Protein AF-0000000071113566 (afdb_homodimer)

Radius of gyration: 23.07 Å; Cα contacts (8 Å, |Δi|>4): 973; chains: 2; bounding box: 70×62×60 Å

Organism: Streptococcus pneumoniae serotype 4 (strain ATCC BAA-334 / TIGR4) (NCBI:txid170187)

Structure (mmCIF, N/CA/C/O backbone):
data_AF-0000000071113566-model_v1
#
loop_
_entity.id
_entity.type
_entity.pdbx_description
1 polymer 'Manganese import system permease protein ScaB'
#
loop_
_atom_site.group_PDB
_atom_site.id
_atom_site.type_symbol
_atom_site.label_atom_id
_atom_site.label_alt_id
_atom_site.label_comp_id
_atom_site.label_asym_id
_atom_site.label_entity_id
_atom_site.label_seq_id
_atom_site.pdbx_PDB_ins_code
_atom_site.Cartn_x
_atom_site.Cartn_y
_atom_site.Cartn_z
_atom_site.occupancy
_atom_site.B_iso_or_equiv
_atom_site.auth_seq_id
_atom_site.auth_comp_id
_atom_site.auth_asym_id
_atom_site.auth_atom_id
_atom_site.pdbx_PDB_model_num
ATOM 1 N N . MET A 1 1 ? 33.062 -17.25 -1.28 1 73.88 1 MET A N 1
ATOM 2 C CA . MET A 1 1 ? 31.781 -16.688 -1.647 1 73.88 1 MET A CA 1
ATOM 3 C C . MET A 1 1 ? 31.953 -15.5 -2.594 1 73.88 1 MET A C 1
ATOM 5 O O . MET A 1 1 ? 31.391 -15.492 -3.693 1 73.88 1 MET A O 1
ATOM 9 N N . ILE A 1 2 ? 32.906 -14.625 -2.291 1 77.38 2 ILE A N 1
ATOM 10 C CA . ILE A 1 2 ? 33.125 -13.461 -3.135 1 77.38 2 ILE A CA 1
ATOM 11 C C . ILE A 1 2 ? 33.75 -13.883 -4.469 1 77.38 2 ILE A C 1
ATOM 13 O O . ILE A 1 2 ? 33.281 -13.438 -5.531 1 77.38 2 ILE A O 1
ATOM 17 N N . ALA A 1 3 ? 34.75 -14.781 -4.414 1 75 3 ALA A N 1
ATOM 18 C CA . ALA A 1 3 ? 35.406 -15.234 -5.633 1 75 3 ALA A CA 1
ATOM 19 C C . ALA A 1 3 ? 34.406 -15.938 -6.559 1 75 3 ALA A C 1
ATOM 21 O O . ALA A 1 3 ? 34.469 -15.75 -7.777 1 75 3 ALA A O 1
ATOM 22 N N . GLU A 1 4 ? 33.562 -16.688 -5.973 1 78.62 4 GLU A N 1
ATOM 23 C CA . GLU A 1 4 ? 32.562 -17.391 -6.754 1 78.62 4 GLU A CA 1
ATOM 24 C C . GLU A 1 4 ? 31.578 -16.422 -7.41 1 78.62 4 GLU A C 1
ATOM 26 O O . GLU A 1 4 ? 31.141 -16.641 -8.547 1 78.62 4 GLU A O 1
ATOM 31 N N . PHE A 1 5 ? 31.281 -15.453 -6.672 1 81.19 5 PHE A N 1
ATOM 32 C CA . PHE A 1 5 ? 30.375 -14.445 -7.215 1 81.19 5 PHE A CA 1
ATOM 33 C C . PHE A 1 5 ? 31.016 -13.703 -8.375 1 81.19 5 PHE A C 1
ATOM 35 O O . PHE A 1 5 ? 30.391 -13.477 -9.406 1 81.19 5 PHE A O 1
ATOM 42 N N . ILE A 1 6 ? 32.281 -13.312 -8.25 1 80.56 6 ILE A N 1
ATOM 43 C CA . ILE A 1 6 ? 33 -12.594 -9.297 1 80.56 6 ILE A CA 1
ATOM 44 C C . ILE A 1 6 ? 33.156 -13.484 -10.523 1 80.56 6 ILE A C 1
ATOM 46 O O . ILE A 1 6 ? 33.031 -13.031 -11.656 1 80.56 6 ILE A O 1
ATOM 50 N N . ASP A 1 7 ? 33.406 -14.742 -10.242 1 78.5 7 ASP A N 1
ATOM 51 C CA . ASP A 1 7 ? 33.531 -15.711 -11.336 1 78.5 7 ASP A CA 1
ATOM 52 C C . ASP A 1 7 ? 32.188 -15.875 -12.062 1 78.5 7 ASP A C 1
ATOM 54 O O . ASP A 1 7 ? 32.156 -15.953 -13.289 1 78.5 7 ASP A O 1
ATOM 58 N N . GLY A 1 8 ? 31.125 -15.844 -11.266 1 78.12 8 GLY A N 1
ATOM 59 C CA . GLY A 1 8 ? 29.797 -15.93 -11.852 1 78.12 8 GLY A CA 1
ATOM 60 C C . GLY A 1 8 ? 29.438 -14.719 -12.688 1 78.12 8 GLY A C 1
ATOM 61 O O . GLY A 1 8 ? 28.828 -14.852 -13.75 1 78.12 8 GLY A O 1
ATOM 62 N N . LEU A 1 9 ? 29.844 -13.664 -12.195 1 79.12 9 LEU A N 1
ATOM 63 C CA . LEU A 1 9 ? 29.578 -12.414 -12.906 1 79.12 9 LEU A CA 1
ATOM 64 C C . LEU A 1 9 ? 30.281 -12.398 -14.258 1 79.12 9 LEU A C 1
ATOM 66 O O . LEU A 1 9 ? 29.75 -11.859 -15.234 1 79.12 9 LEU A O 1
ATOM 70 N N . GLN A 1 10 ? 31.375 -12.977 -14.312 1 77 10 GLN A N 1
ATOM 71 C CA . GLN A 1 10 ? 32.156 -12.992 -15.547 1 77 10 GLN A CA 1
ATOM 72 C C . GLN A 1 10 ? 31.641 -14.078 -16.5 1 77 10 GLN A C 1
ATOM 74 O O . GLN A 1 10 ? 31.641 -13.898 -17.719 1 77 10 GLN A O 1
ATOM 79 N N . LYS A 1 11 ? 31.078 -15.062 -16 1 75.94 11 LYS A N 1
ATOM 80 C CA . LYS A 1 11 ? 30.734 -16.234 -16.812 1 75.94 11 LYS A CA 1
ATOM 81 C C . LYS A 1 11 ? 29.266 -16.203 -17.234 1 75.94 11 LYS A C 1
ATOM 83 O O . LYS A 1 11 ? 28.938 -16.594 -18.359 1 75.94 11 LYS A O 1
ATOM 88 N N . PHE A 1 12 ? 28.5 -15.633 -16.375 1 80.12 12 PHE A N 1
ATOM 89 C CA . PHE A 1 12 ? 27.078 -15.758 -16.625 1 80.12 12 PHE A CA 1
ATOM 90 C C . PHE A 1 12 ? 26.484 -14.422 -17.047 1 80.12 12 PHE A C 1
ATOM 92 O O . PHE A 1 12 ? 26.469 -13.461 -16.266 1 80.12 12 PHE A O 1
ATOM 99 N N . HIS A 1 13 ? 25.984 -14.414 -18.219 1 83.94 13 HIS A N 1
ATOM 100 C CA . HIS A 1 13 ? 25.375 -13.227 -18.812 1 83.94 13 HIS A CA 1
ATOM 101 C C . HIS A 1 13 ? 24.141 -12.805 -18.016 1 83.94 13 HIS A C 1
ATOM 103 O O . HIS A 1 13 ? 23.891 -11.609 -17.859 1 83.94 13 HIS A O 1
ATOM 109 N N . PHE A 1 14 ? 23.469 -13.719 -17.531 1 81.69 14 PHE A N 1
ATOM 110 C CA . PHE A 1 14 ? 22.25 -13.406 -16.781 1 81.69 14 PHE A CA 1
ATOM 111 C C . PHE A 1 14 ? 22.578 -12.648 -15.508 1 81.69 14 PHE A C 1
ATOM 113 O O . PHE A 1 14 ? 21.844 -11.75 -15.102 1 81.69 14 PHE A O 1
ATOM 120 N N . LEU A 1 15 ? 23.672 -12.984 -14.906 1 84.38 15 LEU A N 1
ATOM 121 C CA . LEU A 1 15 ? 24.078 -12.336 -13.664 1 84.38 15 LEU A CA 1
ATOM 122 C C . LEU A 1 15 ? 24.547 -10.914 -13.914 1 84.38 15 LEU A C 1
ATOM 124 O O . LEU A 1 15 ? 24.297 -10.016 -13.102 1 84.38 15 LEU A O 1
ATOM 128 N N . GLN A 1 16 ? 25.141 -10.703 -14.977 1 88.31 16 GLN A N 1
ATOM 129 C CA . GLN A 1 16 ? 25.562 -9.367 -15.367 1 88.31 16 GLN A CA 1
ATOM 130 C C . GLN A 1 16 ? 24.359 -8.453 -15.625 1 88.31 16 GLN A C 1
ATOM 132 O O . GLN A 1 16 ? 24.312 -7.328 -15.133 1 88.31 16 GLN A O 1
ATOM 137 N N . ASN A 1 17 ? 23.453 -8.961 -16.344 1 88.56 17 ASN A N 1
ATOM 138 C CA . ASN A 1 17 ? 22.25 -8.203 -16.625 1 88.56 17 ASN A CA 1
ATOM 139 C C . ASN A 1 17 ? 21.469 -7.875 -15.352 1 88.56 17 ASN A C 1
ATOM 141 O O . ASN A 1 17 ? 20.969 -6.762 -15.203 1 88.56 17 ASN A O 1
ATOM 145 N N . ALA A 1 18 ? 21.469 -8.844 -14.508 1 87 18 ALA A N 1
ATOM 146 C CA . ALA A 1 18 ? 20.75 -8.656 -13.25 1 87 18 ALA A CA 1
ATOM 147 C C . ALA A 1 18 ? 21.422 -7.566 -12.406 1 87 18 ALA A C 1
ATOM 149 O O . ALA A 1 18 ? 20.734 -6.719 -11.828 1 87 18 ALA A O 1
ATOM 150 N N . LEU A 1 19 ? 22.672 -7.594 -12.414 1 90.44 19 LEU A N 1
ATOM 151 C CA . LEU A 1 19 ? 23.422 -6.641 -11.602 1 90.44 19 LEU A CA 1
ATOM 152 C C . LEU A 1 19 ? 23.266 -5.223 -12.141 1 90.44 19 LEU A C 1
ATOM 154 O O . LEU A 1 19 ? 22.938 -4.301 -11.391 1 90.44 19 LEU A O 1
ATOM 158 N N . ILE A 1 20 ? 23.453 -5.066 -13.359 1 91.56 20 ILE A N 1
ATOM 159 C CA . ILE A 1 20 ? 23.359 -3.75 -13.977 1 91.56 20 ILE A CA 1
ATOM 160 C C . ILE A 1 20 ? 21.953 -3.195 -13.812 1 91.56 20 ILE A C 1
ATOM 162 O O . ILE A 1 20 ? 21.766 -2.037 -13.43 1 91.56 20 ILE A O 1
ATOM 166 N N . THR A 1 21 ? 21 -4.004 -14.039 1 90.94 21 THR A N 1
ATOM 167 C CA . THR A 1 21 ? 19.609 -3.574 -13.914 1 90.94 21 THR A CA 1
ATOM 168 C C . THR A 1 21 ? 19.281 -3.195 -12.477 1 90.94 21 THR A C 1
ATOM 170 O O . THR A 1 21 ? 18.641 -2.172 -12.227 1 90.94 21 THR A O 1
ATOM 173 N N . ALA A 1 22 ? 19.75 -3.996 -11.594 1 92.12 22 ALA A N 1
ATOM 174 C CA . ALA A 1 22 ? 19.484 -3.727 -10.18 1 92.12 22 ALA A CA 1
ATOM 175 C C . ALA A 1 22 ? 20.141 -2.418 -9.742 1 92.12 22 ALA A C 1
ATOM 177 O O . ALA A 1 22 ? 19.547 -1.646 -8.984 1 92.12 22 ALA A O 1
ATOM 178 N N . ILE A 1 23 ? 21.281 -2.193 -10.219 1 94.75 23 ILE A N 1
ATOM 179 C CA . ILE A 1 23 ? 22.016 -0.981 -9.859 1 94.75 23 ILE A CA 1
ATOM 180 C C . ILE A 1 23 ? 21.297 0.239 -10.438 1 94.75 23 ILE A C 1
ATOM 182 O O . ILE A 1 23 ? 21.094 1.235 -9.742 1 94.75 23 ILE A O 1
ATOM 186 N N . VAL A 1 24 ? 20.938 0.143 -11.672 1 94.69 24 VAL A N 1
ATOM 187 C CA . VAL A 1 24 ? 20.266 1.252 -12.336 1 94.69 24 VAL A CA 1
ATOM 188 C C . VAL A 1 24 ? 18.938 1.546 -11.633 1 94.69 24 VAL A C 1
ATOM 190 O O . VAL A 1 24 ? 18.625 2.705 -11.352 1 94.69 24 VAL A O 1
ATOM 193 N N . VAL A 1 25 ? 18.219 0.531 -11.32 1 93.62 25 VAL A N 1
ATOM 194 C CA . VAL A 1 25 ? 16.953 0.685 -10.617 1 93.62 25 VAL A CA 1
ATOM 195 C C . VAL A 1 25 ? 17.188 1.292 -9.234 1 93.62 25 VAL A C 1
ATOM 197 O O . VAL A 1 25 ? 16.453 2.176 -8.805 1 93.62 25 VAL A O 1
ATOM 200 N N . GLY A 1 26 ? 18.219 0.798 -8.602 1 95.44 26 GLY A N 1
ATOM 201 C CA . GLY A 1 26 ? 18.547 1.332 -7.285 1 95.44 26 GLY A CA 1
ATOM 202 C C . GLY A 1 26 ? 18.875 2.812 -7.305 1 95.44 26 GLY A C 1
ATOM 203 O O . GLY A 1 26 ? 18.438 3.562 -6.43 1 95.44 26 GLY A O 1
ATOM 204 N N . ILE A 1 27 ? 19.531 3.225 -8.273 1 96.88 27 ILE A N 1
ATOM 205 C CA . ILE A 1 27 ? 19.938 4.617 -8.406 1 96.88 27 ILE A CA 1
ATOM 206 C C . ILE A 1 27 ? 18.734 5.48 -8.758 1 96.88 27 ILE A C 1
ATOM 208 O O . ILE A 1 27 ? 18.469 6.488 -8.094 1 96.88 27 ILE A O 1
ATOM 212 N N . VAL A 1 28 ? 18 5.062 -9.719 1 96.88 28 VAL A N 1
ATOM 213 C CA . VAL A 1 28 ? 16.891 5.859 -10.242 1 96.88 28 VAL A CA 1
ATOM 214 C C . VAL A 1 28 ? 15.758 5.895 -9.219 1 96.88 28 VAL A C 1
ATOM 216 O O . VAL A 1 28 ? 15.195 6.957 -8.945 1 96.88 28 VAL A O 1
ATOM 219 N N . ALA A 1 29 ? 15.445 4.754 -8.672 1 96.31 29 ALA A N 1
ATOM 220 C CA . ALA A 1 29 ? 14.398 4.691 -7.656 1 96.31 29 ALA A CA 1
ATOM 221 C C . ALA A 1 29 ? 14.797 5.48 -6.41 1 96.31 29 ALA A C 1
ATOM 223 O O . ALA A 1 29 ? 13.961 6.141 -5.793 1 96.31 29 ALA A O 1
ATOM 224 N N . GLY A 1 30 ? 16.078 5.34 -6.094 1 96.31 30 GLY A N 1
ATOM 225 C CA . GLY A 1 30 ? 16.578 6.129 -4.977 1 96.31 30 GLY A CA 1
ATOM 226 C C . GLY A 1 30 ? 16.406 7.625 -5.184 1 96.31 30 GLY A C 1
ATOM 227 O O . GLY A 1 30 ? 16.047 8.352 -4.258 1 96.31 30 GLY A O 1
ATOM 228 N N . ALA A 1 31 ? 16.609 8.07 -6.34 1 97.06 31 ALA A N 1
ATOM 229 C CA . ALA A 1 31 ? 16.5 9.484 -6.66 1 97.06 31 ALA A CA 1
ATOM 230 C C . ALA A 1 31 ? 15.039 9.945 -6.633 1 97.06 31 ALA A C 1
ATOM 232 O O . ALA A 1 31 ? 14.711 10.945 -5.988 1 97.06 31 ALA A O 1
ATOM 233 N N . VAL A 1 32 ? 14.195 9.219 -7.262 1 96.5 32 VAL A N 1
ATOM 234 C CA . VAL A 1 32 ? 12.781 9.562 -7.336 1 96.5 32 VAL A CA 1
ATOM 235 C C . VAL A 1 32 ? 12.148 9.438 -5.949 1 96.5 32 VAL A C 1
ATOM 237 O O . VAL A 1 32 ? 11.273 10.234 -5.586 1 96.5 32 VAL A O 1
ATOM 240 N N . GLY A 1 33 ? 12.672 8.469 -5.207 1 96.56 33 GLY A N 1
ATOM 241 C CA . GLY A 1 33 ? 12.156 8.211 -3.873 1 96.56 33 GLY A CA 1
ATOM 242 C C . GLY A 1 33 ? 12.297 9.391 -2.936 1 96.56 33 GLY A C 1
ATOM 243 O O . GLY A 1 33 ? 11.445 9.609 -2.066 1 96.56 33 GLY A O 1
ATOM 244 N N . CYS A 1 34 ? 13.242 10.211 -3.092 1 96.5 34 CYS A N 1
ATOM 245 C CA . CYS A 1 34 ? 13.461 11.375 -2.246 1 96.5 34 CYS A CA 1
ATOM 246 C C . CYS A 1 34 ? 12.305 12.359 -2.371 1 96.5 34 CYS A C 1
ATOM 248 O O . CYS A 1 34 ? 11.836 12.906 -1.37 1 96.5 34 CYS A O 1
ATOM 250 N N . PHE A 1 35 ? 11.797 12.523 -3.525 1 95.38 35 PHE A N 1
ATOM 251 C CA . PHE A 1 35 ? 10.727 13.477 -3.76 1 95.38 35 PHE A CA 1
ATOM 252 C C . PHE A 1 35 ? 9.406 12.961 -3.195 1 95.38 35 PHE A C 1
ATOM 254 O O . PHE A 1 35 ? 8.625 13.727 -2.625 1 95.38 35 PHE A O 1
ATOM 261 N N . ILE A 1 36 ? 9.227 11.711 -3.297 1 93.06 36 ILE A N 1
ATOM 262 C CA . ILE A 1 36 ? 7.945 11.156 -2.875 1 93.06 36 ILE A CA 1
ATOM 263 C C . ILE A 1 36 ? 7.879 11.109 -1.35 1 93.06 36 ILE A C 1
ATOM 265 O O . ILE A 1 36 ? 6.816 11.312 -0.762 1 93.06 36 ILE A O 1
ATOM 269 N N . ILE A 1 37 ? 9.008 10.883 -0.742 1 93.44 37 ILE A N 1
ATOM 270 C CA . ILE A 1 37 ? 9.062 10.883 0.715 1 93.44 37 ILE A CA 1
ATOM 271 C C . ILE A 1 37 ? 8.82 12.297 1.235 1 93.44 37 ILE A C 1
ATOM 273 O O . ILE A 1 37 ? 8.078 12.492 2.199 1 93.44 37 ILE A O 1
ATOM 277 N N . LEU A 1 38 ? 9.375 13.32 0.618 1 91.62 38 LEU A N 1
ATOM 278 C CA . LEU A 1 38 ? 9.242 14.703 1.05 1 91.62 38 LEU A CA 1
ATOM 279 C C . LEU A 1 38 ? 7.797 15.18 0.901 1 91.62 38 LEU A C 1
ATOM 281 O O . LEU A 1 38 ? 7.32 15.992 1.697 1 91.62 38 LEU A O 1
ATOM 285 N N . ARG A 1 39 ? 7.125 14.602 -0.074 1 90.12 39 ARG A N 1
ATOM 286 C CA . ARG A 1 39 ? 5.754 15.016 -0.339 1 90.12 39 ARG A CA 1
ATOM 287 C C . ARG A 1 39 ? 4.766 14.203 0.487 1 90.12 39 ARG A C 1
ATOM 289 O O . ARG A 1 39 ? 3.555 14.43 0.421 1 90.12 39 ARG A O 1
ATOM 296 N N . GLY A 1 40 ? 5.266 13.266 1.18 1 89 40 GLY A N 1
ATOM 297 C CA . GLY A 1 40 ? 4.398 12.469 2.027 1 89 40 GLY A CA 1
ATOM 298 C C . GLY A 1 40 ? 3.549 11.477 1.248 1 89 40 GLY A C 1
ATOM 299 O O . GLY A 1 40 ? 2.395 11.227 1.604 1 89 40 GLY A O 1
ATOM 300 N N . MET A 1 41 ? 4.023 10.961 0.157 1 90.56 41 MET A N 1
ATOM 301 C CA . MET A 1 41 ? 3.328 10.008 -0.704 1 90.56 41 MET A CA 1
ATOM 302 C C . MET A 1 41 ? 4.184 8.766 -0.943 1 90.56 41 MET A C 1
ATOM 304 O O . MET A 1 41 ? 4.293 8.289 -2.076 1 90.56 41 MET A O 1
ATOM 308 N N . SER A 1 42 ? 4.809 8.305 0.055 1 92.25 42 SER A N 1
ATOM 309 C CA . SER A 1 42 ? 5.781 7.223 -0.063 1 92.25 42 SER A CA 1
ATOM 310 C C . SER A 1 42 ? 5.125 5.953 -0.591 1 92.25 42 SER A C 1
ATOM 312 O O . SER A 1 42 ? 5.785 5.133 -1.237 1 92.25 42 SER A O 1
ATOM 314 N N . LEU A 1 43 ? 3.793 5.855 -0.382 1 91.88 43 LEU A N 1
ATOM 315 C CA . LEU A 1 43 ? 3.131 4.605 -0.738 1 91.88 43 LEU A CA 1
ATOM 316 C C . LEU A 1 43 ? 2.549 4.68 -2.145 1 91.88 43 LEU A C 1
ATOM 318 O O . LEU A 1 43 ? 1.969 3.709 -2.635 1 91.88 43 LEU A O 1
ATOM 322 N N . MET A 1 44 ? 2.82 5.754 -2.826 1 91.69 44 MET A N 1
ATOM 323 C CA . MET A 1 44 ? 2.348 5.949 -4.195 1 91.69 44 MET A CA 1
ATOM 324 C C . MET A 1 44 ? 2.98 4.934 -5.141 1 91.69 44 MET A C 1
ATOM 326 O O . MET A 1 44 ? 2.328 4.449 -6.066 1 91.69 44 MET A O 1
ATOM 330 N N . GLY A 1 45 ? 4.242 4.66 -4.934 1 90.19 45 GLY A N 1
ATOM 331 C CA . GLY A 1 45 ? 4.898 3.654 -5.75 1 90.19 45 GLY A CA 1
ATOM 332 C C . GLY A 1 45 ? 4.211 2.303 -5.699 1 90.19 45 GLY A C 1
ATOM 333 O O . GLY A 1 45 ? 4.043 1.646 -6.73 1 90.19 45 GLY A O 1
ATOM 334 N N . ASP A 1 46 ? 3.85 1.916 -4.535 1 89.81 46 ASP A N 1
ATOM 335 C CA . ASP A 1 46 ? 3.119 0.665 -4.355 1 89.81 46 ASP A CA 1
ATOM 336 C C . ASP A 1 46 ? 1.771 0.707 -5.07 1 89.81 46 ASP A C 1
ATOM 338 O O . ASP A 1 46 ? 1.382 -0.261 -5.727 1 89.81 46 ASP A O 1
ATOM 342 N N . ALA A 1 47 ? 1.113 1.817 -4.926 1 91.62 47 ALA A N 1
ATOM 343 C CA . ALA A 1 47 ? -0.202 1.992 -5.535 1 91.62 47 ALA A CA 1
ATOM 344 C C . ALA A 1 47 ? -0.122 1.875 -7.055 1 91.62 47 ALA A C 1
ATOM 346 O O . ALA A 1 47 ? -0.928 1.177 -7.676 1 91.62 47 ALA A O 1
ATOM 347 N N . ILE A 1 48 ? 0.855 2.443 -7.605 1 90.62 48 ILE A N 1
ATOM 348 C CA . ILE A 1 48 ? 1.004 2.453 -9.055 1 90.62 48 ILE A CA 1
ATOM 349 C C . ILE A 1 48 ? 1.324 1.046 -9.555 1 90.62 48 ILE A C 1
ATOM 351 O O . ILE A 1 48 ? 0.799 0.608 -10.578 1 90.62 48 ILE A O 1
ATOM 355 N N . SER A 1 49 ? 2.111 0.317 -8.867 1 88.38 49 SER A N 1
ATOM 356 C CA . SER A 1 49 ? 2.512 -1.028 -9.266 1 88.38 49 SER A CA 1
ATOM 357 C C . SER A 1 49 ? 1.312 -1.966 -9.336 1 88.38 49 SER A C 1
ATOM 359 O O . SER A 1 49 ? 1.298 -2.91 -10.125 1 88.38 49 SER A O 1
ATOM 361 N N . HIS A 1 50 ? 0.334 -1.683 -8.586 1 88.69 50 HIS A N 1
ATOM 362 C CA . HIS A 1 50 ? -0.877 -2.494 -8.625 1 88.69 50 HIS A CA 1
ATOM 363 C C . HIS A 1 50 ? -1.895 -1.927 -9.609 1 88.69 50 HIS A C 1
ATOM 365 O O . HIS A 1 50 ? -2.658 -2.678 -10.219 1 88.69 50 HIS A O 1
ATOM 371 N N . ALA A 1 51 ? -1.846 -0.685 -9.719 1 92.25 51 ALA A N 1
ATOM 372 C CA . ALA A 1 51 ? -2.807 -0.009 -10.586 1 92.25 51 ALA A CA 1
ATOM 373 C C . ALA A 1 51 ? -2.52 -0.304 -12.055 1 92.25 51 ALA A C 1
ATOM 375 O O . ALA A 1 51 ? -3.369 -0.073 -12.922 1 92.25 51 ALA A O 1
ATOM 376 N N . VAL A 1 52 ? -1.395 -0.825 -12.328 1 90.38 52 VAL A N 1
ATOM 377 C CA . VAL A 1 52 ? -1.004 -1.085 -13.711 1 90.38 52 VAL A CA 1
ATOM 378 C C . VAL A 1 52 ? -1.611 -2.406 -14.18 1 90.38 52 VAL A C 1
ATOM 380 O O . VAL A 1 52 ? -1.668 -2.678 -15.383 1 90.38 52 VAL A O 1
ATOM 383 N N . LEU A 1 53 ? -2.141 -3.232 -13.32 1 88.44 53 LEU A N 1
ATOM 384 C CA . LEU A 1 53 ? -2.578 -4.594 -13.609 1 88.44 53 LEU A CA 1
ATOM 385 C C . LEU A 1 53 ? -3.686 -4.598 -14.656 1 88.44 53 LEU A C 1
ATOM 387 O O . LEU A 1 53 ? -3.639 -5.375 -15.609 1 88.44 53 LEU A O 1
ATOM 391 N N . PRO A 1 54 ? -4.703 -3.797 -14.5 1 92.19 54 PRO A N 1
ATOM 392 C CA . PRO A 1 54 ? -5.73 -3.801 -15.547 1 92.19 54 PRO A CA 1
ATOM 393 C C . PRO A 1 54 ? -5.184 -3.393 -16.906 1 92.19 54 PRO A C 1
ATOM 395 O O . PRO A 1 54 ? -5.656 -3.879 -17.938 1 92.19 54 PRO A O 1
ATOM 398 N N . GLY A 1 55 ? -4.23 -2.52 -16.922 1 92.12 55 GLY A N 1
ATOM 399 C CA . GLY A 1 55 ? -3.59 -2.15 -18.188 1 92.12 55 GLY A CA 1
ATOM 400 C C . GLY A 1 55 ? -2.84 -3.297 -18.828 1 92.12 55 GLY A C 1
ATOM 401 O O . GLY A 1 55 ? -2.928 -3.494 -20.047 1 92.12 55 GLY A O 1
ATOM 402 N N . VAL A 1 56 ? -2.152 -4.047 -18.031 1 87.31 56 VAL A N 1
ATOM 403 C CA . VAL A 1 56 ? -1.414 -5.203 -18.531 1 87.31 56 VAL A CA 1
ATOM 404 C C . VAL A 1 56 ? -2.391 -6.262 -19.031 1 87.31 56 VAL A C 1
ATOM 406 O O . VAL A 1 56 ? -2.189 -6.844 -20.094 1 87.31 56 VAL A O 1
ATOM 409 N N . ALA A 1 57 ? -3.457 -6.453 -18.266 1 88.69 57 ALA A N 1
ATOM 410 C CA . ALA A 1 57 ? -4.473 -7.434 -18.641 1 88.69 57 ALA A CA 1
ATOM 411 C C . ALA A 1 57 ? -5.152 -7.035 -19.953 1 88.69 57 ALA A C 1
ATOM 413 O O . ALA A 1 57 ? -5.336 -7.871 -20.844 1 88.69 57 ALA A O 1
ATOM 414 N N . LEU A 1 58 ? -5.461 -5.812 -20.062 1 91.06 58 LEU A N 1
ATOM 415 C CA . LEU A 1 58 ? -6.121 -5.324 -21.266 1 91.06 58 LEU A CA 1
ATOM 416 C C . LEU A 1 58 ? -5.184 -5.414 -22.469 1 91.06 58 LEU A C 1
ATOM 418 O O . LEU A 1 58 ? -5.621 -5.727 -23.578 1 91.06 58 LEU A O 1
ATOM 422 N N . SER A 1 59 ? -3.982 -5.055 -22.297 1 89.69 59 SER A N 1
ATOM 423 C CA . SER A 1 59 ? -3.004 -5.176 -23.375 1 89.69 59 SER A CA 1
ATOM 424 C C . SER A 1 59 ? -2.871 -6.621 -23.844 1 89.69 59 SER A C 1
ATOM 426 O O . SER A 1 59 ? -2.703 -6.879 -25.047 1 89.69 59 SER A O 1
ATOM 428 N N . PHE A 1 60 ? -2.945 -7.48 -22.891 1 84.44 60 PHE A N 1
ATOM 429 C CA . PHE A 1 60 ? -2.889 -8.898 -23.219 1 84.44 60 PHE A CA 1
ATOM 430 C C . PHE A 1 60 ? -4.09 -9.305 -24.062 1 84.44 60 PHE A C 1
ATOM 432 O O . PHE A 1 60 ? -3.943 -9.992 -25.078 1 84.44 60 PHE A O 1
ATOM 439 N N . ILE A 1 61 ? -5.234 -8.891 -23.719 1 86.81 61 ILE A N 1
ATOM 440 C CA . ILE A 1 61 ? -6.477 -9.234 -24.391 1 86.81 61 ILE A CA 1
ATOM 441 C C . ILE A 1 61 ? -6.484 -8.633 -25.797 1 86.81 61 ILE A C 1
ATOM 443 O O . ILE A 1 61 ? -6.938 -9.273 -26.75 1 86.81 61 ILE A O 1
ATOM 447 N N . LEU A 1 62 ? -5.902 -7.457 -25.891 1 90.19 62 LEU A N 1
ATOM 448 C CA . LEU A 1 62 ? -5.938 -6.75 -27.156 1 90.19 62 LEU A CA 1
ATOM 449 C C . LEU A 1 62 ? -4.715 -7.094 -28.016 1 90.19 62 LEU A C 1
ATOM 451 O O . LEU A 1 62 ? -4.625 -6.688 -29.172 1 90.19 62 LEU A O 1
ATOM 455 N N . GLY A 1 63 ? -3.803 -7.754 -27.453 1 85.88 63 GLY A N 1
ATOM 456 C CA . GLY A 1 63 ? -2.6 -8.141 -28.172 1 85.88 63 GLY A CA 1
ATOM 457 C C . GLY A 1 63 ? -1.601 -7.004 -28.312 1 85.88 63 GLY A C 1
ATOM 458 O O . GLY A 1 63 ? -0.899 -6.91 -29.328 1 85.88 63 GLY A O 1
ATOM 459 N N . LEU A 1 64 ? -1.613 -6.129 -27.406 1 88.5 64 LEU A N 1
ATOM 460 C CA . LEU A 1 64 ? -0.69 -4.996 -27.406 1 88.5 64 LEU A CA 1
ATOM 461 C C . LEU A 1 64 ? 0.476 -5.242 -26.469 1 88.5 64 LEU A C 1
ATOM 463 O O . LEU A 1 64 ? 0.493 -6.242 -25.734 1 88.5 64 LEU A O 1
ATOM 467 N N . ASP A 1 65 ? 1.396 -4.352 -26.609 1 86.69 65 ASP A N 1
ATOM 468 C CA . ASP A 1 65 ? 2.531 -4.422 -25.703 1 86.69 65 ASP A CA 1
ATOM 469 C C . ASP A 1 65 ? 2.1 -4.129 -24.266 1 86.69 65 ASP A C 1
ATOM 471 O O . ASP A 1 65 ? 1.354 -3.178 -24.016 1 86.69 65 ASP A O 1
ATOM 475 N N . PHE A 1 66 ? 2.543 -4.973 -23.328 1 84.31 66 PHE A N 1
ATOM 476 C CA . PHE A 1 66 ? 2.182 -4.855 -21.922 1 84.31 66 PHE A CA 1
ATOM 477 C C . PHE A 1 66 ? 2.637 -3.518 -21.359 1 84.31 66 PHE A C 1
ATOM 479 O O . PHE A 1 66 ? 1.982 -2.953 -20.484 1 84.31 66 PHE A O 1
ATOM 486 N N . PHE A 1 67 ? 3.707 -3.016 -21.906 1 85.12 67 PHE A N 1
ATOM 487 C CA . PHE A 1 67 ? 4.324 -1.788 -21.406 1 85.12 67 PHE A CA 1
ATOM 488 C C . PHE A 1 67 ? 3.404 -0.594 -21.641 1 85.12 67 PHE A C 1
ATOM 490 O O . PHE A 1 67 ? 3.275 0.272 -20.766 1 85.12 67 PHE A O 1
ATOM 497 N N . ILE A 1 68 ? 2.723 -0.608 -22.688 1 89.5 68 ILE A N 1
ATOM 498 C CA . ILE A 1 68 ? 1.851 0.506 -23.047 1 89.5 68 ILE A CA 1
ATOM 499 C C . ILE A 1 68 ? 0.631 0.52 -22.125 1 89.5 68 ILE A C 1
ATOM 501 O O . ILE A 1 68 ? 0.273 1.562 -21.578 1 89.5 68 ILE A O 1
ATOM 505 N N . GLY A 1 69 ? 0.036 -0.619 -22.031 1 91.25 69 GLY A N 1
ATOM 506 C CA . GLY A 1 69 ? -1.11 -0.703 -21.125 1 91.25 69 GLY A CA 1
ATOM 507 C C . GLY A 1 69 ? -0.778 -0.339 -19.703 1 91.25 69 GLY A C 1
ATOM 508 O O . GLY A 1 69 ? -1.552 0.354 -19.031 1 91.25 69 GLY A O 1
ATOM 509 N N . ALA A 1 70 ? 0.411 -0.748 -19.25 1 91.62 70 ALA A N 1
ATOM 510 C CA . ALA A 1 70 ? 0.851 -0.472 -17.875 1 91.62 70 ALA A CA 1
ATOM 511 C C . ALA A 1 70 ? 1.047 1.024 -17.656 1 91.62 70 ALA A C 1
ATOM 513 O O . ALA A 1 70 ? 0.595 1.574 -16.656 1 91.62 70 ALA A O 1
ATOM 514 N N . ILE A 1 71 ? 1.616 1.684 -18.594 1 91.94 71 ILE A N 1
ATOM 515 C CA . ILE A 1 71 ? 1.889 3.111 -18.469 1 91.94 71 ILE A CA 1
ATOM 516 C C . ILE A 1 71 ? 0.576 3.891 -18.484 1 91.94 71 ILE A C 1
ATOM 518 O O . ILE A 1 71 ? 0.372 4.789 -17.656 1 91.94 71 ILE A O 1
ATOM 522 N N . VAL A 1 72 ? -0.301 3.521 -19.312 1 95.31 72 VAL A N 1
ATOM 523 C CA . VAL A 1 72 ? -1.567 4.23 -19.453 1 95.31 72 VAL A CA 1
ATOM 524 C C . VAL A 1 72 ? -2.371 4.121 -18.156 1 95.31 72 VAL A C 1
ATOM 526 O O . VAL A 1 72 ? -2.844 5.129 -17.625 1 95.31 72 VAL A O 1
ATOM 529 N N . PHE A 1 73 ? -2.434 2.984 -17.641 1 95.56 73 PHE A N 1
ATOM 530 C CA . PHE A 1 73 ? -3.25 2.787 -16.453 1 95.56 73 PHE A CA 1
ATOM 531 C C . PHE A 1 73 ? -2.529 3.309 -15.211 1 95.56 73 PHE A C 1
ATOM 533 O O . PHE A 1 73 ? -3.17 3.748 -14.258 1 95.56 73 PHE A O 1
ATOM 540 N N . GLY A 1 74 ? -1.161 3.211 -15.281 1 93.56 74 GLY A N 1
ATOM 541 C CA . GLY A 1 74 ? -0.413 3.855 -14.211 1 93.56 74 GLY A CA 1
ATOM 542 C C . GLY A 1 74 ? -0.631 5.355 -14.156 1 93.56 74 GLY A C 1
ATOM 543 O O . GLY A 1 74 ? -0.856 5.914 -13.078 1 93.56 74 GLY A O 1
ATOM 544 N N . LEU A 1 75 ? -0.629 5.953 -15.242 1 94.25 75 LEU A N 1
ATOM 545 C CA . LEU A 1 75 ? -0.838 7.395 -15.328 1 94.25 75 LEU A CA 1
ATOM 546 C C . LEU A 1 75 ? -2.287 7.75 -15.008 1 94.25 75 LEU A C 1
ATOM 548 O O . LEU A 1 75 ? -2.551 8.75 -14.336 1 94.25 75 LEU A O 1
ATOM 552 N N . LEU A 1 76 ? -3.184 6.949 -15.484 1 96.06 76 LEU A N 1
ATOM 553 C CA . LEU A 1 76 ? -4.594 7.164 -15.172 1 96.06 76 LEU A CA 1
ATOM 554 C C . LEU A 1 76 ? -4.832 7.102 -13.672 1 96.06 76 LEU A C 1
ATOM 556 O O . LEU A 1 76 ? -5.582 7.914 -13.125 1 96.06 76 LEU A O 1
ATOM 560 N N . ALA A 1 77 ? -4.227 6.141 -13.047 1 95.38 77 ALA A N 1
ATOM 561 C CA . ALA A 1 77 ? -4.348 6.027 -11.594 1 95.38 77 ALA A CA 1
ATOM 562 C C . ALA A 1 77 ? -3.816 7.277 -10.898 1 95.38 77 ALA A C 1
ATOM 564 O O . ALA A 1 77 ? -4.445 7.793 -9.969 1 95.38 77 ALA A O 1
ATOM 565 N N . ALA A 1 78 ? -2.699 7.766 -11.367 1 92.25 78 ALA A N 1
ATOM 566 C CA . ALA A 1 78 ? -2.102 8.969 -10.789 1 92.25 78 ALA A CA 1
ATOM 567 C C . ALA A 1 78 ? -3.021 10.172 -10.953 1 92.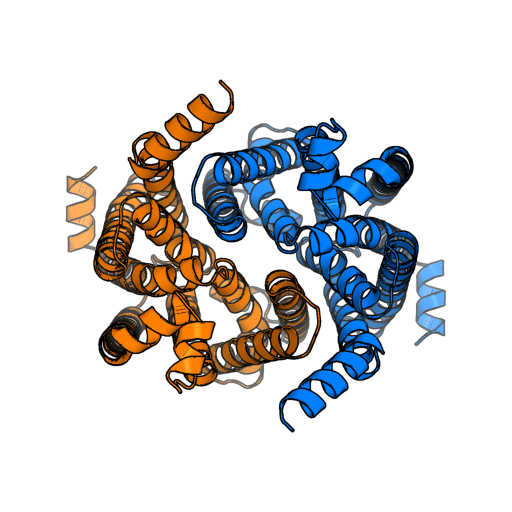25 78 ALA A C 1
ATOM 569 O O . ALA A 1 78 ? -3.18 10.969 -10.023 1 92.25 78 ALA A O 1
ATOM 570 N N . ILE A 1 79 ? -3.643 10.25 -12.07 1 92.75 79 ILE A N 1
ATOM 571 C CA . ILE A 1 79 ? -4.539 11.359 -12.359 1 92.75 79 ILE A CA 1
ATOM 572 C C . ILE A 1 79 ? -5.777 11.273 -11.461 1 92.75 79 ILE A C 1
ATOM 574 O O . ILE A 1 79 ? -6.199 12.273 -10.883 1 92.75 79 ILE A O 1
ATOM 578 N N . ILE A 1 80 ? -6.305 10.141 -11.336 1 94.75 80 ILE A N 1
ATOM 579 C CA . ILE A 1 80 ? -7.5 9.938 -10.523 1 94.75 80 ILE A CA 1
ATOM 580 C C . ILE A 1 80 ? -7.191 10.25 -9.062 1 94.75 80 ILE A C 1
ATOM 582 O O . ILE A 1 80 ? -7.961 10.938 -8.391 1 94.75 80 ILE A O 1
ATOM 586 N N . ILE A 1 81 ? -6.078 9.797 -8.586 1 92.75 81 ILE A N 1
ATOM 587 C CA . ILE A 1 81 ? -5.668 10.031 -7.203 1 92.75 81 ILE A CA 1
ATOM 588 C C . ILE A 1 81 ? -5.539 11.531 -6.949 1 92.75 81 ILE A C 1
ATOM 590 O O . ILE A 1 81 ? -6.055 12.039 -5.953 1 92.75 81 ILE A O 1
ATOM 594 N N . THR A 1 82 ? -4.879 12.195 -7.871 1 86.44 82 THR A N 1
ATOM 595 C CA . THR A 1 82 ? -4.676 13.633 -7.73 1 86.44 82 THR A CA 1
ATOM 596 C C . THR A 1 82 ? -6.004 14.375 -7.809 1 86.44 82 THR A C 1
ATOM 598 O O . THR A 1 82 ? -6.223 15.344 -7.078 1 86.44 82 THR A O 1
ATOM 601 N N . TYR A 1 83 ? -6.812 13.93 -8.688 1 89.62 83 TYR A N 1
ATOM 602 C CA . TYR A 1 83 ? -8.125 14.547 -8.844 1 89.62 83 TYR A CA 1
ATOM 603 C C . TYR A 1 83 ? -8.953 14.391 -7.57 1 89.62 83 TYR A C 1
ATOM 605 O O . TYR A 1 83 ? -9.57 15.352 -7.105 1 89.62 83 TYR A O 1
ATOM 613 N N . ILE A 1 84 ? -8.977 13.297 -6.973 1 90.62 84 ILE A N 1
ATOM 614 C CA . ILE A 1 84 ? -9.727 13.031 -5.75 1 90.62 84 ILE A CA 1
ATOM 615 C C . ILE A 1 84 ? -9.18 13.883 -4.609 1 90.62 84 ILE A C 1
ATOM 617 O O . ILE A 1 84 ? -9.938 14.531 -3.887 1 90.62 84 ILE A O 1
ATOM 621 N N . LYS A 1 85 ? -7.906 13.867 -4.496 1 86.25 85 LYS A N 1
ATOM 622 C CA . LYS A 1 85 ? -7.246 14.625 -3.436 1 86.25 85 LYS A CA 1
ATOM 623 C C . LYS A 1 85 ? -7.535 16.125 -3.564 1 86.25 85 LYS A C 1
ATOM 625 O O . LYS A 1 85 ? -7.77 16.797 -2.564 1 86.25 85 LYS A O 1
ATOM 630 N N . GLY A 1 86 ? -7.527 16.625 -4.785 1 83.81 86 GLY A N 1
ATOM 631 C CA . GLY A 1 86 ? -7.66 18.062 -5.027 1 83.81 86 GLY A CA 1
ATOM 632 C C . GLY A 1 86 ? -9.102 18.531 -4.984 1 83.81 86 GLY A C 1
ATOM 633 O O . GLY A 1 86 ? -9.359 19.734 -4.828 1 83.81 86 GLY A O 1
ATOM 634 N N . ASN A 1 87 ? -10.031 17.609 -5.105 1 87.5 87 ASN A N 1
ATOM 635 C CA . ASN A 1 87 ? -11.422 18.047 -5.238 1 87.5 87 ASN A CA 1
ATOM 636 C C . ASN A 1 87 ? -12.297 17.453 -4.133 1 87.5 87 ASN A C 1
ATOM 638 O O . ASN A 1 87 ? -13.523 17.375 -4.273 1 87.5 87 ASN A O 1
ATOM 642 N N . SER A 1 88 ? -11.703 16.969 -3.141 1 86.38 88 SER A N 1
ATOM 643 C CA . SER A 1 88 ? -12.477 16.406 -2.033 1 86.38 88 SER A CA 1
ATOM 644 C C . SER A 1 88 ? -11.742 16.594 -0.706 1 86.38 88 SER A C 1
ATOM 646 O O . SER A 1 88 ? -10.617 17.078 -0.674 1 86.38 88 SER A O 1
ATOM 648 N N . ILE A 1 89 ? -12.422 16.266 0.348 1 87.75 89 ILE A N 1
ATOM 649 C CA . ILE A 1 89 ? -11.859 16.375 1.689 1 87.75 89 ILE A CA 1
ATOM 650 C C . ILE A 1 89 ? -11.062 15.117 2.02 1 87.75 89 ILE A C 1
ATOM 652 O O . ILE A 1 89 ? -10.477 15.016 3.104 1 87.75 89 ILE A O 1
ATOM 656 N N . ILE A 1 90 ? -11.031 14.25 1.058 1 89.69 90 ILE A N 1
ATOM 657 C CA . ILE A 1 90 ? -10.359 12.969 1.251 1 89.69 90 ILE A CA 1
ATOM 658 C C . ILE A 1 90 ? -8.844 13.18 1.267 1 89.69 90 ILE A C 1
ATOM 660 O O . ILE A 1 90 ? -8.312 13.938 0.457 1 89.69 90 ILE A O 1
ATOM 664 N N . LYS A 1 91 ? -8.211 12.539 2.199 1 89.38 91 LYS A N 1
ATOM 665 C CA . LYS A 1 91 ? -6.762 12.633 2.322 1 89.38 91 LYS A CA 1
ATOM 666 C C . LYS A 1 91 ? -6.066 11.852 1.207 1 89.38 91 LYS A C 1
ATOM 668 O O . LYS A 1 91 ? -6.668 10.984 0.576 1 89.38 91 LYS A O 1
ATOM 673 N N . SER A 1 92 ? -4.805 12.141 0.973 1 89.25 92 SER A N 1
ATOM 674 C CA . SER A 1 92 ? -4.016 11.547 -0.102 1 89.25 92 SER A CA 1
ATOM 675 C C . SER A 1 92 ? -3.92 10.031 0.051 1 89.25 92 SER A C 1
ATOM 677 O O . SER A 1 92 ? -4.094 9.297 -0.92 1 89.25 92 SER A O 1
ATOM 679 N N . ASP A 1 93 ? -3.725 9.586 1.214 1 91.56 93 ASP A N 1
ATOM 680 C CA . ASP A 1 93 ? -3.553 8.156 1.448 1 91.56 93 ASP A CA 1
ATOM 681 C C . ASP A 1 93 ? -4.84 7.395 1.154 1 91.56 93 ASP A C 1
ATOM 683 O O . ASP A 1 93 ? -4.805 6.277 0.629 1 91.56 93 ASP A O 1
ATOM 687 N N . THR A 1 94 ? -5.984 8.008 1.466 1 93.81 94 THR A N 1
ATOM 688 C CA . THR A 1 94 ? -7.277 7.395 1.195 1 93.81 94 THR A CA 1
ATOM 689 C C . THR A 1 94 ? -7.543 7.328 -0.306 1 93.81 94 THR A C 1
ATOM 691 O O . THR A 1 94 ? -8 6.305 -0.818 1 93.81 94 THR A O 1
ATOM 694 N N . ALA A 1 95 ? -7.188 8.422 -0.959 1 94.19 95 ALA A N 1
ATOM 695 C CA . ALA A 1 95 ? -7.344 8.453 -2.41 1 94.19 95 ALA A CA 1
ATOM 696 C C . ALA A 1 95 ? -6.5 7.375 -3.082 1 94.19 95 ALA A C 1
ATOM 698 O O . ALA A 1 95 ? -6.961 6.703 -4.008 1 94.19 95 ALA A O 1
ATOM 699 N N . ILE A 1 96 ? -5.34 7.227 -2.604 1 93.19 96 ILE A N 1
ATOM 700 C CA . ILE A 1 96 ? -4.426 6.211 -3.109 1 93.19 96 ILE A CA 1
ATOM 701 C C . ILE A 1 96 ? -5.02 4.82 -2.881 1 93.19 96 ILE A C 1
ATOM 703 O O . ILE A 1 96 ? -5.094 4.012 -3.809 1 93.19 96 ILE A O 1
ATOM 707 N N . GLY A 1 97 ? -5.566 4.594 -1.729 1 93.38 97 GLY A N 1
ATOM 708 C CA . GLY A 1 97 ? -6.129 3.303 -1.368 1 93.38 97 GLY A CA 1
ATOM 709 C C . GLY A 1 97 ? -7.324 2.916 -2.217 1 93.38 97 GLY A C 1
ATOM 710 O O . GLY A 1 97 ? -7.418 1.78 -2.689 1 93.38 97 GLY A O 1
ATOM 711 N N . ILE A 1 98 ? -8.188 3.822 -2.461 1 95.25 98 ILE A N 1
ATOM 712 C CA . ILE A 1 98 ? -9.398 3.574 -3.234 1 95.25 98 ILE A CA 1
ATOM 713 C C . ILE A 1 98 ? -9.023 3.25 -4.68 1 95.25 98 ILE A C 1
ATOM 715 O O . ILE A 1 98 ? -9.531 2.281 -5.254 1 95.25 98 ILE A O 1
ATOM 719 N N . THR A 1 99 ? -8.172 4.004 -5.23 1 94.31 99 THR A N 1
ATOM 720 C CA . THR A 1 99 ? -7.832 3.887 -6.641 1 94.31 99 THR A CA 1
ATOM 721 C C . THR A 1 99 ? -7.078 2.586 -6.906 1 94.31 99 THR A C 1
ATOM 723 O O . THR A 1 99 ? -7.43 1.835 -7.82 1 94.31 99 THR A O 1
ATOM 726 N N . PHE A 1 100 ? -6.039 2.32 -6.082 1 91.81 100 PHE A N 1
ATOM 727 C CA . PHE A 1 100 ? -5.25 1.138 -6.406 1 91.81 100 PHE A CA 1
ATOM 728 C C . PHE A 1 100 ? -6.051 -0.134 -6.156 1 91.81 100 PHE A C 1
ATOM 730 O O . PHE A 1 100 ? -5.934 -1.105 -6.906 1 91.81 100 PHE A O 1
ATOM 737 N N . SER A 1 101 ? -6.918 -0.159 -5.094 1 93.38 101 SER A N 1
ATOM 738 C CA . SER A 1 101 ? -7.73 -1.348 -4.848 1 93.38 101 SER A CA 1
ATOM 739 C C . SER A 1 101 ? -8.734 -1.57 -5.973 1 93.38 101 SER A C 1
ATOM 741 O O . SER A 1 101 ? -8.977 -2.707 -6.383 1 93.38 101 SER A O 1
ATOM 743 N N . SER A 1 102 ? -9.297 -0.498 -6.48 1 95.81 102 SER A N 1
ATOM 744 C CA . SER A 1 102 ? -10.258 -0.598 -7.578 1 95.81 102 SER A CA 1
ATOM 745 C C . SER A 1 102 ? -9.586 -1.094 -8.852 1 95.81 102 SER A C 1
ATOM 747 O O . SER A 1 102 ? -10.117 -1.964 -9.547 1 95.81 102 SER A O 1
ATOM 749 N N . PHE A 1 103 ? -8.445 -0.553 -9.125 1 95.69 103 PHE A N 1
ATOM 750 C CA . PHE A 1 103 ? -7.73 -0.957 -10.336 1 95.69 103 PHE A CA 1
ATOM 751 C C . PHE A 1 103 ? -7.234 -2.393 -10.211 1 95.69 103 PHE A C 1
ATOM 753 O O . PHE A 1 103 ? -7.281 -3.154 -11.18 1 95.69 103 PHE A O 1
ATOM 760 N N . LEU A 1 104 ? -6.793 -2.717 -9.047 1 92.62 104 LEU A N 1
ATOM 761 C CA . LEU A 1 104 ? -6.359 -4.09 -8.805 1 92.62 104 LEU A CA 1
ATOM 762 C C . LEU A 1 104 ? -7.512 -5.066 -9.016 1 92.62 104 LEU A C 1
ATOM 764 O O . LEU A 1 104 ? -7.348 -6.102 -9.664 1 92.62 104 LEU A O 1
ATOM 768 N N . ALA A 1 105 ? -8.672 -4.715 -8.469 1 93 105 ALA A N 1
ATOM 769 C CA . ALA A 1 105 ? -9.859 -5.547 -8.617 1 93 105 ALA A CA 1
ATOM 770 C C . ALA A 1 105 ? -10.242 -5.695 -10.086 1 93 105 ALA A C 1
ATOM 772 O O . ALA A 1 105 ? -10.555 -6.797 -10.547 1 93 105 ALA A O 1
ATOM 773 N N . LEU A 1 106 ? -10.172 -4.617 -10.781 1 93.81 106 LEU A N 1
ATOM 774 C CA . LEU A 1 106 ? -10.469 -4.645 -12.203 1 93.81 106 LEU A CA 1
ATOM 775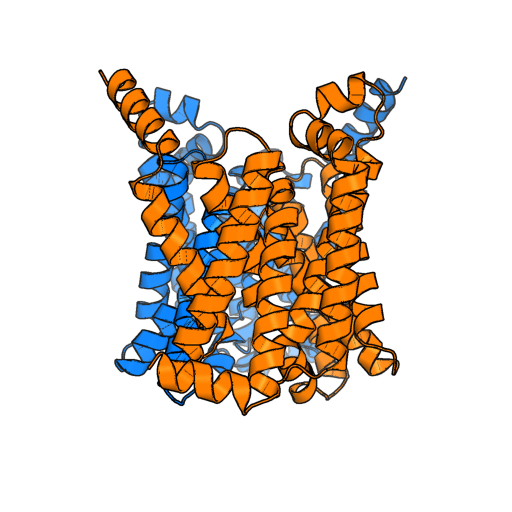 C C . LEU A 1 106 ? -9.461 -5.523 -12.945 1 93.81 106 LEU A C 1
ATOM 777 O O . LEU A 1 106 ? -9.844 -6.289 -13.836 1 93.81 106 LEU A O 1
ATOM 781 N N . GLY A 1 107 ? -8.234 -5.402 -12.633 1 90.56 107 GLY A N 1
ATOM 782 C CA . GLY A 1 107 ? -7.203 -6.238 -13.234 1 90.56 107 GLY A CA 1
ATOM 783 C C . GLY A 1 107 ? -7.445 -7.723 -13.016 1 90.56 107 GLY A C 1
ATOM 784 O O . GLY A 1 107 ? -7.32 -8.516 -13.953 1 90.56 107 GLY A O 1
ATOM 785 N N . ILE A 1 108 ? -7.789 -8.086 -11.852 1 86.62 108 ILE A N 1
ATOM 786 C CA . ILE A 1 108 ? -8.031 -9.484 -11.5 1 86.62 108 ILE A CA 1
ATOM 787 C C . ILE A 1 108 ? -9.219 -10.016 -12.297 1 86.62 108 ILE A C 1
ATOM 789 O O . ILE A 1 108 ? -9.18 -11.141 -12.812 1 86.62 108 ILE A O 1
ATOM 793 N N . ILE A 1 109 ? -10.258 -9.273 -12.445 1 88.88 109 ILE A N 1
ATOM 794 C CA . ILE A 1 109 ? -11.422 -9.68 -13.219 1 88.88 109 ILE A CA 1
ATOM 795 C C . ILE A 1 109 ? -11.031 -9.875 -14.68 1 88.88 109 ILE A C 1
ATOM 797 O O . ILE A 1 109 ? -11.406 -10.867 -15.305 1 88.88 109 ILE A O 1
ATOM 801 N N . LEU A 1 110 ? -10.266 -8.969 -15.188 1 89.62 110 LEU A N 1
ATOM 802 C CA . LEU A 1 110 ? -9.859 -9.039 -16.594 1 89.62 110 LEU A CA 1
ATOM 803 C C . LEU A 1 110 ? -8.961 -10.242 -16.828 1 89.62 110 LEU A C 1
ATOM 805 O O . LEU A 1 110 ? -9.062 -10.898 -17.875 1 89.62 110 LEU A O 1
ATOM 809 N N . ILE A 1 111 ? -8.133 -10.531 -15.914 1 83.94 111 ILE A N 1
ATOM 810 C CA . ILE A 1 111 ? -7.258 -11.695 -16.016 1 83.94 111 ILE A CA 1
ATOM 811 C C . ILE A 1 111 ? -8.086 -12.977 -15.984 1 83.94 111 ILE A C 1
ATOM 813 O O . ILE A 1 111 ? -7.812 -13.922 -16.719 1 83.94 111 ILE A O 1
ATOM 817 N N . GLY A 1 112 ? -9.023 -13.016 -15.102 1 81.31 112 GLY A N 1
ATOM 818 C CA . GLY A 1 112 ? -9.914 -14.172 -15.031 1 81.31 112 GLY A CA 1
ATOM 819 C C . GLY A 1 112 ? -10.672 -14.414 -16.328 1 81.31 112 GLY A C 1
ATOM 820 O O . GLY A 1 112 ? -10.828 -15.562 -16.75 1 81.31 112 GLY A O 1
ATOM 821 N N . VAL A 1 113 ? -11.023 -13.445 -16.891 1 81.94 113 VAL A N 1
ATOM 822 C CA . VAL A 1 113 ? -11.789 -13.547 -18.141 1 81.94 113 VAL A CA 1
ATOM 823 C C . VAL A 1 113 ? -10.859 -13.953 -19.281 1 81.94 113 VAL A C 1
ATOM 825 O O . VAL A 1 113 ? -11.258 -14.695 -20.172 1 81.94 113 VAL A O 1
ATOM 828 N N . ALA A 1 114 ? -9.656 -13.469 -19.234 1 76.94 114 ALA A N 1
ATOM 829 C CA . ALA A 1 114 ? -8.688 -13.758 -20.297 1 76.94 114 ALA A CA 1
ATOM 830 C C . ALA A 1 114 ? -8.203 -15.203 -20.219 1 76.94 114 ALA A C 1
ATOM 832 O O . ALA A 1 114 ? -7.547 -15.695 -21.141 1 76.94 114 ALA A O 1
ATOM 833 N N . LYS A 1 115 ? -8.672 -16.016 -19.297 1 63.5 115 LYS A N 1
ATOM 834 C CA . LYS A 1 115 ? -8.328 -17.422 -19.109 1 63.5 115 LYS A CA 1
ATOM 835 C C . LYS A 1 115 ? -6.816 -17.625 -19.094 1 63.5 115 LYS A C 1
ATOM 837 O O . LYS A 1 115 ? -6.316 -18.656 -19.578 1 63.5 115 LYS A O 1
ATOM 842 N N . SER A 1 116 ? -5.992 -16.625 -18.875 1 59.88 116 SER A N 1
ATOM 843 C CA . SER A 1 116 ? -4.543 -16.766 -18.953 1 59.88 116 SER A CA 1
ATOM 844 C C . SER A 1 116 ? -3.869 -16.375 -17.641 1 59.88 116 SER A C 1
ATOM 846 O O . SER A 1 116 ? -2.799 -15.766 -17.641 1 59.88 116 SER A O 1
ATOM 848 N N . SER A 1 117 ? -4.461 -16.859 -16.5 1 56.12 117 SER A N 1
ATOM 849 C CA . SER A 1 117 ? -4.035 -16.469 -15.148 1 56.12 117 SER A CA 1
ATOM 850 C C . SER A 1 117 ? -2.547 -16.734 -14.945 1 56.12 117 SER A C 1
ATOM 852 O O . SER A 1 117 ? -1.831 -15.875 -14.422 1 56.12 117 SER A O 1
ATOM 854 N N . THR A 1 118 ? -2.047 -17.875 -15.367 1 51.41 118 THR A N 1
ATOM 855 C CA . THR A 1 118 ? -0.701 -18.328 -15.031 1 51.41 118 THR A CA 1
ATOM 856 C C . THR A 1 118 ? 0.348 -17.391 -15.617 1 51.41 118 THR A C 1
ATOM 858 O O . THR A 1 118 ? 1.324 -17.047 -14.945 1 51.41 118 THR A O 1
ATOM 861 N N . ASP A 1 119 ? 0.055 -16.969 -16.844 1 52.34 119 ASP A N 1
ATOM 862 C CA . ASP A 1 119 ? 1.081 -16.203 -17.547 1 52.34 119 ASP A CA 1
ATOM 863 C C . ASP A 1 119 ? 1.196 -14.797 -16.969 1 52.34 119 ASP A C 1
ATOM 865 O O . ASP A 1 119 ? 2.301 -14.266 -16.828 1 52.34 119 ASP A O 1
ATOM 869 N N . LEU A 1 120 ? 0.128 -14.352 -16.438 1 54.56 120 LEU A N 1
ATOM 870 C CA . LEU A 1 120 ? 0.139 -12.945 -16.031 1 54.56 120 LEU A CA 1
ATOM 871 C C . LEU A 1 120 ? 0.753 -12.773 -14.656 1 54.56 120 LEU A C 1
ATOM 873 O O . LEU A 1 120 ? 1.449 -11.789 -14.398 1 54.56 120 LEU A O 1
ATOM 877 N N . PHE A 1 121 ? 0.664 -13.82 -13.805 1 54.22 121 PHE A N 1
ATOM 878 C CA . PHE A 1 121 ? 1.288 -13.758 -12.492 1 54.22 121 PHE A CA 1
ATOM 879 C C . PHE A 1 121 ? 2.805 -13.867 -12.602 1 54.22 121 PHE A C 1
ATOM 881 O O . PHE A 1 121 ? 3.539 -13.242 -11.836 1 54.22 121 PHE A O 1
ATOM 888 N N . HIS A 1 122 ? 3.211 -14.523 -13.641 1 53.09 122 HIS A N 1
ATOM 889 C CA . HIS A 1 122 ? 4.648 -14.602 -13.867 1 53.09 122 HIS A CA 1
ATOM 890 C C . HIS A 1 122 ? 5.227 -13.242 -14.234 1 53.09 122 HIS A C 1
ATOM 892 O O . HIS A 1 122 ? 6.375 -12.938 -13.906 1 53.09 122 HIS A O 1
ATOM 898 N N . ILE A 1 123 ? 4.434 -12.484 -14.906 1 50.09 123 ILE A N 1
ATOM 899 C CA . ILE A 1 123 ? 4.883 -11.164 -15.32 1 50.09 123 ILE A CA 1
ATOM 900 C C . ILE A 1 123 ? 4.984 -10.25 -14.094 1 50.09 123 ILE A C 1
ATOM 902 O O . ILE A 1 123 ? 5.926 -9.461 -13.984 1 50.09 123 ILE A O 1
ATOM 906 N N . LEU A 1 124 ? 4.031 -10.445 -13.211 1 51.53 124 LEU A N 1
ATOM 907 C CA . LEU A 1 124 ? 3.947 -9.555 -12.062 1 51.53 124 LEU A CA 1
ATOM 908 C C . LEU A 1 124 ? 5.023 -9.883 -11.039 1 51.53 124 LEU A C 1
ATOM 910 O O . LEU A 1 124 ? 5.512 -8.992 -10.336 1 51.53 124 LEU A O 1
ATOM 914 N N . PHE A 1 125 ? 5.352 -11.094 -10.914 1 52.41 125 PHE A N 1
ATOM 915 C CA . PHE A 1 125 ? 6.355 -11.414 -9.906 1 52.41 125 PHE A CA 1
ATOM 916 C C . PHE A 1 125 ? 7.754 -11.383 -10.516 1 52.41 125 PHE A C 1
ATOM 918 O O . PHE A 1 125 ? 8.742 -11.219 -9.797 1 52.41 125 PHE A O 1
ATOM 925 N N . GLY A 1 126 ? 8 -10.93 -11.789 1 53.78 126 GLY A N 1
ATOM 926 C CA . GLY A 1 126 ? 9.273 -10.75 -12.461 1 53.78 126 GLY A CA 1
ATOM 927 C C . GLY A 1 126 ? 10.391 -11.578 -11.852 1 53.78 126 GLY A C 1
ATOM 928 O O . GLY A 1 126 ? 10.25 -12.102 -10.742 1 53.78 126 GLY A O 1
ATOM 929 N N . ASN A 1 127 ? 11.352 -12.039 -12.539 1 62.56 127 ASN A N 1
ATOM 930 C CA . ASN A 1 127 ? 12.578 -12.703 -12.102 1 62.56 127 ASN A CA 1
ATOM 931 C C . ASN A 1 127 ? 13.82 -11.93 -12.547 1 62.56 127 ASN A C 1
ATOM 933 O O . ASN A 1 127 ? 14.141 -11.891 -13.734 1 62.56 127 ASN A O 1
ATOM 937 N N . ILE A 1 128 ? 14.414 -11.297 -11.531 1 63.5 128 ILE A N 1
ATOM 938 C CA . ILE A 1 128 ? 15.578 -10.461 -11.805 1 63.5 128 ILE A CA 1
ATOM 939 C C . ILE A 1 128 ? 16.641 -11.289 -12.523 1 63.5 128 ILE A C 1
ATOM 941 O O . ILE A 1 128 ? 17.453 -10.75 -13.281 1 63.5 128 ILE A O 1
ATOM 945 N N . LEU A 1 129 ? 16.641 -12.547 -12.328 1 65.19 129 LEU A N 1
ATOM 946 C CA . LEU A 1 129 ? 17.656 -13.391 -12.945 1 65.19 129 LEU A CA 1
ATOM 947 C C . LEU A 1 129 ? 17.266 -13.758 -14.375 1 65.19 129 LEU A C 1
ATOM 949 O O . LEU A 1 129 ? 18.094 -14.273 -15.133 1 65.19 129 LEU A O 1
ATOM 953 N N . ALA A 1 130 ? 16.109 -13.312 -14.766 1 66.38 130 ALA A N 1
ATOM 954 C CA . ALA A 1 130 ? 15.648 -13.633 -16.109 1 66.38 130 ALA A CA 1
ATOM 955 C C . ALA A 1 130 ? 15.594 -12.383 -16.984 1 66.38 130 ALA A C 1
ATOM 957 O O . ALA A 1 130 ? 14.938 -12.375 -18.031 1 66.38 130 ALA A O 1
ATOM 958 N N . VAL A 1 131 ? 16.328 -11.422 -16.5 1 72.12 131 VAL A N 1
ATOM 959 C CA . VAL A 1 131 ? 16.312 -10.164 -17.234 1 72.12 131 VAL A CA 1
ATOM 960 C C . VAL A 1 131 ? 17.062 -10.336 -18.547 1 72.12 131 VAL A C 1
ATOM 962 O O . VAL A 1 131 ? 18.219 -10.742 -18.562 1 72.12 131 VAL A O 1
ATOM 965 N N . GLN A 1 132 ? 16.422 -10.078 -19.641 1 77.25 132 GLN A N 1
ATOM 966 C CA . GLN A 1 132 ? 17.016 -10.141 -20.969 1 77.25 132 GLN A CA 1
ATOM 967 C C . GLN A 1 132 ? 17.766 -8.852 -21.297 1 77.25 132 GLN A C 1
ATOM 969 O O . GLN A 1 132 ? 17.609 -7.84 -20.609 1 77.25 132 GLN A O 1
ATOM 974 N N . ASP A 1 133 ? 18.531 -8.891 -22.344 1 85.62 133 ASP A N 1
ATOM 975 C CA . ASP A 1 133 ? 19.328 -7.734 -22.766 1 85.62 133 ASP A CA 1
ATOM 976 C C . ASP A 1 133 ? 18.422 -6.555 -23.125 1 85.62 133 ASP A C 1
ATOM 978 O O . ASP A 1 133 ? 18.719 -5.414 -22.766 1 85.62 133 ASP A O 1
ATOM 982 N N . THR A 1 134 ? 17.406 -6.871 -23.719 1 81.5 134 THR A N 1
ATOM 983 C CA . THR A 1 134 ? 16.516 -5.812 -24.156 1 81.5 134 THR A CA 1
ATOM 984 C C . THR A 1 134 ? 15.922 -5.078 -22.953 1 81.5 134 THR A C 1
ATOM 986 O O . THR A 1 134 ? 15.844 -3.848 -22.953 1 81.5 134 THR A O 1
ATOM 989 N N . ASP A 1 135 ? 15.586 -5.812 -21.984 1 82.75 135 ASP A N 1
ATOM 990 C CA . ASP A 1 135 ? 15.023 -5.215 -20.766 1 82.75 135 ASP A CA 1
ATOM 991 C C . ASP A 1 135 ? 16.062 -4.363 -20.047 1 82.75 135 ASP A C 1
ATOM 993 O O . ASP A 1 135 ? 15.742 -3.297 -19.516 1 82.75 135 ASP A O 1
ATOM 997 N N . MET A 1 136 ? 17.25 -4.859 -20.031 1 88.31 136 MET A N 1
ATOM 998 C CA . MET A 1 136 ? 18.328 -4.137 -19.375 1 88.31 136 MET A CA 1
ATOM 999 C C . MET A 1 136 ? 18.578 -2.787 -20.047 1 88.31 136 MET A C 1
ATOM 1001 O O . MET A 1 136 ? 18.688 -1.764 -19.359 1 88.31 136 MET A O 1
ATOM 1005 N N . PHE A 1 137 ? 18.547 -2.783 -21.312 1 90 137 PHE A N 1
ATOM 1006 C CA . PHE A 1 137 ? 18.812 -1.557 -22.062 1 90 137 PHE A CA 1
ATOM 1007 C C . PHE A 1 137 ? 17.656 -0.574 -21.922 1 90 137 PHE A C 1
ATOM 1009 O O . PHE A 1 137 ? 17.875 0.636 -21.828 1 90 137 PHE A O 1
ATOM 1016 N N . ILE A 1 138 ? 16.5 -1.073 -21.875 1 88.31 138 ILE A N 1
ATOM 1017 C CA . ILE A 1 138 ? 15.328 -0.222 -21.672 1 88.31 138 ILE A CA 1
ATOM 1018 C C . ILE A 1 138 ? 15.375 0.423 -20.297 1 88.31 138 ILE A C 1
ATOM 1020 O O . ILE A 1 138 ? 15.141 1.626 -20.156 1 88.31 138 ILE A O 1
ATOM 1024 N N . THR A 1 139 ? 15.703 -0.371 -19.359 1 90.25 139 THR A N 1
ATOM 1025 C CA . THR A 1 139 ? 15.797 0.144 -18 1 90.25 139 THR A CA 1
ATOM 1026 C C . THR A 1 139 ? 16.875 1.216 -17.891 1 90.25 139 THR A C 1
ATOM 1028 O O . THR A 1 139 ? 16.672 2.252 -17.266 1 90.25 139 THR A O 1
ATOM 1031 N N . MET A 1 140 ? 17.984 0.959 -18.562 1 93.75 140 MET A N 1
ATOM 1032 C CA . MET A 1 140 ? 19.078 1.929 -18.547 1 93.75 140 MET A CA 1
ATOM 1033 C C . MET A 1 140 ? 18.672 3.219 -19.25 1 93.75 140 MET A C 1
ATOM 1035 O O . MET A 1 140 ? 18.953 4.312 -18.766 1 93.75 140 MET A O 1
ATOM 1039 N N . GLY A 1 141 ? 18.047 3.062 -20.359 1 94.56 141 GLY A N 1
ATOM 1040 C CA . GLY A 1 141 ? 17.594 4.223 -21.109 1 94.56 141 GLY A CA 1
ATOM 1041 C C . GLY A 1 141 ? 16.562 5.055 -20.391 1 94.56 141 GLY A C 1
ATOM 1042 O O . GLY A 1 141 ? 16.703 6.273 -20.266 1 94.56 141 GLY A O 1
ATOM 1043 N N . VAL A 1 142 ? 15.555 4.398 -19.891 1 93.56 142 VAL A N 1
ATOM 1044 C CA . VAL A 1 142 ? 14.5 5.078 -19.156 1 93.56 142 VAL A CA 1
ATOM 1045 C C . VAL A 1 142 ? 15.07 5.695 -17.875 1 93.56 142 VAL A C 1
ATOM 1047 O O . VAL A 1 142 ? 14.727 6.82 -17.516 1 93.56 142 VAL A O 1
ATOM 1050 N N . GLY A 1 143 ? 15.938 4.945 -17.219 1 95.62 143 GLY A N 1
ATOM 1051 C CA . GLY A 1 143 ? 16.578 5.477 -16.031 1 95.62 143 GLY A CA 1
ATOM 1052 C C . GLY A 1 143 ? 17.375 6.738 -16.281 1 95.62 143 GLY A C 1
ATOM 1053 O O . GLY A 1 143 ? 17.281 7.707 -15.523 1 95.62 143 GLY A O 1
ATOM 1054 N N . ALA A 1 144 ? 18.141 6.668 -17.359 1 96.56 144 ALA A N 1
ATOM 1055 C CA . ALA A 1 144 ? 18.922 7.844 -17.734 1 96.56 144 ALA A CA 1
ATOM 1056 C C . ALA A 1 144 ? 18 9.031 -18.031 1 96.56 144 ALA A C 1
ATOM 1058 O O . ALA A 1 144 ? 18.312 10.164 -17.672 1 96.56 144 ALA A O 1
ATOM 1059 N N . ALA A 1 145 ? 16.953 8.766 -18.672 1 96.62 145 ALA A N 1
ATOM 1060 C CA . ALA A 1 145 ? 15.992 9.812 -19.016 1 96.62 145 ALA A CA 1
ATOM 1061 C C . ALA A 1 145 ? 15.383 10.422 -17.75 1 96.62 145 ALA A C 1
ATOM 1063 O O . ALA A 1 145 ? 15.227 11.641 -17.656 1 96.62 145 ALA A O 1
ATOM 1064 N N . ILE A 1 146 ? 15.078 9.609 -16.828 1 97 146 ILE A N 1
ATOM 1065 C CA . ILE A 1 146 ? 14.477 10.062 -15.578 1 97 146 ILE A CA 1
ATOM 1066 C C . ILE A 1 146 ? 15.469 10.93 -14.812 1 97 146 ILE A C 1
ATOM 1068 O O . ILE A 1 146 ? 15.109 12.008 -14.328 1 97 146 ILE A O 1
ATOM 1072 N N . LEU A 1 147 ? 16.703 10.477 -14.734 1 97.06 147 LEU A N 1
ATOM 1073 C CA . LEU A 1 147 ? 17.734 11.242 -14.031 1 97.06 147 LEU A CA 1
ATOM 1074 C C . LEU A 1 147 ? 17.984 12.578 -14.727 1 97.06 147 LEU A C 1
ATOM 1076 O O . LEU A 1 147 ? 18.188 13.594 -14.062 1 97.06 147 LEU A O 1
ATOM 1080 N N . LEU A 1 148 ? 17.922 12.516 -16 1 97.25 148 LEU A N 1
ATOM 1081 C CA . LEU A 1 148 ? 18.094 13.742 -16.766 1 97.25 148 LEU A CA 1
ATOM 1082 C C . LEU A 1 148 ? 16.953 14.727 -16.484 1 97.25 148 LEU A C 1
ATOM 1084 O O . LEU A 1 148 ? 17.203 15.922 -16.297 1 97.25 148 LEU A O 1
ATOM 1088 N N . LEU A 1 149 ? 15.766 14.25 -16.438 1 96.88 149 LEU A N 1
ATOM 1089 C CA . LEU A 1 149 ? 14.602 15.102 -16.188 1 96.88 149 LEU A CA 1
ATOM 1090 C C . LEU A 1 149 ? 14.648 15.664 -14.773 1 96.88 149 LEU A C 1
ATOM 1092 O O . LEU A 1 149 ? 14.297 16.828 -14.547 1 96.88 149 LEU A O 1
ATOM 1096 N N . ILE A 1 150 ? 15.102 14.844 -13.859 1 95.94 150 ILE A N 1
ATOM 1097 C CA . ILE A 1 150 ? 15.242 15.312 -12.484 1 95.94 150 ILE A CA 1
ATOM 1098 C C . ILE A 1 150 ? 16.297 16.406 -12.414 1 95.94 150 ILE A C 1
ATOM 1100 O O . ILE A 1 150 ? 16.109 17.406 -11.719 1 95.94 150 ILE A O 1
ATOM 1104 N N . TRP A 1 151 ? 17.344 16.156 -13.195 1 95.75 151 TRP A N 1
ATOM 1105 C CA . TRP A 1 151 ? 18.422 17.141 -13.211 1 95.75 151 TRP A CA 1
ATOM 1106 C C . TRP A 1 151 ? 17.953 18.453 -13.82 1 95.75 151 TRP A C 1
ATOM 1108 O O . TRP A 1 151 ? 18.234 19.531 -13.289 1 95.75 151 TRP A O 1
ATOM 1118 N N . ILE A 1 152 ? 17.141 18.422 -14.867 1 96.5 152 ILE A N 1
ATOM 1119 C CA . ILE A 1 152 ? 16.672 19.609 -15.578 1 96.5 152 ILE A CA 1
ATOM 1120 C C . ILE A 1 152 ? 15.672 20.375 -14.719 1 96.5 152 ILE A C 1
ATOM 1122 O O . ILE A 1 152 ? 15.711 21.594 -14.641 1 96.5 152 ILE A O 1
ATOM 1126 N N . PHE A 1 153 ? 14.836 19.672 -14.016 1 95.94 153 PHE A N 1
ATOM 1127 C CA . PHE A 1 153 ? 13.773 20.312 -13.25 1 95.94 153 PHE A CA 1
ATOM 1128 C C . PHE A 1 153 ? 14.062 20.25 -11.758 1 95.94 153 PHE A C 1
ATOM 1130 O O . PHE A 1 153 ? 13.141 20.266 -10.938 1 95.94 153 PHE A O 1
ATOM 1137 N N . PHE A 1 154 ? 15.273 20.156 -11.398 1 95.25 154 PHE A N 1
ATOM 1138 C CA . PHE A 1 154 ? 15.664 19.953 -10.008 1 95.25 154 PHE A CA 1
ATOM 1139 C C . PHE A 1 154 ? 15.172 21.109 -9.133 1 95.25 154 PHE A C 1
ATOM 1141 O O . PHE A 1 154 ? 14.539 20.875 -8.102 1 95.25 154 PHE A O 1
ATOM 1148 N N . LYS A 1 155 ? 15.375 22.328 -9.547 1 93.75 155 LYS A N 1
ATOM 1149 C CA . LYS A 1 155 ? 15.008 23.5 -8.758 1 93.75 155 LYS A CA 1
ATOM 1150 C C . LYS A 1 155 ? 13.492 23.594 -8.586 1 93.75 155 LYS A C 1
ATOM 1152 O O . LYS A 1 155 ? 13 23.875 -7.492 1 93.75 155 LYS A O 1
ATOM 1157 N N . GLN A 1 156 ? 12.844 23.312 -9.648 1 94.5 156 GLN A N 1
ATOM 1158 C CA . GLN A 1 156 ? 11.383 23.391 -9.617 1 94.5 156 GLN A CA 1
ATOM 1159 C C . GLN A 1 156 ? 10.797 22.281 -8.742 1 94.5 156 GLN A C 1
ATOM 1161 O O . GLN A 1 156 ? 9.883 22.531 -7.953 1 94.5 156 GLN A O 1
ATOM 1166 N N . LEU A 1 157 ? 11.398 21.109 -8.844 1 94.25 157 LEU A N 1
ATOM 1167 C CA . LEU A 1 157 ? 10.922 20 -8.031 1 94.25 157 LEU A CA 1
ATOM 1168 C C . LEU A 1 157 ? 11.258 20.219 -6.562 1 94.25 157 LEU A C 1
ATOM 1170 O O . LEU A 1 157 ? 10.469 19.859 -5.684 1 94.25 157 LEU A O 1
ATOM 1174 N N . LEU A 1 158 ? 12.359 20.797 -6.348 1 93.44 158 LEU A N 1
ATOM 1175 C CA . LEU A 1 158 ? 12.789 21.094 -4.984 1 93.44 158 LEU A CA 1
ATOM 1176 C C . LEU A 1 158 ? 11.82 22.062 -4.309 1 93.44 158 LEU A C 1
ATOM 1178 O O . LEU A 1 158 ? 11.305 21.781 -3.227 1 93.44 158 LEU A O 1
ATOM 1182 N N . ILE A 1 159 ? 11.469 23.125 -4.949 1 92.81 159 ILE A N 1
ATOM 1183 C CA . ILE A 1 159 ? 10.641 24.172 -4.371 1 92.81 159 ILE A CA 1
ATOM 1184 C C . ILE A 1 159 ? 9.219 23.656 -4.18 1 92.81 159 ILE A C 1
ATOM 1186 O O . ILE A 1 159 ? 8.609 23.859 -3.123 1 92.81 159 ILE A O 1
ATOM 1190 N N . THR A 1 160 ? 8.734 22.953 -5.113 1 91.75 160 THR A N 1
ATOM 1191 C CA . THR A 1 160 ? 7.359 22.469 -5.059 1 91.75 160 THR A CA 1
ATOM 1192 C C . THR A 1 160 ? 7.211 21.359 -4.023 1 91.75 160 THR A C 1
ATOM 1194 O O . THR A 1 160 ? 6.125 21.156 -3.48 1 91.75 160 THR A O 1
ATOM 1197 N N . SER A 1 161 ? 8.297 20.641 -3.732 1 90.12 161 SER A N 1
ATOM 1198 C CA . SER A 1 161 ? 8.242 19.531 -2.777 1 90.12 161 SER A CA 1
ATOM 1199 C C . SER A 1 161 ? 8.406 20.031 -1.347 1 90.12 161 SER A C 1
ATOM 1201 O O . SER A 1 161 ? 7.859 19.453 -0.411 1 90.12 161 SER A O 1
ATOM 1203 N N . PHE A 1 162 ? 9.055 21.125 -1.159 1 87.31 162 PHE A N 1
ATOM 1204 C CA . PHE A 1 162 ? 9.344 21.625 0.181 1 87.31 162 PHE A CA 1
ATOM 1205 C C . PHE A 1 162 ? 8.25 22.578 0.644 1 87.31 162 PHE A C 1
ATOM 1207 O O . PHE A 1 162 ? 7.859 22.562 1.811 1 87.31 162 PHE A O 1
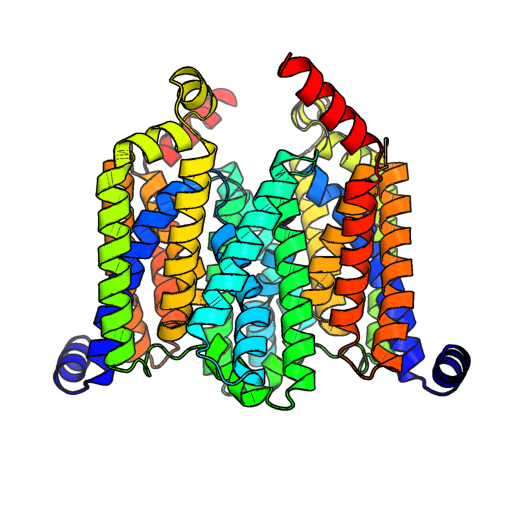ATOM 1214 N N . ASP A 1 163 ? 7.879 23.469 -0.301 1 89.94 163 ASP A N 1
ATOM 1215 C CA . ASP A 1 163 ? 6.887 24.469 0.069 1 89.94 163 ASP A CA 1
ATOM 1216 C C . ASP A 1 163 ? 5.949 24.781 -1.099 1 89.94 163 ASP A C 1
ATOM 1218 O O . ASP A 1 163 ? 6.219 25.672 -1.902 1 89.94 163 ASP A O 1
ATOM 1222 N N . GLU A 1 164 ? 4.887 24.078 -0.962 1 87.44 164 GLU A N 1
ATOM 1223 C CA . GLU A 1 164 ? 3.916 24.219 -2.041 1 87.44 164 GLU A CA 1
ATOM 1224 C C . GLU A 1 164 ? 3.361 25.641 -2.09 1 87.44 164 GLU A C 1
ATOM 1226 O O . GLU A 1 164 ? 3.107 26.188 -3.17 1 87.44 164 GLU A O 1
ATOM 1231 N N . LEU A 1 165 ? 3.176 26.25 -0.94 1 87.88 165 LEU A N 1
ATOM 1232 C CA . LEU A 1 165 ? 2.619 27.594 -0.861 1 87.88 165 LEU A CA 1
ATOM 1233 C C . LEU A 1 165 ? 3.59 28.625 -1.437 1 87.88 165 LEU A C 1
ATOM 1235 O O . LEU A 1 165 ? 3.184 29.516 -2.172 1 87.88 165 LEU A O 1
ATOM 1239 N N . LEU A 1 166 ? 4.777 28.453 -1.05 1 89.94 166 LEU A N 1
ATOM 1240 C CA . LEU A 1 166 ? 5.797 29.344 -1.591 1 89.94 166 LEU A CA 1
ATOM 1241 C C . LEU A 1 166 ? 5.898 29.188 -3.105 1 89.94 166 LEU A C 1
ATOM 1243 O O . LEU A 1 166 ? 6.039 30.188 -3.82 1 89.94 166 LEU A O 1
ATOM 1247 N N . ALA A 1 167 ? 5.812 28 -3.584 1 92.25 167 ALA A N 1
ATOM 1248 C CA . ALA A 1 167 ? 5.883 27.734 -5.02 1 92.25 167 ALA A CA 1
ATOM 1249 C C . ALA A 1 167 ? 4.73 28.422 -5.754 1 92.25 167 ALA A C 1
ATOM 1251 O O . ALA A 1 167 ? 4.93 29.031 -6.801 1 92.25 167 ALA A O 1
ATOM 1252 N N . LYS A 1 168 ? 3.574 28.312 -5.191 1 91.12 168 LYS A N 1
ATOM 1253 C CA . LYS A 1 168 ? 2.404 28.953 -5.773 1 91.12 168 LYS A CA 1
ATOM 1254 C C . LYS A 1 168 ? 2.564 30.484 -5.777 1 91.12 168 LYS A C 1
ATOM 1256 O O . LYS A 1 168 ? 2.211 31.141 -6.754 1 91.12 168 LYS A O 1
ATOM 1261 N N . ALA A 1 169 ? 3.102 30.984 -4.711 1 91.75 169 ALA A N 1
ATOM 1262 C CA . ALA A 1 169 ? 3.32 32.406 -4.586 1 91.75 169 ALA A CA 1
ATOM 1263 C C . ALA A 1 169 ? 4.328 32.906 -5.617 1 91.75 169 ALA A C 1
ATOM 1265 O O . ALA A 1 169 ? 4.238 34.062 -6.09 1 91.75 169 ALA A O 1
ATOM 1266 N N . MET A 1 170 ? 5.207 32.062 -5.969 1 93.94 170 MET A N 1
ATOM 1267 C CA . MET A 1 170 ? 6.23 32.406 -6.953 1 93.94 170 MET A CA 1
ATOM 1268 C C . MET A 1 170 ? 5.695 32.25 -8.375 1 93.94 170 MET A C 1
ATOM 1270 O O . MET A 1 170 ? 6.414 32.469 -9.344 1 93.94 170 MET A O 1
ATOM 1274 N N . GLY A 1 171 ? 4.453 31.781 -8.516 1 91.5 171 GLY A N 1
ATOM 1275 C CA . GLY A 1 171 ? 3.809 31.641 -9.805 1 91.5 171 GLY A CA 1
ATOM 1276 C C . GLY A 1 171 ? 4.129 30.328 -10.492 1 91.5 171 GLY A C 1
ATOM 1277 O O . GLY A 1 171 ? 3.885 30.156 -11.688 1 91.5 171 GLY A O 1
ATOM 1278 N N . MET A 1 172 ? 4.68 29.5 -9.789 1 93.06 172 MET A N 1
ATOM 1279 C CA . MET A 1 172 ? 5.035 28.203 -10.375 1 93.06 172 MET A CA 1
ATOM 1280 C C . MET A 1 172 ? 3.801 27.328 -10.539 1 93.06 172 MET A C 1
ATOM 1282 O O . MET A 1 172 ? 2.918 27.328 -9.68 1 93.06 172 MET A O 1
ATOM 1286 N N . PRO A 1 173 ? 3.734 26.719 -11.688 1 93.06 173 PRO A N 1
ATOM 1287 C CA . PRO A 1 173 ? 2.637 25.75 -11.836 1 93.06 173 PRO A CA 1
ATOM 1288 C C . PRO A 1 173 ? 2.857 24.469 -11.039 1 93.06 173 PRO A C 1
ATOM 1290 O O . PRO A 1 173 ? 3.318 23.469 -11.586 1 93.06 173 PRO A O 1
ATOM 1293 N N . VAL A 1 174 ? 2.469 24.469 -9.875 1 91.31 174 VAL A N 1
ATOM 1294 C CA . VAL A 1 174 ? 2.721 23.391 -8.922 1 91.31 174 VAL A CA 1
ATOM 1295 C C . VAL A 1 174 ? 2.115 22.094 -9.445 1 91.31 174 VAL A C 1
ATOM 1297 O O . VAL A 1 174 ? 2.73 21.031 -9.344 1 91.31 174 VAL A O 1
ATOM 1300 N N . ASN A 1 175 ? 0.987 22.156 -10.094 1 89.12 175 ASN A N 1
ATOM 1301 C CA . ASN A 1 175 ? 0.311 20.969 -10.609 1 89.12 175 ASN A CA 1
ATOM 1302 C C . ASN A 1 175 ? 1.109 20.312 -11.727 1 89.12 175 ASN A C 1
ATOM 1304 O O . ASN A 1 175 ? 1.139 19.078 -11.828 1 89.12 175 ASN A O 1
ATOM 1308 N N . PHE A 1 176 ? 1.676 21.109 -12.484 1 92.44 176 PHE A N 1
ATOM 1309 C CA . PHE A 1 176 ? 2.484 20.578 -13.578 1 92.44 176 PHE A CA 1
ATOM 1310 C C . PHE A 1 176 ? 3.629 19.734 -13.039 1 92.44 176 PHE A C 1
ATOM 1312 O O . PHE A 1 176 ? 3.863 18.625 -13.523 1 92.44 176 PHE A O 1
ATOM 1319 N N . TYR A 1 177 ? 4.281 20.203 -12.039 1 93.5 177 TYR A N 1
ATOM 1320 C CA . TYR A 1 177 ? 5.441 19.516 -11.5 1 93.5 177 TYR A CA 1
ATOM 1321 C C . TYR A 1 177 ? 5.016 18.281 -10.695 1 93.5 177 TYR A C 1
ATOM 1323 O O . TYR A 1 177 ? 5.742 17.297 -10.633 1 93.5 177 TYR A O 1
ATOM 1331 N N . HIS A 1 178 ? 3.857 18.422 -10.164 1 91.19 178 HIS A N 1
ATOM 1332 C CA . HIS A 1 178 ? 3.305 17.25 -9.508 1 91.19 178 HIS A CA 1
ATOM 1333 C C . HIS A 1 178 ? 3.049 16.125 -10.508 1 91.19 178 HIS A C 1
ATOM 1335 O O . HIS A 1 178 ? 3.457 14.984 -10.289 1 91.19 178 HIS A O 1
ATOM 1341 N N . TYR A 1 179 ? 2.459 16.469 -11.594 1 91.12 179 TYR A N 1
ATOM 1342 C CA . TYR A 1 179 ? 2.174 15.477 -12.625 1 91.12 179 TYR A CA 1
ATOM 1343 C C . TYR A 1 179 ? 3.461 14.953 -13.25 1 91.12 179 TYR A C 1
ATOM 1345 O O . TYR A 1 179 ? 3.547 13.781 -13.609 1 91.12 179 TYR A O 1
ATOM 1353 N N . LEU A 1 180 ? 4.363 15.805 -13.359 1 94.38 180 LEU A N 1
ATOM 1354 C CA . LEU A 1 180 ? 5.664 15.375 -13.867 1 94.38 180 LEU A CA 1
ATOM 1355 C C . LEU A 1 180 ? 6.262 14.297 -12.969 1 94.38 180 LEU A C 1
ATOM 1357 O O . LEU A 1 180 ? 6.738 13.266 -13.453 1 94.38 180 LEU A O 1
ATOM 1361 N N . LEU A 1 181 ? 6.184 14.539 -11.719 1 93.94 181 LEU A N 1
ATOM 1362 C CA . LEU A 1 181 ? 6.711 13.578 -10.758 1 93.94 181 LEU A CA 1
ATOM 1363 C C . LEU A 1 181 ? 5.953 12.258 -10.844 1 93.94 181 LEU A C 1
ATOM 1365 O O . LEU A 1 181 ? 6.555 11.188 -10.75 1 93.94 181 LEU A O 1
ATOM 1369 N N . MET A 1 182 ? 4.664 12.336 -11.062 1 92.44 182 MET A N 1
ATOM 1370 C CA . MET A 1 182 ? 3.854 11.125 -11.188 1 92.44 182 MET A CA 1
ATOM 1371 C C . MET A 1 182 ? 4.246 10.336 -12.43 1 92.44 182 MET A C 1
ATOM 1373 O O . MET A 1 182 ? 4.281 9.102 -12.406 1 92.44 182 MET A O 1
ATOM 1377 N N . VAL A 1 183 ? 4.523 11.039 -13.453 1 94 183 VAL A N 1
ATOM 1378 C CA . VAL A 1 183 ? 4.957 10.398 -14.688 1 94 183 VAL A CA 1
ATOM 1379 C C . VAL A 1 183 ? 6.289 9.688 -14.469 1 94 183 VAL A C 1
ATOM 1381 O O . VAL A 1 183 ? 6.469 8.547 -14.891 1 94 183 VAL A O 1
ATOM 1384 N N . LEU A 1 184 ? 7.18 10.367 -13.844 1 95.62 184 LEU A N 1
ATOM 1385 C CA . LEU A 1 184 ? 8.477 9.773 -13.539 1 95.62 184 LEU A CA 1
ATOM 1386 C C . LEU A 1 184 ? 8.32 8.531 -12.672 1 95.62 184 LEU A C 1
ATOM 1388 O O . LEU A 1 184 ? 8.945 7.504 -12.938 1 95.62 184 LEU A O 1
ATOM 1392 N N . LEU A 1 185 ? 7.484 8.641 -11.719 1 94.19 185 LEU A N 1
ATOM 1393 C CA . LEU A 1 185 ? 7.219 7.527 -10.82 1 94.19 185 LEU A CA 1
ATOM 1394 C C . LEU A 1 185 ? 6.625 6.344 -11.57 1 94.19 185 LEU A C 1
ATOM 1396 O O . LEU A 1 185 ? 7.012 5.195 -11.336 1 94.19 185 LEU A O 1
ATOM 1400 N N . THR A 1 186 ? 5.715 6.629 -12.43 1 93.25 186 THR A N 1
ATOM 1401 C CA . THR A 1 186 ? 5.07 5.582 -13.211 1 93.25 186 THR A CA 1
ATOM 1402 C C . THR A 1 186 ? 6.078 4.898 -14.133 1 93.25 186 THR A C 1
ATOM 1404 O O . THR A 1 186 ? 6.117 3.67 -14.219 1 93.25 186 THR A O 1
ATOM 1407 N N . LEU A 1 187 ? 6.887 5.688 -14.742 1 93.25 187 LEU A N 1
ATOM 1408 C CA . LEU A 1 187 ? 7.879 5.156 -15.672 1 93.25 187 LEU A CA 1
ATOM 1409 C C . LEU A 1 187 ? 8.867 4.254 -14.953 1 93.25 187 LEU A C 1
ATOM 1411 O O . LEU A 1 187 ? 9.164 3.148 -15.414 1 93.25 187 LEU A O 1
ATOM 1415 N N . VAL A 1 188 ? 9.289 4.707 -13.867 1 92.5 188 VAL A N 1
ATOM 1416 C CA . VAL A 1 188 ? 10.266 3.914 -13.125 1 92.5 188 VAL A CA 1
ATOM 1417 C C . VAL A 1 188 ? 9.594 2.648 -12.586 1 92.5 188 VAL A C 1
ATOM 1419 O O . VAL A 1 188 ? 10.18 1.562 -12.641 1 92.5 188 VAL A O 1
ATOM 1422 N N . SER A 1 189 ? 8.438 2.729 -12.094 1 91.69 189 SER A N 1
ATOM 1423 C CA . SER A 1 189 ? 7.73 1.593 -11.508 1 91.69 189 SER A CA 1
ATOM 1424 C C . SER A 1 189 ? 7.426 0.529 -12.562 1 91.69 189 SER A C 1
ATOM 1426 O O . SER A 1 189 ? 7.68 -0.658 -12.344 1 91.69 189 SER A O 1
ATOM 1428 N N . VAL A 1 190 ? 6.941 0.957 -13.672 1 88.69 190 VAL A N 1
ATOM 1429 C CA . VAL A 1 190 ? 6.527 0.027 -14.719 1 88.69 190 VAL A CA 1
ATOM 1430 C C . VAL A 1 190 ? 7.754 -0.655 -15.32 1 88.69 190 VAL A C 1
ATOM 1432 O O . VAL A 1 190 ? 7.766 -1.873 -15.508 1 88.69 190 VAL A O 1
ATOM 1435 N N . THR A 1 191 ? 8.797 0.094 -15.609 1 87.19 191 THR A N 1
ATOM 1436 C CA . THR A 1 191 ? 10.008 -0.46 -16.203 1 87.19 191 THR A CA 1
ATOM 1437 C C . THR A 1 191 ? 10.695 -1.419 -15.242 1 87.19 191 THR A C 1
ATOM 1439 O O . THR A 1 191 ? 11.125 -2.504 -15.633 1 87.19 191 THR A O 1
ATOM 1442 N N . ALA A 1 192 ? 10.734 -1.003 -14.031 1 85.56 192 ALA A N 1
ATOM 1443 C CA . ALA A 1 192 ? 11.414 -1.809 -13.016 1 85.56 192 ALA A CA 1
ATOM 1444 C C . ALA A 1 192 ? 10.602 -3.051 -12.664 1 85.56 192 ALA A C 1
ATOM 1446 O O . ALA A 1 192 ? 11.164 -4.121 -12.43 1 85.56 192 ALA A O 1
ATOM 1447 N N . MET A 1 193 ? 9.352 -2.898 -12.641 1 82.12 193 MET A N 1
ATOM 1448 C CA . MET A 1 193 ? 8.492 -4.027 -12.297 1 82.12 193 MET A CA 1
ATOM 1449 C C . MET A 1 193 ? 8.695 -5.18 -13.273 1 82.12 193 MET A C 1
ATOM 1451 O O . MET A 1 193 ? 8.727 -6.344 -12.867 1 82.12 193 MET A O 1
ATOM 1455 N N . GLN A 1 194 ? 8.828 -4.891 -14.484 1 76.12 194 GLN A N 1
ATOM 1456 C CA . GLN A 1 194 ? 9.008 -5.906 -15.516 1 76.12 194 GLN A CA 1
ATOM 1457 C C . GLN A 1 194 ? 10.367 -6.586 -15.391 1 76.12 194 GLN A C 1
ATOM 1459 O O . GLN A 1 194 ? 10.516 -7.766 -15.711 1 76.12 194 GLN A O 1
ATOM 1464 N N . SER A 1 195 ? 11.281 -5.836 -14.875 1 73.25 195 SER A N 1
ATOM 1465 C CA . SER A 1 195 ? 12.641 -6.359 -14.828 1 73.25 195 SER A CA 1
ATOM 1466 C C . SER A 1 195 ? 12.93 -7.027 -13.492 1 73.25 195 SER A C 1
ATOM 1468 O O . SER A 1 195 ? 13.484 -8.125 -13.445 1 73.25 195 SER A O 1
ATOM 1470 N N . VAL A 1 196 ? 12.477 -6.32 -12.422 1 76.75 196 VAL A N 1
ATOM 1471 C CA . VAL A 1 196 ? 12.969 -6.785 -11.133 1 76.75 196 VAL A CA 1
ATOM 1472 C C . VAL A 1 196 ? 11.797 -7.195 -10.242 1 76.75 196 VAL A C 1
ATOM 1474 O O . VAL A 1 196 ? 11.977 -7.922 -9.266 1 76.75 196 VAL A O 1
ATOM 1477 N N . GLY A 1 197 ? 10.648 -6.836 -10.562 1 77.38 197 GLY A N 1
ATOM 1478 C CA . GLY A 1 197 ? 9.484 -7.215 -9.781 1 77.38 197 GLY A CA 1
ATOM 1479 C C . GLY A 1 197 ? 8.922 -6.074 -8.953 1 77.38 197 GLY A C 1
ATOM 1480 O O . GLY A 1 197 ? 9.625 -5.105 -8.664 1 77.38 197 GLY A O 1
ATOM 1481 N N . T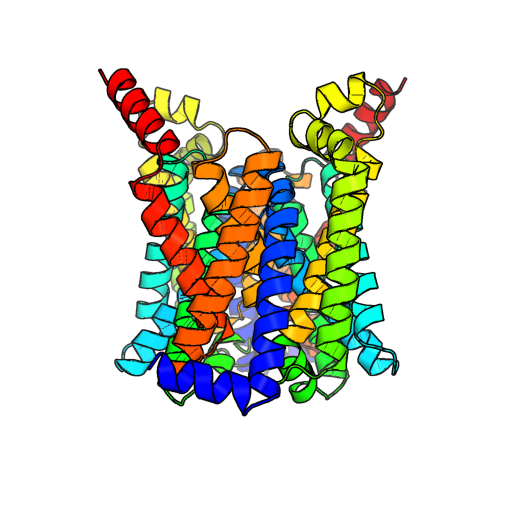HR A 1 198 ? 7.715 -6.219 -8.5 1 78.75 198 THR A N 1
ATOM 1482 C CA . THR A 1 198 ? 6.961 -5.16 -7.836 1 78.75 198 THR A CA 1
ATOM 1483 C C . THR A 1 198 ? 7.5 -4.914 -6.43 1 78.75 198 THR A C 1
ATOM 1485 O O . THR A 1 198 ? 7.613 -3.766 -5.992 1 78.75 198 THR A O 1
ATOM 1488 N N . ILE A 1 199 ? 7.863 -5.922 -5.754 1 79.31 199 ILE A N 1
ATOM 1489 C CA . ILE A 1 199 ? 8.297 -5.805 -4.367 1 79.31 199 ILE A CA 1
ATOM 1490 C C . ILE A 1 199 ? 9.602 -5.008 -4.301 1 79.31 199 ILE A C 1
ATOM 1492 O O . ILE A 1 199 ? 9.766 -4.145 -3.436 1 79.31 199 ILE A O 1
ATOM 1496 N N . LEU A 1 200 ? 10.445 -5.293 -5.215 1 85.19 200 LEU A N 1
ATOM 1497 C CA . LEU A 1 200 ? 11.758 -4.648 -5.219 1 85.19 200 LEU A CA 1
ATOM 1498 C C . LEU A 1 200 ? 11.625 -3.154 -5.496 1 85.19 200 LEU A C 1
ATOM 1500 O O . LEU A 1 200 ? 12.242 -2.336 -4.812 1 85.19 200 LEU A O 1
ATOM 1504 N N . ILE A 1 201 ? 10.82 -2.838 -6.398 1 88.44 201 ILE A N 1
ATOM 1505 C CA . ILE A 1 201 ? 10.75 -1.434 -6.789 1 88.44 201 ILE A CA 1
ATOM 1506 C C . ILE A 1 201 ? 10.133 -0.615 -5.652 1 88.44 201 ILE A C 1
ATOM 1508 O O . ILE A 1 201 ? 10.586 0.499 -5.371 1 88.44 201 ILE A O 1
ATOM 1512 N N . VAL A 1 202 ? 9.141 -1.148 -5.027 1 90 202 VAL A N 1
ATOM 1513 C CA . VAL A 1 202 ? 8.5 -0.43 -3.928 1 90 202 VAL A CA 1
ATOM 1514 C C . VAL A 1 202 ? 9.508 -0.2 -2.805 1 90 202 VAL A C 1
ATOM 1516 O O . VAL A 1 202 ? 9.609 0.904 -2.266 1 90 202 VAL A O 1
ATOM 1519 N N . ALA A 1 203 ? 10.273 -1.184 -2.531 1 94.56 203 ALA A N 1
ATOM 1520 C CA . ALA A 1 203 ? 11.273 -1.085 -1.473 1 94.56 203 ALA A CA 1
ATOM 1521 C C . ALA A 1 203 ? 12.367 -0.092 -1.847 1 94.56 203 ALA A C 1
ATOM 1523 O O . ALA A 1 203 ? 12.805 0.704 -1.012 1 94.56 203 ALA A O 1
ATOM 1524 N N . MET A 1 204 ? 12.742 -0.136 -3.078 1 95.12 204 MET A N 1
ATOM 1525 C CA . MET A 1 204 ? 13.859 0.694 -3.512 1 95.12 204 MET A CA 1
ATOM 1526 C C . MET A 1 204 ? 13.438 2.154 -3.633 1 95.12 204 MET A C 1
ATOM 1528 O O . MET A 1 204 ? 14.273 3.057 -3.529 1 95.12 204 MET A O 1
ATOM 1532 N N . LEU A 1 205 ? 12.188 2.404 -3.811 1 96 205 LEU A N 1
ATOM 1533 C CA . LEU A 1 205 ? 11.672 3.768 -3.875 1 96 205 LEU A CA 1
ATOM 1534 C C . LEU A 1 205 ? 11.633 4.398 -2.486 1 96 205 LEU A C 1
ATOM 1536 O O . LEU A 1 205 ? 11.719 5.621 -2.352 1 96 205 LEU A O 1
ATOM 1540 N N . ILE A 1 206 ? 11.602 3.572 -1.446 1 96.81 206 ILE A N 1
ATOM 1541 C CA . ILE A 1 206 ? 11.281 4.117 -0.131 1 96.81 206 ILE A CA 1
ATOM 1542 C C . ILE A 1 206 ? 12.5 3.982 0.79 1 96.81 206 ILE A C 1
ATOM 1544 O O . ILE A 1 206 ? 12.977 4.977 1.339 1 96.81 206 ILE A O 1
ATOM 1548 N N . THR A 1 207 ? 13.078 2.85 0.86 1 97.19 207 THR A N 1
ATOM 1549 C CA . THR A 1 207 ? 14 2.514 1.938 1 97.19 207 THR A CA 1
ATOM 1550 C C . THR A 1 207 ? 15.312 3.283 1.787 1 97.19 207 THR A C 1
ATOM 1552 O O . THR A 1 207 ? 15.781 3.912 2.738 1 97.19 207 THR A O 1
ATOM 1555 N N . PRO A 1 208 ? 15.906 3.254 0.598 1 97.69 208 PRO A N 1
ATOM 1556 C CA . PRO A 1 208 ? 17.141 4.031 0.48 1 97.69 208 PRO A CA 1
ATOM 1557 C C . PRO A 1 208 ? 16.922 5.523 0.708 1 97.69 208 PRO A C 1
ATOM 1559 O O . PRO A 1 208 ? 17.75 6.184 1.336 1 97.69 208 PRO A O 1
ATOM 1562 N N . ALA A 1 209 ? 15.852 6.008 0.169 1 97.5 209 ALA A N 1
ATOM 1563 C CA . ALA A 1 209 ? 15.531 7.422 0.346 1 97.5 209 ALA A CA 1
ATOM 1564 C C . ALA A 1 209 ? 15.289 7.75 1.815 1 97.5 209 ALA A C 1
ATOM 1566 O O . ALA A 1 209 ? 15.727 8.797 2.307 1 97.5 209 ALA A O 1
ATOM 1567 N N . ALA A 1 210 ? 14.617 6.91 2.518 1 96.56 210 ALA A N 1
ATOM 1568 C CA . ALA A 1 210 ? 14.375 7.098 3.945 1 96.56 210 ALA A CA 1
ATOM 1569 C C . ALA A 1 210 ? 15.68 7.082 4.734 1 96.56 210 ALA A C 1
ATOM 1571 O O . ALA A 1 210 ? 15.852 7.863 5.672 1 96.56 210 ALA A O 1
ATOM 1572 N N . THR A 1 211 ? 16.531 6.199 4.355 1 96.88 211 THR A N 1
ATOM 1573 C CA . THR A 1 211 ? 17.828 6.121 5.004 1 96.88 211 THR A CA 1
ATOM 1574 C C . THR A 1 211 ? 18.625 7.402 4.777 1 96.88 211 THR A C 1
ATOM 1576 O O . THR A 1 211 ? 19.203 7.957 5.719 1 96.88 211 THR A O 1
ATOM 1579 N N . ALA A 1 212 ? 18.609 7.836 3.553 1 96.75 212 ALA A N 1
ATOM 1580 C CA . ALA A 1 212 ? 19.328 9.062 3.213 1 96.75 212 ALA A CA 1
ATOM 1581 C C . ALA A 1 212 ? 18.734 10.258 3.961 1 96.75 212 ALA A C 1
ATOM 1583 O O . ALA A 1 212 ? 19.469 11.172 4.344 1 96.75 212 ALA A O 1
ATOM 1584 N N . TYR A 1 213 ? 17.453 10.203 4.156 1 94.56 213 TYR A N 1
ATOM 1585 C CA . TYR A 1 213 ? 16.75 11.289 4.832 1 94.56 213 TYR A CA 1
ATOM 1586 C C . TYR A 1 213 ? 17.266 11.469 6.254 1 94.56 213 TYR A C 1
ATOM 1588 O O . TYR A 1 213 ? 17.25 12.586 6.789 1 94.56 213 TYR A O 1
ATOM 1596 N N . LEU A 1 214 ? 17.75 10.438 6.871 1 93.75 214 LEU A N 1
ATOM 1597 C CA . LEU A 1 214 ? 18.219 10.469 8.25 1 93.75 214 LEU A CA 1
ATOM 1598 C C . LEU A 1 214 ? 19.562 11.18 8.344 1 93.75 214 LEU A C 1
ATOM 1600 O O . LEU A 1 214 ? 19.969 11.609 9.43 1 93.75 214 LEU A O 1
ATOM 1604 N N . TYR A 1 215 ? 20.234 11.32 7.176 1 93.25 215 TYR A N 1
ATOM 1605 C CA . TYR A 1 215 ? 21.594 11.883 7.184 1 93.25 215 TYR A CA 1
ATOM 1606 C C . TYR A 1 215 ? 21.625 13.219 6.453 1 93.25 215 TYR A C 1
ATOM 1608 O O . TYR A 1 215 ? 22.469 14.07 6.754 1 93.25 215 TYR A O 1
ATOM 1616 N N . ALA A 1 216 ? 20.797 13.414 5.52 1 91.62 216 ALA A N 1
ATOM 1617 C CA . ALA A 1 216 ? 20.953 14.5 4.555 1 91.62 216 ALA A CA 1
ATOM 1618 C C . ALA A 1 216 ? 20.391 15.805 5.113 1 91.62 216 ALA A C 1
ATOM 1620 O O . ALA A 1 216 ? 19.391 15.812 5.836 1 91.62 216 ALA A O 1
ATOM 1621 N N . ASN A 1 217 ? 21.062 16.891 4.715 1 90.75 217 ASN A N 1
ATOM 1622 C CA . ASN A 1 217 ? 20.625 18.219 5.105 1 90.75 217 ASN A CA 1
ATOM 1623 C C . ASN A 1 217 ? 20.172 19.047 3.9 1 90.75 217 ASN A C 1
ATOM 1625 O O . ASN A 1 217 ? 19.781 20.203 4.043 1 90.75 217 ASN A O 1
ATOM 1629 N N . SER A 1 218 ? 20.359 18.453 2.785 1 93.62 218 SER A N 1
ATOM 1630 C CA . SER A 1 218 ? 19.875 19.047 1.54 1 93.62 218 SER A CA 1
ATOM 1631 C C . SER A 1 218 ? 19.328 17.984 0.595 1 93.62 218 SER A C 1
ATOM 1633 O O . SER A 1 218 ? 19.625 16.797 0.747 1 93.62 218 SER A O 1
ATOM 1635 N N . LEU A 1 219 ? 18.547 18.406 -0.308 1 95.06 219 LEU A N 1
ATOM 1636 C CA . LEU A 1 219 ? 17.953 17.469 -1.24 1 95.06 219 LEU A CA 1
ATOM 1637 C C . LEU A 1 219 ? 19 16.859 -2.152 1 95.06 219 LEU A C 1
ATOM 1639 O O . LEU A 1 219 ? 18.938 15.672 -2.492 1 95.06 219 LEU A O 1
ATOM 1643 N N . LYS A 1 220 ? 19.953 17.672 -2.57 1 95.56 220 LYS A N 1
ATOM 1644 C CA . LYS A 1 220 ? 21.031 17.172 -3.416 1 95.56 220 LYS A CA 1
ATOM 1645 C C . LYS A 1 220 ? 21.797 16.047 -2.727 1 95.56 220 LYS A C 1
ATOM 1647 O O . LYS A 1 220 ? 22.031 14.992 -3.324 1 95.56 220 LYS A O 1
ATOM 1652 N N . SER A 1 221 ? 22.125 16.297 -1.512 1 96.12 221 SER A N 1
ATOM 1653 C CA . SER A 1 221 ? 22.844 15.289 -0.737 1 96.12 221 SER A CA 1
ATOM 1654 C C . SER A 1 221 ? 21.969 14.055 -0.49 1 96.12 221 SER A C 1
ATOM 1656 O O . SER A 1 221 ? 22.469 12.93 -0.487 1 96.12 221 SER A O 1
ATOM 1658 N N . MET A 1 222 ? 20.719 14.336 -0.326 1 96.06 222 MET A N 1
ATOM 1659 C CA . MET A 1 222 ? 19.797 13.227 -0.094 1 96.06 222 MET A CA 1
ATOM 1660 C C . MET A 1 222 ? 19.719 12.32 -1.316 1 96.06 222 MET A C 1
ATOM 1662 O O . MET A 1 222 ? 19.766 11.094 -1.191 1 96.06 222 MET A O 1
ATOM 1666 N N . ILE A 1 223 ? 19.625 12.953 -2.457 1 97.5 223 ILE A N 1
ATOM 1667 C CA . ILE A 1 223 ? 19.5 12.188 -3.697 1 97.5 223 ILE A CA 1
ATOM 1668 C C . ILE A 1 223 ? 20.781 11.367 -3.918 1 97.5 223 ILE A C 1
ATOM 1670 O O . ILE A 1 223 ? 20.703 10.188 -4.254 1 97.5 223 ILE A O 1
ATOM 1674 N N . PHE A 1 224 ? 21.891 11.945 -3.678 1 97.19 224 PHE A N 1
ATOM 1675 C CA . PHE A 1 224 ? 23.172 11.266 -3.859 1 97.19 224 PHE A CA 1
ATOM 1676 C C . PHE A 1 224 ? 23.297 10.094 -2.895 1 97.19 224 PHE A C 1
ATOM 1678 O O . PHE A 1 224 ? 23.656 8.984 -3.297 1 97.19 224 PHE A O 1
ATOM 1685 N N . LEU A 1 225 ? 23 10.328 -1.7 1 97.5 225 LEU A N 1
ATOM 1686 C CA . LEU A 1 225 ? 23.094 9.289 -0.684 1 97.5 225 LEU A CA 1
ATOM 1687 C C . LEU A 1 225 ? 22.094 8.164 -0.971 1 97.5 225 LEU A C 1
ATOM 1689 O O . LEU A 1 225 ? 22.438 6.984 -0.855 1 97.5 225 LEU A O 1
ATOM 1693 N N . SER A 1 226 ? 20.891 8.578 -1.269 1 98.25 226 SER A N 1
ATOM 1694 C CA . SER A 1 226 ? 19.859 7.594 -1.557 1 98.25 226 SER A CA 1
ATOM 1695 C C . SER A 1 226 ? 20.25 6.703 -2.732 1 98.25 226 SER A C 1
ATOM 1697 O O . SER A 1 226 ? 20.109 5.48 -2.666 1 98.25 226 SER A O 1
ATOM 1699 N N . SER A 1 227 ? 20.719 7.34 -3.795 1 98.06 227 SER A N 1
ATOM 1700 C CA . SER A 1 227 ? 21.141 6.586 -4.969 1 98.06 227 SER A CA 1
ATOM 1701 C C . SER A 1 227 ? 22.297 5.648 -4.641 1 98.06 227 SER A C 1
ATOM 1703 O O . SER A 1 227 ? 22.359 4.52 -5.125 1 98.06 227 SER A O 1
ATOM 1705 N N . THR A 1 228 ? 23.188 6.086 -3.838 1 97.94 228 THR A N 1
ATOM 1706 C CA . THR A 1 228 ? 24.328 5.27 -3.434 1 97.94 228 THR A CA 1
ATOM 1707 C C . THR A 1 228 ? 23.859 4.09 -2.582 1 97.94 228 THR A C 1
ATOM 1709 O O . THR A 1 228 ? 24.312 2.961 -2.783 1 97.94 228 THR A O 1
ATOM 1712 N N . PHE A 1 229 ? 22.969 4.336 -1.633 1 97.75 229 PHE A N 1
ATOM 1713 C CA . PHE A 1 229 ? 22.422 3.268 -0.802 1 97.75 229 PHE A CA 1
ATOM 1714 C C . PHE A 1 229 ? 21.672 2.252 -1.651 1 97.75 229 PHE A C 1
ATOM 1716 O O . PHE A 1 229 ? 21.766 1.045 -1.416 1 97.75 229 PHE A O 1
ATOM 1723 N N . GLY A 1 230 ? 20.922 2.799 -2.623 1 97.44 230 GLY A N 1
ATOM 1724 C CA . GLY A 1 230 ? 20.203 1.908 -3.523 1 97.44 230 GLY A CA 1
ATOM 1725 C C . GLY A 1 230 ? 21.125 1.037 -4.359 1 97.44 230 GLY A C 1
ATOM 1726 O O . GLY A 1 230 ? 20.906 -0.168 -4.484 1 97.44 230 GLY A O 1
ATOM 1727 N N . ALA A 1 231 ? 22.172 1.649 -4.859 1 97.31 231 ALA A N 1
ATOM 1728 C CA . ALA A 1 231 ? 23.141 0.924 -5.68 1 97.31 231 ALA A CA 1
ATOM 1729 C C . ALA A 1 231 ? 23.891 -0.107 -4.852 1 97.31 231 ALA A C 1
ATOM 1731 O O . ALA A 1 231 ? 24.078 -1.249 -5.281 1 97.31 231 ALA A O 1
ATOM 1732 N N . THR A 1 232 ? 24.312 0.261 -3.721 1 97.62 232 THR A N 1
ATOM 1733 C CA . THR A 1 232 ? 25.062 -0.639 -2.857 1 97.62 232 THR A CA 1
ATOM 1734 C C . THR A 1 232 ? 24.188 -1.798 -2.387 1 97.62 232 THR A C 1
ATOM 1736 O O . THR A 1 232 ? 24.656 -2.936 -2.293 1 97.62 232 THR A O 1
ATOM 1739 N N . ALA A 1 233 ? 22.969 -1.459 -2.043 1 97.25 233 ALA A N 1
ATOM 1740 C CA . ALA A 1 233 ? 22.031 -2.512 -1.636 1 97.25 233 ALA A CA 1
ATOM 1741 C C . ALA A 1 233 ? 21.812 -3.512 -2.768 1 97.25 233 ALA A C 1
ATOM 1743 O O . ALA A 1 233 ? 21.641 -4.711 -2.523 1 97.25 233 ALA A O 1
ATOM 1744 N N . SER A 1 234 ? 21.766 -2.971 -3.984 1 95.69 234 SER A N 1
ATOM 1745 C CA . SER A 1 234 ? 21.578 -3.834 -5.148 1 95.69 234 SER A CA 1
ATOM 1746 C C . SER A 1 234 ? 22.766 -4.785 -5.324 1 95.69 234 SER A C 1
ATOM 1748 O O . SER A 1 234 ? 22.578 -5.98 -5.562 1 95.69 234 SER A O 1
ATOM 1750 N N . VAL A 1 235 ? 23.953 -4.312 -5.168 1 94.81 235 VAL A N 1
ATOM 1751 C CA . VAL A 1 235 ? 25.156 -5.117 -5.34 1 94.81 235 VAL A CA 1
ATOM 1752 C C . VAL A 1 235 ? 25.266 -6.141 -4.215 1 94.81 235 VAL A C 1
ATOM 1754 O O . VAL A 1 235 ? 25.406 -7.34 -4.465 1 94.81 235 VAL A O 1
ATOM 1757 N N . LEU A 1 236 ? 25.141 -5.688 -3.006 1 95.75 236 LEU A N 1
ATOM 1758 C CA . LEU A 1 236 ? 25.266 -6.566 -1.848 1 95.75 236 LEU A CA 1
ATOM 1759 C C . LEU A 1 236 ? 24.125 -7.566 -1.79 1 95.75 236 LEU A C 1
ATOM 1761 O O . LEU A 1 236 ? 24.328 -8.727 -1.44 1 95.75 236 LEU A O 1
ATOM 1765 N N . GLY A 1 237 ? 22.953 -7.043 -2.064 1 94.12 237 GLY A N 1
ATOM 1766 C CA . GLY A 1 237 ? 21.797 -7.922 -2.055 1 94.12 237 GLY A CA 1
ATOM 1767 C C . GLY A 1 237 ? 21.891 -9.031 -3.088 1 94.12 237 GLY A C 1
ATOM 1768 O O . GLY A 1 237 ? 21.531 -10.18 -2.803 1 94.12 237 GLY A O 1
ATOM 1769 N N . LEU A 1 238 ? 22.297 -8.648 -4.254 1 91.38 238 LEU A N 1
ATOM 1770 C CA . LEU A 1 238 ? 22.438 -9.656 -5.297 1 91.38 238 LEU A CA 1
ATOM 1771 C C . LEU A 1 238 ? 23.516 -10.672 -4.918 1 91.38 238 LEU A C 1
ATOM 1773 O O . LEU A 1 238 ? 23.359 -11.867 -5.18 1 91.38 238 LEU A O 1
ATOM 1777 N N . PHE A 1 239 ? 24.562 -10.188 -4.363 1 91.75 239 PHE A N 1
ATOM 1778 C CA . PHE A 1 239 ? 25.625 -11.07 -3.898 1 91.75 239 PHE A CA 1
ATOM 1779 C C . PHE A 1 239 ? 25.094 -12.062 -2.871 1 91.75 239 PHE A C 1
ATOM 1781 O O . PHE A 1 239 ? 25.375 -13.266 -2.963 1 91.75 239 PHE A O 1
ATOM 1788 N N . ILE A 1 240 ? 24.344 -11.602 -1.954 1 92.25 240 ILE A N 1
ATOM 1789 C CA . ILE A 1 240 ? 23.781 -12.445 -0.909 1 92.25 240 ILE A CA 1
ATOM 1790 C C . ILE A 1 240 ? 22.781 -13.43 -1.521 1 92.25 240 ILE A C 1
ATOM 1792 O O . ILE A 1 240 ? 22.797 -14.617 -1.203 1 92.25 240 ILE A O 1
ATOM 1796 N N . GLY A 1 241 ? 21.953 -12.891 -2.359 1 89.44 241 GLY A N 1
ATOM 1797 C CA . GLY A 1 241 ? 20.969 -13.742 -3.01 1 89.44 241 GLY A CA 1
ATOM 1798 C C . GLY A 1 241 ? 21.594 -14.867 -3.814 1 89.44 241 GLY A C 1
ATOM 1799 O O . GLY A 1 241 ? 21.141 -16.016 -3.744 1 89.44 241 GLY A O 1
ATOM 1800 N N . TYR A 1 242 ? 22.609 -14.539 -4.5 1 85.38 242 TYR A N 1
ATOM 1801 C CA . TYR A 1 242 ? 23.297 -15.516 -5.34 1 85.38 242 TYR A CA 1
ATOM 1802 C C . TYR A 1 242 ? 24.078 -16.516 -4.492 1 85.38 242 TYR A C 1
ATOM 1804 O O . TYR A 1 242 ? 24.094 -17.719 -4.793 1 85.38 242 TYR A O 1
ATOM 1812 N N . SER A 1 243 ? 24.703 -16.094 -3.502 1 88.38 243 SER A N 1
ATOM 1813 C CA . SER A 1 243 ? 25.547 -16.953 -2.674 1 88.38 243 SER A CA 1
ATOM 1814 C C . SER A 1 243 ? 24.719 -17.906 -1.837 1 88.38 243 SER A C 1
ATOM 1816 O O . SER A 1 243 ? 25.109 -19.062 -1.626 1 88.38 243 SER A O 1
ATOM 1818 N N . PHE A 1 244 ? 23.531 -17.469 -1.397 1 88.62 244 PHE A N 1
ATOM 1819 C CA . PHE A 1 244 ? 22.719 -18.297 -0.515 1 88.62 244 PHE A CA 1
ATOM 1820 C C . PHE A 1 244 ? 21.562 -18.922 -1.279 1 88.62 244 PHE A C 1
ATOM 1822 O O . PHE A 1 244 ? 20.719 -19.594 -0.69 1 88.62 244 PHE A O 1
ATOM 1829 N N . ASN A 1 245 ? 21.531 -18.688 -2.516 1 85.44 245 ASN A N 1
ATOM 1830 C CA . ASN A 1 245 ? 20.516 -19.266 -3.385 1 85.44 245 ASN A CA 1
ATOM 1831 C C . ASN A 1 245 ? 19.109 -18.891 -2.912 1 85.44 245 ASN A C 1
ATOM 1833 O O . ASN A 1 245 ? 18.25 -19.766 -2.75 1 85.44 245 ASN A O 1
ATOM 1837 N N . VAL A 1 246 ? 18.953 -17.688 -2.557 1 86.5 246 VAL A N 1
ATOM 1838 C CA . VAL A 1 246 ? 17.641 -17.156 -2.189 1 86.5 246 VAL A CA 1
ATOM 1839 C C . VAL A 1 246 ? 17.203 -16.109 -3.211 1 86.5 246 VAL A C 1
ATOM 1841 O O . VAL A 1 246 ? 18 -15.688 -4.062 1 86.5 246 VAL A O 1
ATOM 1844 N N . ALA A 1 247 ? 15.93 -15.773 -3.145 1 84.94 247 ALA A N 1
ATOM 1845 C CA . ALA A 1 247 ? 15.391 -14.805 -4.094 1 84.94 247 ALA A CA 1
ATOM 1846 C C . ALA A 1 247 ? 16.203 -13.516 -4.078 1 84.94 247 ALA A C 1
ATOM 1848 O O . ALA A 1 247 ? 16.312 -12.852 -3.041 1 84.94 247 ALA A O 1
ATOM 1849 N N . ALA A 1 248 ? 16.766 -13.156 -5.188 1 87 248 ALA A N 1
ATOM 1850 C CA . ALA A 1 248 ? 17.688 -12.016 -5.316 1 87 248 ALA A CA 1
ATOM 1851 C C . ALA A 1 248 ? 16.969 -10.711 -4.977 1 87 248 ALA A C 1
ATOM 1853 O O . ALA A 1 248 ? 17.516 -9.875 -4.254 1 87 248 ALA A O 1
ATOM 1854 N N . GLY A 1 249 ? 15.773 -10.539 -5.477 1 88.62 249 GLY A N 1
ATOM 1855 C CA . GLY A 1 249 ? 15.023 -9.328 -5.207 1 88.62 249 GLY A CA 1
ATOM 1856 C C . GLY A 1 249 ? 14.758 -9.102 -3.729 1 88.62 249 GLY A C 1
ATOM 1857 O O . GLY A 1 249 ? 14.938 -7.996 -3.221 1 88.62 249 GLY A O 1
ATOM 1858 N N . SER A 1 250 ? 14.336 -10.117 -3.074 1 92.06 250 SER A N 1
ATOM 1859 C CA . SER A 1 250 ? 14.039 -10.031 -1.647 1 92.06 250 SER A CA 1
ATOM 1860 C C . SER A 1 250 ? 15.305 -9.766 -0.838 1 92.06 250 SER A C 1
ATOM 1862 O O . SER A 1 250 ? 15.266 -9.062 0.172 1 92.06 250 SER A O 1
ATOM 1864 N N . SER A 1 251 ? 16.391 -10.32 -1.283 1 93.81 251 SER A N 1
ATOM 1865 C CA . SER A 1 251 ? 17.656 -10.086 -0.604 1 93.81 251 SER A CA 1
ATOM 1866 C C . SER A 1 251 ? 18.078 -8.625 -0.705 1 93.81 251 SER A C 1
ATOM 1868 O O . SER A 1 251 ? 18.609 -8.055 0.254 1 93.81 251 SER A O 1
ATOM 1870 N N . ILE A 1 252 ? 17.859 -8.055 -1.818 1 94.62 252 ILE A N 1
ATOM 1871 C CA . ILE A 1 252 ? 18.188 -6.648 -2.01 1 94.62 252 ILE A CA 1
ATOM 1872 C C . ILE A 1 252 ? 17.344 -5.789 -1.063 1 94.62 252 ILE A C 1
ATOM 1874 O O . ILE A 1 252 ? 17.859 -4.883 -0.413 1 94.62 252 ILE A O 1
ATOM 1878 N N . VAL A 1 253 ? 16.109 -6.133 -0.954 1 95.88 253 VAL A N 1
ATOM 1879 C CA . VAL A 1 253 ? 15.188 -5.395 -0.102 1 95.88 253 VAL A CA 1
ATOM 1880 C C . VAL A 1 253 ? 15.633 -5.496 1.355 1 95.88 253 VAL A C 1
ATOM 1882 O O . VAL A 1 253 ? 15.672 -4.488 2.07 1 95.88 253 VAL A O 1
ATOM 1885 N N . LEU A 1 254 ? 16 -6.66 1.742 1 96.94 254 LEU A N 1
ATOM 1886 C CA . LEU A 1 254 ? 16.406 -6.863 3.129 1 96.94 254 LEU A CA 1
ATOM 1887 C C . LEU A 1 254 ? 17.734 -6.176 3.412 1 96.94 254 LEU A C 1
ATOM 1889 O O . LEU A 1 254 ? 17.969 -5.691 4.523 1 96.94 254 LEU A O 1
ATOM 1893 N N . THR A 1 255 ? 18.578 -6.195 2.447 1 97.25 255 THR A N 1
ATOM 1894 C CA . THR A 1 255 ? 19.828 -5.457 2.592 1 97.25 255 THR A CA 1
ATOM 1895 C C . THR A 1 255 ? 19.562 -3.967 2.771 1 97.25 255 THR A C 1
ATOM 1897 O O . THR A 1 255 ? 20.125 -3.33 3.658 1 97.25 255 THR A O 1
ATOM 1900 N N . ALA A 1 256 ? 18.703 -3.428 1.923 1 97.25 256 ALA A N 1
ATOM 1901 C CA . ALA A 1 256 ? 18.328 -2.023 2.057 1 97.25 256 ALA A CA 1
ATOM 1902 C C . ALA A 1 256 ? 17.703 -1.75 3.42 1 97.25 256 ALA A C 1
ATOM 1904 O O . ALA A 1 256 ? 17.984 -0.727 4.047 1 97.25 256 ALA A O 1
ATOM 1905 N N . ALA A 1 257 ? 16.891 -2.645 3.84 1 96.88 257 ALA A N 1
ATOM 1906 C CA . ALA A 1 257 ? 16.25 -2.514 5.148 1 96.88 257 ALA A CA 1
ATOM 1907 C C . ALA A 1 257 ? 17.297 -2.535 6.27 1 96.88 257 ALA A C 1
ATOM 1909 O O . ALA A 1 257 ? 17.141 -1.825 7.266 1 96.88 257 ALA A O 1
ATOM 1910 N N . SER A 1 258 ? 18.25 -3.359 6.109 1 97.38 258 SER A N 1
ATOM 1911 C CA . SER A 1 258 ? 19.312 -3.416 7.102 1 97.38 258 SER A CA 1
ATOM 1912 C C . SER A 1 258 ? 20.062 -2.094 7.18 1 97.38 258 SER A C 1
ATOM 1914 O O . SER A 1 258 ? 20.438 -1.648 8.266 1 97.38 258 SER A O 1
ATOM 1916 N N . PHE A 1 259 ? 20.297 -1.514 6.012 1 97.31 259 PHE A N 1
ATOM 1917 C CA . PHE A 1 259 ? 20.922 -0.192 6 1 97.31 259 PHE A CA 1
ATOM 1918 C C . PHE A 1 259 ? 20.094 0.801 6.801 1 97.31 259 PHE A C 1
ATOM 1920 O O . PHE A 1 259 ? 20.625 1.582 7.586 1 97.31 259 PHE A O 1
ATOM 1927 N N . PHE A 1 260 ? 18.828 0.748 6.645 1 96.94 260 PHE A N 1
ATOM 1928 C CA . PHE A 1 260 ? 17.938 1.657 7.359 1 96.94 260 PHE A CA 1
ATOM 1929 C C . PHE A 1 260 ? 17.969 1.387 8.859 1 96.94 260 PHE A C 1
ATOM 1931 O O . PHE A 1 260 ? 18.047 2.32 9.664 1 96.94 260 PHE A O 1
ATOM 1938 N N . LEU A 1 261 ? 17.859 0.138 9.156 1 94.75 261 LEU A N 1
ATOM 1939 C CA . LEU A 1 261 ? 17.844 -0.245 10.562 1 94.75 261 LEU A CA 1
ATOM 1940 C C . LEU A 1 261 ? 19.109 0.224 11.273 1 94.75 261 LEU A C 1
ATOM 1942 O O . LEU A 1 261 ? 19.031 0.777 12.375 1 94.75 261 LEU A O 1
ATOM 1946 N N . ILE A 1 262 ? 20.203 0.038 10.68 1 95.19 262 ILE A N 1
ATOM 1947 C CA . ILE A 1 262 ? 21.469 0.467 11.25 1 95.19 262 ILE A CA 1
ATOM 1948 C C . ILE A 1 262 ? 21.516 1.99 11.336 1 95.19 262 ILE A C 1
ATOM 1950 O O . ILE A 1 262 ? 21.875 2.549 12.367 1 95.19 262 ILE A O 1
ATOM 1954 N N . SER A 1 263 ? 21.109 2.609 10.312 1 94 263 SER A N 1
ATOM 1955 C CA . SER A 1 263 ? 21.141 4.066 10.25 1 94 263 SER A CA 1
ATOM 1956 C C . SER A 1 263 ? 20.156 4.68 11.242 1 94 263 SER A C 1
ATOM 1958 O O . SER A 1 263 ? 20.406 5.773 11.766 1 94 263 SER A O 1
ATOM 1960 N N . PHE A 1 264 ? 19.078 3.996 11.461 1 91.75 264 PHE A N 1
ATOM 1961 C CA . PHE A 1 264 ? 18.047 4.477 12.375 1 91.75 264 PHE A CA 1
ATOM 1962 C C . PHE A 1 264 ? 18.625 4.648 13.781 1 91.75 264 PHE A C 1
ATOM 1964 O O . PHE A 1 264 ? 18.25 5.582 14.492 1 91.75 264 PHE A O 1
ATOM 1971 N N . PHE A 1 265 ? 19.531 3.852 14.156 1 89.81 265 PHE A N 1
ATOM 1972 C CA . PHE A 1 265 ? 20.062 3.904 15.516 1 89.81 265 PHE A CA 1
ATOM 1973 C C . PHE A 1 265 ? 21.312 4.793 15.57 1 89.81 265 PHE A C 1
ATOM 1975 O O . PHE A 1 265 ? 21.641 5.324 16.625 1 89.81 265 PHE A O 1
ATOM 1982 N N . ILE A 1 266 ? 21.938 5.082 14.453 1 88.88 266 ILE A N 1
ATOM 1983 C CA . ILE A 1 266 ? 23.203 5.789 14.484 1 88.88 266 ILE A CA 1
ATOM 1984 C C . ILE A 1 266 ? 23.031 7.199 13.93 1 88.88 266 ILE A C 1
ATOM 1986 O O . ILE A 1 266 ? 23.828 8.094 14.219 1 88.88 266 ILE A O 1
ATOM 1990 N N . ALA A 1 267 ? 22.031 7.449 13.273 1 85.19 267 ALA A N 1
ATOM 1991 C CA . ALA A 1 267 ? 21.891 8.695 12.523 1 85.19 267 ALA A CA 1
ATOM 1992 C C . ALA A 1 267 ? 21.797 9.891 13.461 1 85.19 267 ALA A C 1
ATOM 1994 O O . ALA A 1 267 ? 21.172 9.812 14.523 1 85.19 267 ALA A O 1
ATOM 1995 N N . PRO A 1 268 ? 22.391 10.953 13.164 1 73.5 268 PRO A N 1
ATOM 1996 C CA . PRO A 1 268 ? 22.484 12.156 13.992 1 73.5 268 PRO A CA 1
ATOM 1997 C C . PRO A 1 268 ? 21.125 12.797 14.258 1 73.5 268 PRO A C 1
ATOM 1999 O O . PRO A 1 268 ? 20.875 13.281 15.367 1 73.5 268 PRO A O 1
ATOM 2002 N N . LYS A 1 269 ? 20.391 12.875 13.195 1 73 269 LYS A N 1
ATOM 2003 C CA . LYS A 1 269 ? 19.094 13.547 13.352 1 73 269 LYS A CA 1
ATOM 2004 C C . LYS A 1 269 ? 18.234 12.844 14.398 1 73 269 LYS A C 1
ATOM 2006 O O . LYS A 1 269 ? 17.406 13.477 15.055 1 73 269 LYS A O 1
ATOM 2011 N N . GLN A 1 270 ? 18.422 11.625 14.469 1 67.69 270 GLN A N 1
ATOM 2012 C CA . GLN A 1 270 ? 17.703 10.836 15.469 1 67.69 270 GLN A CA 1
ATOM 2013 C C . GLN A 1 270 ? 18.188 11.156 16.875 1 67.69 270 GLN A C 1
ATOM 2015 O O . GLN A 1 270 ? 17.406 11.188 17.828 1 67.69 270 GLN A O 1
ATOM 2020 N N . ARG A 1 271 ? 19.375 11.344 16.953 1 62.84 271 ARG A N 1
ATOM 2021 C CA . ARG A 1 271 ? 20 11.641 18.234 1 62.84 271 ARG A CA 1
ATOM 2022 C C . ARG A 1 271 ? 19.547 12.992 18.766 1 62.84 271 ARG A C 1
ATOM 2024 O O . ARG A 1 271 ? 19.297 13.141 19.969 1 62.84 271 ARG A O 1
ATOM 2031 N N . TYR A 1 272 ? 19.406 13.844 17.812 1 62.84 272 TYR A N 1
ATOM 2032 C CA . TYR A 1 272 ? 18.969 15.164 18.25 1 62.84 272 TYR A CA 1
ATOM 2033 C C . TYR A 1 272 ? 17.547 15.125 18.766 1 62.84 272 TYR A C 1
ATOM 2035 O O . TYR A 1 272 ? 17.219 15.781 19.75 1 62.84 272 TYR A O 1
ATOM 2043 N N . LEU A 1 273 ? 16.781 14.367 18.078 1 62.38 273 LEU A N 1
ATOM 2044 C CA . LEU A 1 273 ? 15.383 14.258 18.5 1 62.38 273 LEU A CA 1
ATOM 2045 C C . LEU A 1 273 ? 15.281 13.586 19.859 1 62.38 273 LEU A C 1
ATOM 2047 O O . LEU A 1 273 ? 14.477 14 20.703 1 62.38 273 LEU A O 1
ATOM 2051 N N . LYS A 1 274 ? 16.078 12.594 20.094 1 60.81 274 LYS A N 1
ATOM 2052 C CA . LYS A 1 274 ? 16.109 11.914 21.391 1 60.81 274 LYS A CA 1
ATOM 2053 C C . LYS A 1 274 ? 16.531 12.859 22.5 1 60.81 274 LYS A C 1
ATOM 2055 O O . LYS A 1 274 ? 15.984 12.82 23.609 1 60.81 274 LYS A O 1
ATOM 2060 N N . LEU A 1 275 ? 17.406 13.672 22.125 1 56.28 275 LEU A N 1
ATOM 2061 C CA . LEU A 1 275 ? 17.891 14.625 23.109 1 56.28 275 LEU A CA 1
ATOM 2062 C C . LEU A 1 275 ? 16.844 15.703 23.391 1 56.28 275 LEU A C 1
ATOM 2064 O O . LEU A 1 275 ? 16.656 16.125 24.531 1 56.28 275 LEU A O 1
ATOM 2068 N N . LYS A 1 276 ? 16.188 16.016 22.312 1 58.56 276 LYS A N 1
ATOM 2069 C CA . LYS A 1 276 ? 15.164 17.047 22.484 1 58.56 276 LYS A CA 1
ATOM 2070 C C . LYS A 1 276 ? 13.969 16.531 23.266 1 58.56 276 LYS A C 1
ATOM 2072 O O . LYS A 1 276 ? 13.414 17.234 24.109 1 58.56 276 LYS A O 1
ATOM 2077 N N . ASN A 1 277 ? 13.586 15.336 22.969 1 56.56 277 ASN A N 1
ATOM 2078 C CA . ASN A 1 277 ? 12.469 14.766 23.719 1 56.56 277 ASN A CA 1
ATOM 2079 C C . ASN A 1 277 ? 12.836 14.523 25.172 1 56.56 277 ASN A C 1
ATOM 2081 O O . ASN A 1 277 ? 11.984 14.633 26.062 1 56.56 277 ASN A O 1
ATOM 2085 N N . LYS A 1 278 ? 14.07 14.234 25.453 1 53.81 278 LYS A N 1
ATOM 2086 C CA . LYS A 1 278 ? 14.547 14.047 26.812 1 53.81 278 LYS A CA 1
ATOM 2087 C C . LYS A 1 278 ? 14.508 15.367 27.594 1 53.81 278 LYS A C 1
ATOM 2089 O O . LYS A 1 278 ? 14.188 15.383 28.781 1 53.81 278 LYS A O 1
ATOM 2094 N N . HIS A 1 279 ? 14.773 16.344 26.875 1 50.53 279 HIS A N 1
ATOM 2095 C CA . HIS A 1 279 ? 14.797 17.641 27.562 1 50.53 279 HIS A CA 1
ATOM 2096 C C . HIS A 1 279 ? 13.383 18.141 27.844 1 50.53 279 HIS A C 1
ATOM 2098 O O . HIS A 1 279 ? 13.172 18.891 28.797 1 50.53 279 HIS A O 1
ATOM 2104 N N . LEU A 1 280 ? 12.43 17.766 26.922 1 50.88 280 LEU A N 1
ATOM 2105 C CA . LEU A 1 280 ? 11.055 18.203 27.156 1 50.88 280 LEU A CA 1
ATOM 2106 C C . LEU A 1 280 ? 10.414 17.422 28.281 1 50.88 280 LEU A C 1
ATOM 2108 O O . LEU A 1 280 ? 9.367 17.797 28.812 1 50.88 280 LEU A O 1
ATOM 2112 N N . LEU A 1 281 ? 10.836 16.281 28.438 1 47.16 281 LEU A N 1
ATOM 2113 C CA . LEU A 1 281 ? 10.312 15.5 29.562 1 47.16 281 LEU A CA 1
ATOM 2114 C C . LEU A 1 281 ? 10.961 15.93 30.875 1 47.16 281 LEU A C 1
ATOM 2116 O O . LEU A 1 281 ? 10.531 15.516 31.953 1 47.16 281 LEU A O 1
ATOM 2120 N N . LYS A 1 282 ? 11.953 16.844 30.844 1 43.16 282 LYS A N 1
ATOM 2121 C CA . LYS A 1 282 ? 12.414 17.406 32.125 1 43.16 282 LYS A CA 1
ATOM 2122 C C . LYS A 1 282 ? 11.75 18.75 32.406 1 43.16 282 LYS A C 1
ATOM 2124 O O . LYS A 1 282 ? 11.602 19.578 31.516 1 43.16 282 LYS A O 1
ATOM 2129 N N . MET B 1 1 ? -31.875 -13.359 -13.148 1 74.12 1 MET B N 1
ATOM 2130 C CA . MET B 1 1 ? -30.609 -13.211 -12.453 1 74.12 1 MET B CA 1
ATOM 2131 C C . MET B 1 1 ? -30.812 -13.188 -10.945 1 74.12 1 MET B C 1
ATOM 2133 O O . MET B 1 1 ? -30.219 -14 -10.219 1 74.12 1 MET B O 1
ATOM 2137 N N . ILE B 1 2 ? -31.812 -12.445 -10.5 1 77.5 2 ILE B N 1
ATOM 2138 C CA . ILE B 1 2 ? -32.062 -12.352 -9.062 1 77.5 2 ILE B CA 1
ATOM 2139 C C . ILE B 1 2 ? -32.625 -13.672 -8.547 1 77.5 2 ILE B C 1
ATOM 2141 O O . ILE B 1 2 ? -32.156 -14.18 -7.516 1 77.5 2 ILE B O 1
ATOM 2145 N N . ALA B 1 3 ? -33.562 -14.219 -9.289 1 75.31 3 ALA B N 1
ATOM 2146 C CA . ALA B 1 3 ? -34.188 -15.477 -8.867 1 75.31 3 ALA B CA 1
ATOM 2147 C C . ALA B 1 3 ? -33.156 -16.594 -8.797 1 75.31 3 ALA B C 1
ATOM 2149 O O . ALA B 1 3 ? -33.156 -17.406 -7.871 1 75.31 3 ALA B O 1
ATOM 2150 N N . GLU B 1 4 ? -32.281 -16.578 -9.727 1 78.94 4 GLU B N 1
ATOM 2151 C CA . GLU B 1 4 ? -31.234 -17.594 -9.75 1 78.94 4 GLU B CA 1
ATOM 2152 C C . GLU B 1 4 ? -30.281 -17.422 -8.57 1 78.94 4 GLU B C 1
ATOM 2154 O O . GLU B 1 4 ? -29.828 -18.422 -8 1 78.94 4 GLU B O 1
ATOM 2159 N N . PHE B 1 5 ? -30.047 -16.234 -8.281 1 81.12 5 PHE B N 1
ATOM 2160 C CA . PHE B 1 5 ? -29.188 -15.961 -7.148 1 81.12 5 PHE B CA 1
ATOM 2161 C C . PHE B 1 5 ? -29.828 -16.406 -5.848 1 81.12 5 PHE B C 1
ATOM 2163 O O . PHE B 1 5 ? -29.188 -17.031 -5 1 81.12 5 PHE B O 1
ATOM 2170 N N . ILE B 1 6 ? -31.125 -16.109 -5.652 1 80.5 6 ILE B N 1
ATOM 2171 C CA . ILE B 1 6 ? -31.844 -16.484 -4.441 1 80.5 6 ILE B CA 1
ATOM 2172 C C . ILE B 1 6 ? -31.938 -18.016 -4.344 1 80.5 6 ILE B C 1
ATOM 2174 O O . ILE B 1 6 ? -31.797 -18.578 -3.262 1 80.5 6 ILE B O 1
ATOM 2178 N N . ASP B 1 7 ? -32.156 -18.609 -5.484 1 78.31 7 ASP B N 1
ATOM 2179 C CA . ASP B 1 7 ? -32.188 -20.078 -5.531 1 78.31 7 ASP B CA 1
ATOM 2180 C C . ASP B 1 7 ? -30.844 -20.672 -5.164 1 78.31 7 ASP B C 1
ATOM 2182 O O . ASP B 1 7 ? -30.781 -21.672 -4.441 1 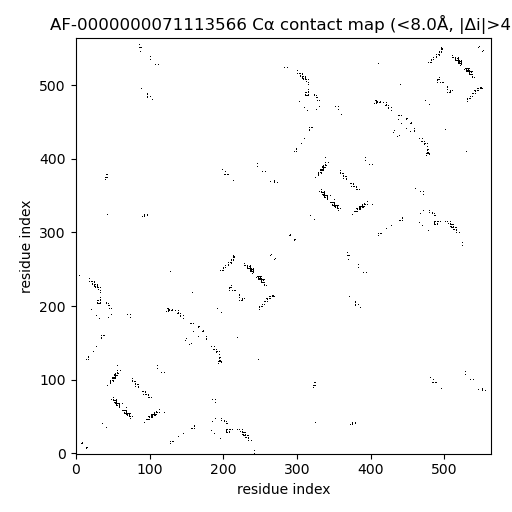78.31 7 ASP B O 1
ATOM 2186 N N . GLY B 1 8 ? -29.797 -20.016 -5.629 1 77.81 8 GLY B N 1
ATOM 2187 C CA . GLY B 1 8 ? -28.453 -20.453 -5.297 1 77.81 8 GLY B CA 1
ATOM 2188 C C . GLY B 1 8 ? -28.125 -20.297 -3.824 1 77.81 8 GLY B C 1
ATOM 2189 O O . GLY B 1 8 ? -27.484 -21.172 -3.232 1 77.81 8 GLY B O 1
ATOM 2190 N N . LEU B 1 9 ? -28.578 -19.266 -3.334 1 79.06 9 LEU B N 1
ATOM 2191 C CA . LEU B 1 9 ? -28.359 -19 -1.918 1 79.06 9 LEU B CA 1
ATOM 2192 C C . LEU B 1 9 ? -29.031 -20.047 -1.049 1 79.06 9 LEU B C 1
ATOM 2194 O O . LEU B 1 9 ? -28.5 -20.438 -0.006 1 79.06 9 LEU B O 1
ATOM 2198 N N . GLN B 1 10 ? -30.094 -20.516 -1.478 1 76.5 10 GLN B N 1
ATOM 2199 C CA . GLN B 1 10 ? -30.828 -21.5 -0.708 1 76.5 10 GLN B CA 1
ATOM 2200 C C . GLN B 1 10 ? -30.266 -22.906 -0.923 1 76.5 10 GLN B C 1
ATOM 2202 O O . GLN B 1 10 ? -30.25 -23.719 0.001 1 76.5 10 GLN B O 1
ATOM 2207 N N . LYS B 1 11 ? -29.688 -23.141 -1.978 1 75.88 11 LYS B N 1
ATOM 2208 C CA . LYS B 1 11 ? -29.281 -24.484 -2.348 1 75.88 11 LYS B CA 1
ATOM 2209 C C . LYS B 1 11 ? -27.812 -24.734 -2.02 1 75.88 11 LYS B C 1
ATOM 2211 O O . LYS B 1 11 ? -27.438 -25.828 -1.598 1 75.88 11 LYS B O 1
ATOM 2216 N N . PHE B 1 12 ? -27.078 -23.688 -2.129 1 79.94 12 PHE B N 1
ATOM 2217 C CA . PHE B 1 12 ? -25.641 -23.891 -2.039 1 79.94 12 PHE B CA 1
ATOM 2218 C C . PHE B 1 12 ? -25.094 -23.328 -0.731 1 79.94 12 PHE B C 1
ATOM 2220 O O . PHE B 1 12 ? -25.141 -22.125 -0.499 1 79.94 12 PHE B O 1
ATOM 2227 N N . HIS B 1 13 ? -24.578 -24.203 0.041 1 83.81 13 HIS B N 1
ATOM 2228 C CA . HIS B 1 13 ? -24 -23.875 1.337 1 83.81 13 HIS B CA 1
ATOM 2229 C C . HIS B 1 13 ? -22.812 -22.938 1.183 1 83.81 13 HIS B C 1
ATOM 2231 O O . HIS B 1 13 ? -22.609 -22.031 1.996 1 83.81 13 HIS B O 1
ATOM 2237 N N . PHE B 1 14 ? -22.094 -23.125 0.175 1 81.5 14 PHE B N 1
ATOM 2238 C CA . PHE B 1 14 ? -20.906 -22.297 -0.039 1 81.5 14 PHE B CA 1
ATOM 2239 C C . PHE B 1 14 ? -21.297 -20.844 -0.284 1 81.5 14 PHE B C 1
ATOM 2241 O O . PHE B 1 14 ? -20.609 -19.938 0.161 1 81.5 14 PHE B O 1
ATOM 2248 N N . LEU B 1 15 ? -22.391 -20.656 -0.945 1 84.31 15 LEU B N 1
ATOM 2249 C CA . LEU B 1 15 ? -22.844 -19.297 -1.256 1 84.31 15 LEU B CA 1
ATOM 2250 C C . LEU B 1 15 ? -23.375 -18.594 -0.006 1 84.31 15 LEU B C 1
ATOM 2252 O O . LEU B 1 15 ? -23.172 -17.391 0.16 1 84.31 15 LEU B O 1
ATOM 2256 N N . GLN B 1 16 ? -23.953 -19.312 0.819 1 88.25 16 GLN B N 1
ATOM 2257 C CA . GLN B 1 16 ? -24.422 -18.766 2.092 1 88.25 16 GLN B CA 1
ATOM 2258 C C . GLN B 1 16 ? -23.25 -18.328 2.971 1 88.25 16 GLN B C 1
ATOM 2260 O O . GLN B 1 16 ? -23.25 -17.234 3.52 1 88.25 16 GLN B O 1
ATOM 2265 N N . ASN B 1 17 ? -22.312 -19.172 3.062 1 88.44 17 ASN B N 1
ATOM 2266 C CA . ASN B 1 17 ? -21.125 -18.859 3.85 1 88.44 17 ASN B CA 1
ATOM 2267 C C . ASN B 1 17 ? -20.391 -17.625 3.297 1 88.44 17 ASN B C 1
ATOM 2269 O O . ASN B 1 17 ? -19.938 -16.781 4.059 1 88.44 17 ASN B O 1
ATOM 2273 N N . ALA B 1 18 ? -20.359 -17.609 2.014 1 86.81 18 ALA B N 1
ATOM 2274 C CA . ALA B 1 18 ? -19.688 -16.5 1.358 1 86.81 18 ALA B CA 1
ATOM 2275 C C . ALA B 1 18 ? -20.406 -15.18 1.637 1 86.81 18 ALA B C 1
ATOM 2277 O O . ALA B 1 18 ? -19.781 -14.164 1.926 1 86.81 18 ALA B O 1
ATOM 2278 N N . LEU B 1 19 ? -21.656 -15.25 1.605 1 90.38 19 LEU B N 1
ATOM 2279 C CA . LEU B 1 19 ? -22.469 -14.055 1.8 1 90.38 19 LEU B CA 1
ATOM 2280 C C . LEU B 1 19 ? -22.359 -13.547 3.234 1 90.38 19 LEU B C 1
ATOM 2282 O O . LEU B 1 19 ? -22.094 -12.367 3.463 1 90.38 19 LEU B O 1
ATOM 2286 N N . ILE B 1 20 ? -22.516 -14.383 4.129 1 91.44 20 ILE B N 1
ATOM 2287 C CA . ILE B 1 20 ? -22.469 -14.008 5.539 1 91.44 20 ILE B CA 1
ATOM 2288 C C . ILE B 1 20 ? -21.094 -13.469 5.883 1 91.44 20 ILE B C 1
ATOM 2290 O O . ILE B 1 20 ? -20.969 -12.422 6.527 1 91.44 20 ILE B O 1
ATOM 2294 N N . THR B 1 21 ? -20.094 -14.117 5.434 1 90.88 21 THR B N 1
ATOM 2295 C CA . THR B 1 21 ? -18.734 -13.695 5.711 1 90.88 21 THR B CA 1
ATOM 2296 C C . THR B 1 21 ? -18.453 -12.336 5.082 1 90.88 21 THR B C 1
ATOM 2298 O O . THR B 1 21 ? -17.859 -11.461 5.719 1 90.88 21 THR B O 1
ATOM 2301 N N . ALA B 1 22 ? -18.906 -12.195 3.889 1 92.06 22 ALA B N 1
ATOM 2302 C CA . ALA B 1 22 ? -18.672 -10.93 3.195 1 92.06 22 ALA B CA 1
ATOM 2303 C C . ALA B 1 22 ? -19.391 -9.781 3.9 1 92.06 22 ALA B C 1
ATOM 2305 O O . ALA B 1 22 ? -18.844 -8.68 4.02 1 92.06 22 ALA B O 1
ATOM 2306 N N . ILE B 1 23 ? -20.531 -10.039 4.355 1 94.69 23 ILE B N 1
ATOM 2307 C CA . ILE B 1 23 ? -21.328 -9.023 5.039 1 94.69 23 ILE B CA 1
ATOM 2308 C C . ILE B 1 23 ? -20.656 -8.656 6.363 1 94.69 23 ILE B C 1
ATOM 2310 O O . ILE B 1 23 ? -20.5 -7.473 6.68 1 94.69 23 ILE B O 1
ATOM 2314 N N . VAL B 1 24 ? -20.266 -9.648 7.086 1 94.62 24 VAL B N 1
ATOM 2315 C CA . VAL B 1 24 ? -19.609 -9.414 8.375 1 94.62 24 VAL B CA 1
ATOM 2316 C C . VAL B 1 24 ? -18.312 -8.633 8.172 1 94.62 24 VAL B C 1
ATOM 2318 O O . VAL B 1 24 ? -18.062 -7.66 8.891 1 94.62 24 VAL B O 1
ATOM 2321 N N . VAL B 1 25 ? -17.578 -9.016 7.211 1 93.56 25 VAL B N 1
ATOM 2322 C CA . VAL B 1 25 ? -16.328 -8.328 6.906 1 93.56 25 VAL B CA 1
ATOM 2323 C C . VAL B 1 25 ? -16.609 -6.891 6.48 1 93.56 25 VAL B C 1
ATOM 2325 O O . VAL B 1 25 ? -15.906 -5.965 6.895 1 93.56 25 VAL B O 1
ATOM 2328 N N . GLY B 1 26 ? -17.625 -6.754 5.664 1 95.38 26 GLY B N 1
ATOM 2329 C CA . GLY B 1 26 ? -18 -5.418 5.223 1 95.38 26 GLY B CA 1
ATOM 2330 C C . GLY B 1 26 ? -18.391 -4.496 6.363 1 95.38 26 GLY B C 1
ATOM 2331 O O . GLY B 1 26 ? -18 -3.328 6.383 1 95.38 26 GLY B O 1
ATOM 2332 N N . ILE B 1 27 ? -19.031 -5.012 7.289 1 96.88 27 ILE B N 1
ATOM 2333 C CA . ILE B 1 27 ? -19.5 -4.234 8.43 1 96.88 27 ILE B CA 1
ATOM 2334 C C . ILE B 1 27 ? -18.328 -3.898 9.344 1 96.88 27 ILE B C 1
ATOM 2336 O O . ILE B 1 27 ? -18.125 -2.736 9.695 1 96.88 27 ILE B O 1
ATOM 2340 N N . VAL B 1 28 ? -17.578 -4.875 9.656 1 96.81 28 VAL B N 1
ATOM 2341 C CA . VAL B 1 28 ? -16.484 -4.719 10.625 1 96.81 28 VAL B CA 1
ATOM 2342 C C . VAL B 1 28 ? -15.375 -3.865 10.016 1 96.81 28 VAL B C 1
ATOM 2344 O O . VAL B 1 28 ? -14.867 -2.949 10.664 1 96.81 28 VAL B O 1
ATOM 2347 N N . ALA B 1 29 ? -15.023 -4.172 8.797 1 96.25 29 ALA B N 1
ATOM 2348 C CA . ALA B 1 29 ? -13.992 -3.391 8.117 1 96.25 29 ALA B CA 1
ATOM 2349 C C . ALA B 1 29 ? -14.445 -1.947 7.914 1 96.25 29 ALA B C 1
ATOM 2351 O O . ALA B 1 29 ? -13.648 -1.018 8.039 1 96.25 29 ALA B O 1
ATOM 2352 N N . GLY B 1 30 ? -15.727 -1.845 7.574 1 96.31 30 GLY B N 1
ATOM 2353 C CA . GLY B 1 30 ? -16.266 -0.501 7.453 1 96.31 30 GLY B CA 1
ATOM 2354 C C . GLY B 1 30 ? -16.172 0.302 8.734 1 96.31 30 GLY B C 1
ATOM 2355 O O . GLY B 1 30 ? -15.852 1.493 8.703 1 96.31 30 GLY B O 1
ATOM 2356 N N . ALA B 1 31 ? -16.359 -0.306 9.812 1 97.06 31 ALA B N 1
ATOM 2357 C CA . ALA B 1 31 ? -16.297 0.363 11.109 1 97.06 31 ALA B CA 1
ATOM 2358 C C . ALA B 1 31 ? -14.867 0.738 11.477 1 97.06 31 ALA B C 1
ATOM 2360 O O . ALA B 1 31 ? -14.594 1.885 11.836 1 97.06 31 ALA B O 1
ATOM 2361 N N . VAL B 1 32 ? -13.992 -0.173 11.344 1 96.5 32 VAL B N 1
ATOM 2362 C CA . VAL B 1 32 ? -12.594 0.051 11.68 1 96.5 32 VAL B CA 1
ATOM 2363 C C . VAL B 1 32 ? -11.977 1.06 10.711 1 96.5 32 VAL B C 1
ATOM 2365 O O . VAL B 1 32 ? -11.148 1.884 11.102 1 96.5 32 VAL B O 1
ATOM 2368 N N . GLY B 1 33 ? -12.477 0.994 9.469 1 96.5 33 GLY B N 1
ATOM 2369 C CA . GLY B 1 33 ? -11.977 1.869 8.43 1 96.5 33 GLY B CA 1
ATOM 2370 C C . GLY B 1 33 ? -12.18 3.342 8.734 1 96.5 33 GLY B C 1
ATOM 2371 O O . GLY B 1 33 ? -11.359 4.18 8.352 1 96.5 33 GLY B O 1
ATOM 2372 N N . CYS B 1 34 ? -13.156 3.695 9.445 1 96.44 34 CYS B N 1
ATOM 2373 C CA . CYS B 1 34 ? -13.438 5.086 9.789 1 96.44 34 CYS B CA 1
ATOM 2374 C C . CYS B 1 34 ? -12.32 5.668 10.648 1 96.44 34 CYS B C 1
ATOM 2376 O O . CYS B 1 34 ? -11.891 6.801 10.43 1 96.44 34 CYS B O 1
ATOM 2378 N N . PHE B 1 35 ? -11.797 4.906 11.516 1 95.31 35 PHE B N 1
ATOM 2379 C CA . PHE B 1 35 ? -10.766 5.387 12.422 1 95.31 35 PHE B CA 1
ATOM 2380 C C . PHE B 1 35 ? -9.438 5.543 11.688 1 95.31 35 PHE B C 1
ATOM 2382 O O . PHE B 1 35 ? -8.703 6.504 11.922 1 95.31 35 PHE B O 1
ATOM 2389 N N . ILE B 1 36 ? -9.195 4.664 10.805 1 93 36 ILE B N 1
ATOM 2390 C CA . ILE B 1 36 ? -7.898 4.688 10.133 1 93 36 ILE B CA 1
ATOM 2391 C C . ILE B 1 36 ? -7.859 5.828 9.125 1 93 36 ILE B C 1
ATOM 2393 O O . ILE B 1 36 ? -6.816 6.457 8.93 1 93 36 ILE B O 1
ATOM 2397 N N . ILE B 1 37 ? -8.984 6.102 8.531 1 93.38 37 ILE B N 1
ATOM 2398 C CA . ILE B 1 37 ? -9.07 7.219 7.598 1 93.38 37 ILE B CA 1
ATOM 2399 C C . ILE B 1 37 ? -8.898 8.539 8.352 1 93.38 37 ILE B C 1
ATOM 2401 O O . ILE B 1 37 ? -8.18 9.43 7.895 1 93.38 37 ILE B O 1
ATOM 2405 N N . LEU B 1 38 ? -9.477 8.695 9.508 1 91.44 38 LEU B N 1
ATOM 2406 C CA . LEU B 1 38 ? -9.406 9.922 10.297 1 91.44 38 LEU B CA 1
ATOM 2407 C C . LEU B 1 38 ? -7.984 10.172 10.789 1 91.44 38 LEU B C 1
ATOM 2409 O O . LEU B 1 38 ? -7.559 11.32 10.914 1 91.44 38 LEU B O 1
ATOM 2413 N N . ARG B 1 39 ? -7.27 9.07 10.977 1 90 39 ARG B N 1
ATOM 2414 C CA . ARG B 1 39 ? -5.91 9.188 11.492 1 90 39 ARG B CA 1
ATOM 2415 C C . ARG B 1 39 ? -4.902 9.336 10.359 1 90 39 ARG B C 1
ATOM 2417 O O . ARG B 1 39 ? -3.703 9.469 10.602 1 90 39 ARG B O 1
ATOM 2424 N N . GLY B 1 40 ? -5.387 9.258 9.188 1 88.94 40 GLY B N 1
ATOM 2425 C CA . GLY B 1 40 ? -4.5 9.43 8.047 1 88.94 40 GLY B CA 1
ATOM 2426 C C . GLY B 1 40 ? -3.6 8.234 7.809 1 88.94 40 GLY B C 1
ATOM 2427 O O . GLY B 1 40 ? -2.441 8.391 7.41 1 88.94 40 GLY B O 1
ATOM 2428 N N . MET B 1 41 ? -4.027 7.043 8.102 1 90.44 41 MET B N 1
ATOM 2429 C CA . MET B 1 41 ? -3.277 5.801 7.941 1 90.44 41 MET B CA 1
ATOM 2430 C C . MET B 1 41 ? -4.074 4.785 7.129 1 90.44 41 MET B C 1
ATOM 2432 O O . MET B 1 41 ? -4.141 3.609 7.492 1 90.44 41 MET B O 1
ATOM 2436 N N . SER B 1 42 ? -4.703 5.227 6.125 1 92.31 42 SER B N 1
ATOM 2437 C CA . SER B 1 42 ? -5.625 4.402 5.352 1 92.31 42 SER B CA 1
ATOM 2438 C C . SER B 1 42 ? -4.906 3.211 4.727 1 92.31 42 SER B C 1
ATOM 2440 O O . SER B 1 42 ? -5.512 2.16 4.504 1 92.31 42 SER B O 1
ATOM 2442 N N . LEU B 1 43 ? -3.578 3.363 4.547 1 91.88 43 LEU B N 1
ATOM 2443 C CA . LEU B 1 43 ? -2.852 2.318 3.832 1 91.88 43 LEU B CA 1
ATOM 2444 C C . LEU B 1 43 ? -2.252 1.31 4.805 1 91.88 43 LEU B C 1
ATOM 2446 O O . LEU B 1 43 ? -1.619 0.337 4.387 1 91.88 43 LEU B O 1
ATOM 2450 N N . MET B 1 44 ? -2.547 1.471 6.062 1 91.75 44 MET B N 1
ATOM 2451 C CA . MET B 1 44 ? -2.059 0.567 7.098 1 91.75 44 MET B CA 1
ATOM 2452 C C . MET B 1 44 ? -2.631 -0.834 6.914 1 91.75 44 MET B C 1
ATOM 2454 O O . MET B 1 44 ? -1.941 -1.827 7.148 1 91.75 44 MET B O 1
ATOM 2458 N N . GLY B 1 45 ? -3.889 -0.903 6.551 1 90.19 45 GLY B N 1
ATOM 2459 C CA . GLY B 1 45 ? -4.488 -2.203 6.289 1 90.19 45 GLY B CA 1
ATOM 2460 C C . GLY B 1 45 ? -3.748 -3 5.23 1 90.19 45 GLY B C 1
ATOM 2461 O O . GLY B 1 45 ? -3.533 -4.203 5.391 1 90.19 45 GLY B O 1
ATOM 2462 N N . ASP B 1 46 ? -3.395 -2.338 4.195 1 89.88 46 ASP B N 1
ATOM 2463 C CA . ASP B 1 46 ? -2.619 -2.971 3.133 1 89.88 46 ASP B CA 1
ATOM 2464 C C . ASP B 1 46 ? -1.26 -3.438 3.648 1 89.88 46 ASP B C 1
ATOM 2466 O O . ASP B 1 46 ? -0.818 -4.547 3.336 1 89.88 46 ASP B O 1
ATOM 2470 N N . ALA B 1 47 ? -0.65 -2.582 4.422 1 91.69 47 ALA B N 1
ATOM 2471 C CA . ALA B 1 47 ? 0.667 -2.885 4.973 1 91.69 47 ALA B CA 1
ATOM 2472 C C . ALA B 1 47 ? 0.621 -4.129 5.855 1 91.69 47 ALA B C 1
ATOM 2474 O O . ALA B 1 47 ? 1.47 -5.016 5.738 1 91.69 47 ALA B O 1
ATOM 2475 N N . ILE B 1 48 ? -0.365 -4.23 6.617 1 90.75 48 ILE B N 1
ATOM 2476 C CA . ILE B 1 48 ? -0.488 -5.344 7.551 1 90.75 48 ILE B CA 1
ATOM 2477 C C . ILE B 1 48 ? -0.736 -6.641 6.781 1 90.75 48 ILE B C 1
ATOM 2479 O O . ILE B 1 48 ? -0.173 -7.688 7.113 1 90.75 48 ILE B O 1
ATOM 2483 N N . SER B 1 49 ? -1.509 -6.617 5.773 1 88.44 49 SER B N 1
ATOM 2484 C CA . SER B 1 49 ? -1.84 -7.801 4.988 1 88.44 49 SER B CA 1
ATOM 2485 C C . SER B 1 49 ? -0.596 -8.398 4.336 1 88.44 49 SER B C 1
ATOM 2487 O O . SER B 1 49 ? -0.526 -9.609 4.117 1 88.44 49 SER B O 1
ATOM 2489 N N . HIS B 1 50 ? 0.359 -7.609 4.102 1 88.75 50 HIS B N 1
ATOM 2490 C CA . HIS B 1 50 ? 1.606 -8.102 3.525 1 88.75 50 HIS B CA 1
ATOM 2491 C C . HIS B 1 50 ? 2.615 -8.445 4.617 1 88.75 50 HIS B C 1
ATOM 2493 O O . HIS B 1 50 ? 3.42 -9.367 4.449 1 88.75 50 HIS B O 1
ATOM 2499 N N . ALA B 1 51 ? 2.51 -7.738 5.641 1 92.38 51 ALA B N 1
ATOM 2500 C CA . ALA B 1 51 ? 3.455 -7.93 6.738 1 92.38 51 ALA B CA 1
ATOM 2501 C C . ALA B 1 51 ? 3.209 -9.258 7.449 1 92.38 51 ALA B C 1
ATOM 2503 O O . ALA B 1 51 ? 4.062 -9.727 8.203 1 92.38 51 ALA B O 1
ATOM 2504 N N . VAL B 1 52 ? 2.117 -9.852 7.199 1 90.5 52 VAL B N 1
ATOM 2505 C CA . VAL B 1 52 ? 1.766 -11.086 7.883 1 90.5 52 VAL B CA 1
ATOM 2506 C C . VAL B 1 52 ? 2.439 -12.273 7.188 1 90.5 52 VAL B C 1
ATOM 2508 O O . VAL B 1 52 ? 2.527 -13.359 7.754 1 90.5 52 VAL B O 1
ATOM 2511 N N . LEU B 1 53 ? 2.98 -12.125 6.012 1 88.44 53 LEU B N 1
ATOM 2512 C CA . LEU B 1 53 ? 3.477 -13.203 5.164 1 88.44 53 LEU B CA 1
ATOM 2513 C C . LEU B 1 53 ? 4.602 -13.961 5.855 1 88.44 53 LEU B C 1
ATOM 2515 O O . LEU B 1 53 ? 4.605 -15.195 5.871 1 88.44 53 LEU B O 1
ATOM 2519 N N . PRO B 1 54 ? 5.586 -13.297 6.387 1 92.25 54 PRO B N 1
ATOM 2520 C CA . PRO B 1 54 ? 6.629 -14.055 7.07 1 92.25 54 PRO B CA 1
ATOM 2521 C C . PRO B 1 54 ? 6.094 -14.867 8.25 1 92.25 54 PRO B C 1
ATOM 2523 O O . PRO B 1 54 ? 6.605 -15.945 8.547 1 92.25 54 PRO B O 1
ATOM 2526 N N . GLY B 1 55 ? 5.105 -14.352 8.922 1 92.19 55 GLY B N 1
ATOM 2527 C CA . GLY B 1 55 ? 4.477 -15.102 10 1 92.19 55 GLY B CA 1
ATOM 2528 C C . GLY B 1 55 ? 3.783 -16.359 9.523 1 92.19 55 GLY B C 1
ATOM 2529 O O . GLY B 1 55 ? 3.9 -17.422 10.156 1 92.19 55 GLY B O 1
ATOM 2530 N N . VAL B 1 56 ? 3.111 -16.266 8.422 1 87.38 56 VAL B N 1
ATOM 2531 C CA . VAL B 1 56 ? 2.43 -17.406 7.836 1 87.38 56 VAL B CA 1
ATOM 2532 C C . VAL B 1 56 ? 3.459 -18.438 7.367 1 87.38 56 VAL B C 1
ATOM 2534 O O . VAL B 1 56 ? 3.301 -19.641 7.605 1 87.38 56 VAL B O 1
ATOM 2537 N N . ALA B 1 57 ? 4.52 -17.922 6.746 1 88.69 57 ALA B N 1
ATOM 2538 C CA . ALA B 1 57 ? 5.578 -18.812 6.262 1 88.69 57 ALA B CA 1
ATOM 2539 C C . ALA B 1 57 ? 6.266 -19.531 7.418 1 88.69 57 ALA B C 1
ATOM 2541 O O . ALA B 1 57 ? 6.5 -20.734 7.352 1 88.69 57 ALA B O 1
ATOM 2542 N N . LEU B 1 58 ? 6.523 -18.812 8.43 1 91.06 58 LEU B N 1
ATOM 2543 C CA . LEU B 1 58 ? 7.18 -19.391 9.594 1 91.06 58 LEU B CA 1
ATOM 2544 C C . LEU B 1 58 ? 6.27 -20.422 10.273 1 91.06 58 LEU B C 1
ATOM 2546 O O . LEU B 1 58 ? 6.742 -21.438 10.766 1 91.06 58 LEU B O 1
ATOM 2550 N N . SER B 1 59 ? 5.055 -20.109 10.422 1 89.81 59 SER B N 1
ATOM 2551 C CA . SER B 1 59 ? 4.102 -21.047 11 1 89.81 59 SER B CA 1
ATOM 2552 C C . SER B 1 59 ? 4.035 -22.328 10.188 1 89.81 59 SER B C 1
ATOM 2554 O O . SER B 1 59 ? 3.895 -23.422 10.758 1 89.81 59 SER B O 1
ATOM 2556 N N . PHE B 1 60 ? 4.125 -22.156 8.914 1 84.5 60 PHE B N 1
ATOM 2557 C CA . PHE B 1 60 ? 4.133 -23.328 8.047 1 84.5 60 PHE B CA 1
ATOM 2558 C C . PHE B 1 60 ? 5.367 -24.188 8.297 1 84.5 60 PHE B C 1
ATOM 2560 O O . PHE B 1 60 ? 5.266 -25.406 8.414 1 84.5 60 PHE B O 1
ATOM 2567 N N . ILE B 1 61 ? 6.484 -23.609 8.406 1 86.81 61 ILE B N 1
ATOM 2568 C CA . ILE B 1 61 ? 7.758 -24.297 8.594 1 86.81 61 ILE B CA 1
ATOM 2569 C C . ILE B 1 61 ? 7.766 -24.984 9.953 1 86.81 61 ILE B C 1
ATOM 2571 O O . ILE B 1 61 ? 8.258 -26.109 10.086 1 86.81 61 ILE B O 1
ATOM 2575 N N . LEU B 1 62 ? 7.141 -24.328 10.914 1 90.19 62 LEU B N 1
ATOM 2576 C CA . LEU B 1 62 ? 7.168 -24.844 12.281 1 90.19 62 LEU B CA 1
ATOM 2577 C C . LEU B 1 62 ? 5.977 -25.766 12.531 1 90.19 62 LEU B C 1
ATOM 2579 O O . LEU B 1 62 ? 5.891 -26.391 13.586 1 90.19 62 LEU B O 1
ATOM 2583 N N . GLY B 1 63 ? 5.078 -25.797 11.656 1 85.75 63 GLY B N 1
ATOM 2584 C CA . GLY B 1 63 ? 3.902 -26.641 11.797 1 85.75 63 GLY B CA 1
ATOM 2585 C C . GLY B 1 63 ? 2.863 -26.062 12.742 1 85.75 63 GLY B C 1
ATOM 2586 O O . GLY B 1 63 ? 2.176 -26.797 13.445 1 85.75 63 GLY B O 1
ATOM 2587 N N . LEU B 1 64 ? 2.814 -24.781 12.828 1 88.44 64 LEU B N 1
ATOM 2588 C CA . LEU B 1 64 ? 1.847 -24.109 13.68 1 88.44 64 LEU B CA 1
ATOM 2589 C C . LEU B 1 64 ? 0.674 -23.578 12.859 1 88.44 64 LEU B C 1
ATOM 2591 O O . LEU B 1 64 ? 0.686 -23.656 11.633 1 88.44 64 LEU B O 1
ATOM 2595 N N . ASP B 1 65 ? -0.269 -23.156 13.625 1 86.75 65 ASP B N 1
ATOM 2596 C CA . ASP B 1 65 ? -1.417 -22.547 12.961 1 86.75 65 ASP B CA 1
ATOM 2597 C C . ASP B 1 65 ? -1.025 -21.25 12.273 1 86.75 65 ASP B C 1
ATOM 2599 O O . ASP B 1 65 ? -0.323 -20.422 12.852 1 86.75 65 ASP B O 1
ATOM 2603 N N . PHE B 1 66 ? -1.453 -21.094 11.016 1 84.44 66 PHE B N 1
ATOM 2604 C CA . PHE B 1 66 ? -1.124 -19.922 10.211 1 84.44 66 PHE B CA 1
ATOM 2605 C C . PHE B 1 66 ? -1.646 -18.641 10.859 1 84.44 66 PHE B C 1
ATOM 2607 O O . PHE B 1 66 ? -1.034 -17.578 10.734 1 84.44 66 PHE B O 1
ATOM 2614 N N . PHE B 1 67 ? -2.717 -18.781 11.57 1 85.25 67 PHE B N 1
ATOM 2615 C CA . PHE B 1 67 ? -3.393 -17.656 12.188 1 85.25 67 PHE B CA 1
ATOM 2616 C C . PHE B 1 67 ? -2.52 -17.016 13.266 1 85.25 67 PHE B C 1
ATOM 2618 O O . PHE B 1 67 ? -2.441 -15.797 13.375 1 85.25 67 PHE B O 1
ATOM 2625 N N . ILE B 1 68 ? -1.821 -17.797 13.945 1 89.56 68 ILE B N 1
ATOM 2626 C CA . ILE B 1 68 ? -0.989 -17.328 15.039 1 89.56 68 ILE B CA 1
ATOM 2627 C C . ILE B 1 68 ? 0.214 -16.562 14.484 1 89.56 68 ILE B C 1
ATOM 2629 O O . ILE B 1 68 ? 0.521 -15.461 14.938 1 89.56 68 ILE B O 1
ATOM 2633 N N . GLY B 1 69 ? 0.854 -17.203 13.562 1 91.31 69 GLY B N 1
ATOM 2634 C CA . GLY B 1 69 ? 1.987 -16.531 12.945 1 91.31 69 GLY B CA 1
ATOM 2635 C C . GLY B 1 69 ? 1.618 -15.203 12.297 1 91.31 69 GLY B C 1
ATOM 2636 O O . GLY B 1 69 ? 2.354 -14.227 12.414 1 91.31 69 GLY B O 1
ATOM 2637 N N . ALA B 1 70 ? 0.437 -15.172 11.672 1 91.62 70 ALA B N 1
ATOM 2638 C CA . ALA B 1 70 ? -0.037 -13.969 10.992 1 91.62 70 ALA B CA 1
ATOM 2639 C C . ALA B 1 70 ? -0.298 -12.844 12 1 91.62 70 ALA B C 1
ATOM 2641 O O . ALA B 1 70 ? 0.113 -11.703 11.781 1 91.62 70 ALA B O 1
ATOM 2642 N N . ILE B 1 71 ? -0.878 -13.164 13.086 1 92 71 ILE B N 1
ATOM 2643 C CA . ILE B 1 71 ? -1.212 -12.164 14.094 1 92 71 ILE B CA 1
ATOM 2644 C C . ILE B 1 71 ? 0.069 -11.617 14.727 1 92 71 ILE B C 1
ATOM 2646 O O . ILE B 1 71 ? 0.22 -10.406 14.891 1 92 71 ILE B O 1
ATOM 2650 N N . VAL B 1 72 ? 0.979 -12.453 14.984 1 95.25 72 VAL B N 1
ATOM 2651 C CA . VAL B 1 72 ? 2.219 -12.055 15.648 1 95.25 72 VAL B CA 1
ATOM 2652 C C . VAL B 1 72 ? 3 -11.102 14.742 1 95.25 72 VAL B C 1
ATOM 2654 O O . VAL B 1 72 ? 3.424 -10.031 15.188 1 95.25 72 VAL B O 1
ATOM 2657 N N . PHE B 1 73 ? 3.1 -11.438 13.547 1 95.56 73 PHE B N 1
ATOM 2658 C CA . PHE B 1 73 ? 3.9 -10.609 12.648 1 95.56 73 PHE B CA 1
ATOM 2659 C C . PHE B 1 73 ? 3.137 -9.359 12.242 1 95.56 73 PHE B C 1
ATOM 2661 O O . PHE B 1 73 ? 3.74 -8.312 11.977 1 95.56 73 PHE B O 1
ATOM 2668 N N . GLY B 1 74 ? 1.771 -9.523 12.188 1 93.56 74 GLY B N 1
ATOM 2669 C CA . GLY B 1 74 ? 0.976 -8.32 11.984 1 93.56 74 GLY B CA 1
ATOM 2670 C C . GLY B 1 74 ? 1.13 -7.305 13.102 1 93.56 74 GLY B C 1
ATOM 2671 O O . GLY B 1 74 ? 1.309 -6.113 12.844 1 93.56 74 GLY B O 1
ATOM 2672 N N . LEU B 1 75 ? 1.13 -7.766 14.25 1 94.25 75 LEU B N 1
ATOM 2673 C CA . LEU B 1 75 ? 1.281 -6.895 15.406 1 94.25 75 LEU B CA 1
ATOM 2674 C C . LEU B 1 75 ? 2.707 -6.363 15.508 1 94.25 75 LEU B C 1
ATOM 2676 O O . LEU B 1 75 ? 2.918 -5.199 15.852 1 94.25 75 LEU B O 1
ATOM 2680 N N . LEU B 1 76 ? 3.639 -7.203 15.227 1 96.12 76 LEU B N 1
ATOM 2681 C CA . LEU B 1 76 ? 5.031 -6.773 15.219 1 96.12 76 LEU B CA 1
ATOM 2682 C C . LEU B 1 76 ? 5.246 -5.645 14.211 1 96.12 76 LEU B C 1
ATOM 2684 O O . LEU B 1 76 ? 5.953 -4.676 14.492 1 96.12 76 LEU B O 1
ATOM 2688 N N . ALA B 1 77 ? 4.668 -5.809 13.062 1 95.38 77 ALA B N 1
ATOM 2689 C CA . ALA B 1 77 ? 4.77 -4.762 12.047 1 95.38 77 ALA B CA 1
ATOM 2690 C C . ALA B 1 77 ? 4.176 -3.451 12.547 1 95.38 77 ALA B C 1
ATOM 2692 O O . ALA B 1 77 ? 4.766 -2.383 12.359 1 95.38 77 ALA B O 1
ATOM 2693 N N . ALA B 1 78 ? 3.045 -3.545 13.203 1 92.31 78 ALA B N 1
ATOM 2694 C CA . ALA B 1 78 ? 2.389 -2.355 13.734 1 92.31 78 ALA B CA 1
ATOM 2695 C C . ALA B 1 78 ? 3.264 -1.671 14.781 1 92.31 78 ALA B C 1
ATOM 2697 O O . ALA B 1 78 ? 3.375 -0.442 14.805 1 92.31 78 ALA B O 1
ATOM 2698 N N . ILE B 1 79 ? 3.904 -2.451 15.57 1 92.88 79 ILE B N 1
ATOM 2699 C CA . ILE B 1 79 ? 4.762 -1.926 16.625 1 92.88 79 ILE B CA 1
ATOM 2700 C C . ILE B 1 79 ? 5.984 -1.246 16 1 92.88 79 ILE B C 1
ATOM 2702 O O . ILE B 1 79 ? 6.355 -0.14 16.406 1 92.88 79 ILE B O 1
ATOM 2706 N N . ILE B 1 80 ? 6.555 -1.852 15.055 1 94.75 80 ILE B N 1
ATOM 2707 C CA . ILE B 1 80 ? 7.746 -1.312 14.406 1 94.75 80 ILE B CA 1
ATOM 2708 C C . ILE B 1 80 ? 7.395 -0.005 13.695 1 94.75 80 ILE B C 1
ATOM 2710 O O . ILE B 1 80 ? 8.125 0.982 13.812 1 94.75 80 ILE B O 1
ATOM 2714 N N . ILE B 1 81 ? 6.289 0.025 13.023 1 92.75 81 ILE B N 1
ATOM 2715 C CA . ILE B 1 81 ? 5.844 1.215 12.312 1 92.75 81 ILE B CA 1
ATOM 2716 C C . ILE B 1 81 ? 5.652 2.367 13.297 1 92.75 81 ILE B C 1
ATOM 2718 O O . ILE B 1 81 ? 6.129 3.48 13.055 1 92.75 81 ILE B O 1
ATOM 2722 N N . THR B 1 82 ? 4.984 2.061 14.383 1 86.38 82 THR B N 1
ATOM 2723 C CA . THR B 1 82 ? 4.719 3.082 15.391 1 86.38 82 THR B CA 1
ATOM 2724 C C . THR B 1 82 ? 6.023 3.555 16.031 1 86.38 82 THR B C 1
ATOM 2726 O O . THR B 1 82 ? 6.188 4.742 16.312 1 86.38 82 THR B O 1
ATOM 2729 N N . TYR B 1 83 ? 6.871 2.619 16.266 1 89.69 83 TYR B N 1
ATOM 2730 C CA . TYR B 1 83 ? 8.156 2.955 16.859 1 89.69 83 TYR B CA 1
ATOM 2731 C C . TYR B 1 83 ? 8.961 3.863 15.945 1 89.69 83 TYR B C 1
ATOM 2733 O O . TYR B 1 83 ? 9.539 4.859 16.391 1 89.69 83 TYR B O 1
ATOM 2741 N N . ILE B 1 84 ? 9.016 3.613 14.719 1 90.81 84 ILE B N 1
ATOM 2742 C CA . ILE B 1 84 ? 9.758 4.41 13.742 1 90.81 84 ILE B CA 1
ATOM 2743 C C . ILE B 1 84 ? 9.148 5.809 13.656 1 90.81 84 ILE B C 1
ATOM 2745 O O . ILE B 1 84 ? 9.875 6.809 13.703 1 90.81 84 ILE B O 1
ATOM 2749 N N . LYS B 1 85 ? 7.879 5.844 13.547 1 86.44 85 LYS B N 1
ATOM 2750 C CA . LYS B 1 85 ? 7.168 7.113 13.43 1 86.44 85 LYS B CA 1
ATOM 2751 C C . LYS B 1 85 ? 7.398 7.984 14.664 1 86.44 85 LYS B C 1
ATOM 2753 O O . LYS B 1 85 ? 7.59 9.195 14.539 1 86.44 85 LYS B O 1
ATOM 2758 N N . GLY B 1 86 ? 7.387 7.383 15.836 1 83.94 86 GLY B N 1
ATOM 2759 C CA . GLY B 1 86 ? 7.469 8.117 17.094 1 83.94 86 GLY B CA 1
ATOM 2760 C C . GLY B 1 86 ? 8.883 8.516 17.453 1 83.94 86 GLY B C 1
ATOM 2761 O O . GLY B 1 86 ? 9.094 9.414 18.281 1 83.94 86 GLY B O 1
ATOM 2762 N N . ASN B 1 87 ? 9.867 7.867 16.844 1 87.62 87 ASN B N 1
ATOM 2763 C CA . ASN B 1 87 ? 11.242 8.094 17.281 1 87.62 87 ASN B CA 1
ATOM 2764 C C . ASN B 1 87 ? 12.117 8.594 16.141 1 87.62 87 ASN B C 1
ATOM 2766 O O . ASN B 1 87 ? 13.344 8.484 16.188 1 87.62 87 ASN B O 1
ATOM 2770 N N . SER B 1 88 ? 11.523 9.016 15.109 1 86.56 88 SER B N 1
ATOM 2771 C CA . SER B 1 88 ? 12.289 9.539 13.984 1 86.56 88 SER B CA 1
ATOM 2772 C C . SER B 1 88 ? 11.531 10.648 13.266 1 86.56 88 SER B C 1
ATOM 2774 O O . SER B 1 88 ? 10.383 10.938 13.602 1 86.56 88 SER B O 1
ATOM 2776 N N . ILE B 1 89 ? 12.195 11.273 12.352 1 87.88 89 ILE B N 1
ATOM 2777 C CA . ILE B 1 89 ? 11.602 12.352 11.57 1 87.88 89 ILE B CA 1
ATOM 2778 C C . ILE B 1 89 ? 10.844 11.773 10.375 1 87.88 89 ILE B C 1
ATOM 2780 O O . ILE B 1 89 ? 10.242 12.508 9.594 1 87.88 89 ILE B O 1
ATOM 2784 N N . ILE B 1 90 ? 10.867 10.469 10.312 1 89.81 90 ILE B N 1
ATOM 2785 C CA . ILE B 1 90 ? 10.25 9.773 9.195 1 89.81 90 ILE B CA 1
ATOM 2786 C C . ILE B 1 90 ? 8.727 9.859 9.32 1 89.81 90 ILE B C 1
ATOM 2788 O O . ILE B 1 90 ? 8.18 9.695 10.414 1 89.81 90 ILE B O 1
ATOM 2792 N N . LYS B 1 91 ? 8.094 10.141 8.227 1 89.56 91 LYS B N 1
ATOM 2793 C CA . LYS B 1 91 ? 6.637 10.227 8.195 1 89.56 91 LYS B CA 1
ATOM 2794 C C . LYS B 1 91 ? 6 8.844 8.305 1 89.56 91 LYS B C 1
ATOM 2796 O O . LYS B 1 91 ? 6.656 7.832 8.062 1 89.56 91 LYS B O 1
ATOM 2801 N N . SER B 1 92 ? 4.734 8.789 8.656 1 89.25 92 SER B N 1
ATOM 2802 C CA . SER B 1 92 ? 3.994 7.555 8.883 1 89.25 92 SER B CA 1
ATOM 2803 C C . SER B 1 92 ? 3.955 6.699 7.621 1 89.25 92 SER B C 1
ATOM 2805 O O . SER B 1 92 ? 4.176 5.484 7.68 1 89.25 92 SER B O 1
ATOM 2807 N N . ASP B 1 93 ? 3.754 7.293 6.531 1 91.56 93 ASP B N 1
ATOM 2808 C CA . ASP B 1 93 ? 3.633 6.547 5.281 1 91.56 93 ASP B CA 1
ATOM 2809 C C . ASP B 1 93 ? 4.957 5.891 4.906 1 91.56 93 ASP B C 1
ATOM 2811 O O . ASP B 1 93 ? 4.977 4.77 4.387 1 91.56 93 ASP B O 1
ATOM 2815 N N . THR B 1 94 ? 6.066 6.57 5.191 1 93.88 94 THR B N 1
ATOM 2816 C CA . THR B 1 94 ? 7.391 6.023 4.918 1 93.88 94 THR B CA 1
ATOM 2817 C C . THR B 1 94 ? 7.691 4.844 5.836 1 93.88 94 THR B C 1
ATOM 2819 O O . THR B 1 94 ? 8.203 3.816 5.391 1 93.88 94 THR B O 1
ATOM 2822 N N . ALA B 1 95 ? 7.312 5.027 7.09 1 94.19 95 ALA B N 1
ATOM 2823 C CA . ALA B 1 95 ? 7.496 3.943 8.055 1 94.19 95 ALA B CA 1
ATOM 2824 C C . ALA B 1 95 ? 6.711 2.703 7.641 1 94.19 95 ALA B C 1
ATOM 2826 O O . ALA B 1 95 ? 7.219 1.582 7.727 1 94.19 95 ALA B O 1
ATOM 2827 N N . ILE B 1 96 ? 5.547 2.924 7.203 1 93.19 96 ILE B N 1
ATOM 2828 C CA . ILE B 1 96 ? 4.688 1.845 6.73 1 93.19 96 ILE B CA 1
ATOM 2829 C C . ILE B 1 96 ? 5.332 1.154 5.531 1 93.19 96 ILE B C 1
ATOM 2831 O O . ILE B 1 96 ? 5.461 -0.072 5.508 1 93.19 96 ILE B O 1
ATOM 2835 N N . GLY B 1 97 ? 5.859 1.915 4.629 1 93.44 97 GLY B N 1
ATOM 2836 C CA . GLY B 1 97 ? 6.469 1.387 3.418 1 93.44 97 GLY B CA 1
ATOM 2837 C C . GLY B 1 97 ? 7.695 0.538 3.691 1 93.44 97 GLY B C 1
ATOM 2838 O O . GLY B 1 97 ? 7.844 -0.548 3.125 1 93.44 97 GLY B O 1
ATOM 2839 N N . ILE B 1 98 ? 8.523 0.967 4.555 1 95.31 98 ILE B N 1
ATOM 2840 C CA . ILE B 1 98 ? 9.758 0.262 4.887 1 95.31 98 ILE B CA 1
ATOM 2841 C C . ILE B 1 98 ? 9.43 -1.068 5.559 1 95.31 98 ILE B C 1
ATOM 2843 O O . ILE B 1 98 ? 9.977 -2.109 5.191 1 95.31 98 ILE B O 1
ATOM 2847 N N . THR B 1 99 ? 8.555 -1.033 6.469 1 94.38 99 THR B N 1
ATOM 2848 C CA . THR B 1 99 ? 8.242 -2.205 7.281 1 94.38 99 THR B CA 1
ATOM 2849 C C . THR B 1 99 ? 7.547 -3.273 6.441 1 94.38 99 THR B C 1
ATOM 2851 O O . THR B 1 99 ? 7.945 -4.441 6.457 1 94.38 99 THR B O 1
ATOM 2854 N N . PHE B 1 100 ? 6.508 -2.854 5.691 1 92 100 PHE B N 1
ATOM 2855 C CA . PHE B 1 100 ? 5.773 -3.889 4.977 1 92 100 PHE B CA 1
ATOM 2856 C C . PHE B 1 100 ? 6.621 -4.48 3.857 1 92 100 PHE B C 1
ATOM 2858 O O . PHE B 1 100 ? 6.551 -5.684 3.59 1 92 100 PHE B O 1
ATOM 2865 N N . SER B 1 101 ? 7.469 -3.65 3.172 1 93.5 101 SER B N 1
ATOM 2866 C CA . SER B 1 101 ? 8.32 -4.195 2.121 1 93.5 101 SER B CA 1
ATOM 2867 C C . SER B 1 101 ? 9.359 -5.156 2.691 1 93.5 101 SER B C 1
ATOM 2869 O O . SER B 1 101 ? 9.648 -6.191 2.088 1 93.5 101 SER B O 1
ATOM 2871 N N . SER B 1 102 ? 9.883 -4.84 3.85 1 95.94 102 SER B N 1
ATOM 2872 C CA . SER B 1 102 ? 10.859 -5.707 4.496 1 95.94 102 SER B CA 1
ATOM 2873 C C . SER B 1 102 ? 10.234 -7.031 4.922 1 95.94 102 SER B C 1
ATOM 2875 O O . SER B 1 102 ? 10.82 -8.094 4.707 1 95.94 102 SER B O 1
ATOM 2877 N N . PHE B 1 103 ? 9.094 -6.938 5.492 1 95.75 103 PHE B N 1
ATOM 2878 C CA . PHE B 1 103 ? 8.414 -8.148 5.938 1 95.75 103 PHE B CA 1
ATOM 2879 C C . PHE B 1 103 ? 7.973 -8.992 4.75 1 95.75 103 PHE B C 1
ATOM 2881 O O . PHE B 1 103 ? 8.062 -10.219 4.785 1 95.75 103 PHE B O 1
ATOM 2888 N N . LEU B 1 104 ? 7.52 -8.32 3.748 1 92.69 104 LEU B N 1
ATOM 2889 C CA . LEU B 1 104 ? 7.137 -9.039 2.535 1 92.69 104 LEU B CA 1
ATOM 2890 C C . LEU B 1 104 ? 8.336 -9.773 1.94 1 92.69 104 LEU B C 1
ATOM 2892 O O . LEU B 1 104 ? 8.219 -10.945 1.562 1 92.69 104 LEU B O 1
ATOM 2896 N N . ALA B 1 105 ? 9.469 -9.086 1.883 1 93.06 105 ALA B N 1
ATOM 2897 C CA . ALA B 1 105 ? 10.695 -9.688 1.362 1 93.06 105 ALA B CA 1
ATOM 2898 C C . ALA B 1 105 ? 11.109 -10.898 2.201 1 93.06 105 ALA B C 1
ATOM 2900 O O . ALA B 1 105 ? 11.477 -11.938 1.658 1 93.06 105 ALA B O 1
ATOM 2901 N N . LEU B 1 106 ? 11.008 -10.734 3.463 1 93.88 106 LEU B N 1
ATOM 2902 C CA . LEU B 1 106 ? 11.328 -11.836 4.367 1 93.88 106 LEU B CA 1
ATOM 2903 C C . LEU B 1 106 ? 10.383 -13.008 4.148 1 93.88 106 LEU B C 1
ATOM 2905 O O . LEU B 1 106 ? 10.805 -14.164 4.145 1 93.88 106 LEU B O 1
ATOM 2909 N N . GLY B 1 107 ? 9.141 -12.742 4.023 1 90.69 107 GLY B N 1
ATOM 2910 C CA . GLY B 1 107 ? 8.164 -13.773 3.742 1 90.69 107 GLY B CA 1
ATOM 2911 C C . GLY B 1 107 ? 8.461 -14.555 2.471 1 90.69 107 GLY B C 1
ATOM 2912 O O . GLY B 1 107 ? 8.383 -15.781 2.457 1 90.69 107 GLY B O 1
ATOM 2913 N N . ILE B 1 108 ? 8.789 -13.875 1.44 1 86.56 108 ILE B N 1
ATOM 2914 C CA . ILE B 1 108 ? 9.086 -14.492 0.152 1 86.56 108 ILE B CA 1
ATOM 2915 C C . ILE B 1 108 ? 10.305 -15.398 0.278 1 86.56 108 ILE B C 1
ATOM 2917 O O . ILE B 1 108 ? 10.32 -16.5 -0.256 1 86.56 108 ILE B O 1
ATOM 2921 N N . ILE B 1 109 ? 11.312 -14.984 0.959 1 88.81 109 ILE B N 1
ATOM 2922 C CA . ILE B 1 109 ? 12.516 -15.789 1.167 1 88.81 109 ILE B CA 1
ATOM 2923 C C . ILE B 1 109 ? 12.156 -17.047 1.953 1 88.81 109 ILE B C 1
ATOM 2925 O O . ILE B 1 109 ? 12.586 -18.156 1.603 1 88.81 109 ILE B O 1
ATOM 2929 N N . LEU B 1 110 ? 11.367 -16.906 2.959 1 89.62 110 LEU B N 1
ATOM 2930 C CA . LEU B 1 110 ? 10.984 -18.031 3.799 1 89.62 110 LEU B CA 1
ATOM 2931 C C . LEU B 1 110 ? 10.141 -19.031 3.014 1 89.62 110 LEU B C 1
ATOM 2933 O O . LEU B 1 110 ? 10.289 -20.25 3.184 1 89.62 110 LEU B O 1
ATOM 2937 N N . ILE B 1 111 ? 9.312 -18.547 2.184 1 83.94 111 ILE B N 1
ATOM 2938 C CA . ILE B 1 111 ? 8.484 -19.406 1.341 1 83.94 111 ILE B CA 1
ATOM 2939 C C . ILE B 1 111 ? 9.375 -20.172 0.359 1 83.94 111 ILE B C 1
ATOM 2941 O O . ILE B 1 111 ? 9.156 -21.359 0.107 1 83.94 111 ILE B O 1
ATOM 2945 N N . GLY B 1 112 ? 10.289 -19.484 -0.222 1 81.25 112 GLY B N 1
ATOM 2946 C CA . GLY B 1 112 ? 11.219 -20.125 -1.133 1 81.25 112 GLY B CA 1
ATOM 2947 C C . GLY B 1 112 ? 12.016 -21.234 -0.479 1 81.25 112 GLY B C 1
ATOM 2948 O O . GLY B 1 112 ? 12.234 -22.297 -1.084 1 81.25 112 GLY B O 1
ATOM 2949 N N . VAL B 1 113 ? 12.352 -21.047 0.63 1 81.94 113 VAL B N 1
ATOM 2950 C CA . VAL B 1 113 ? 13.141 -22.031 1.36 1 81.94 113 VAL B CA 1
ATOM 2951 C C . VAL B 1 113 ? 12.258 -23.203 1.773 1 81.94 113 VAL B C 1
ATOM 2953 O O . VAL B 1 113 ? 12.703 -24.359 1.794 1 81.94 113 VAL B O 1
ATOM 2956 N N . ALA B 1 114 ? 11.039 -22.938 2.1 1 76.75 114 ALA B N 1
ATOM 2957 C CA . ALA B 1 114 ? 10.109 -23.969 2.543 1 76.75 114 ALA B CA 1
ATOM 2958 C C . ALA B 1 114 ? 9.688 -24.859 1.378 1 76.75 114 ALA B C 1
ATOM 2960 O O . ALA B 1 114 ? 9.07 -25.906 1.582 1 76.75 114 ALA B O 1
ATOM 2961 N N . LYS B 1 115 ? 10.18 -24.703 0.183 1 63.5 115 LYS B N 1
ATOM 2962 C CA . LYS B 1 115 ? 9.898 -25.469 -1.02 1 63.5 115 LYS B CA 1
ATOM 2963 C C . LYS B 1 115 ? 8.398 -25.641 -1.225 1 63.5 115 LYS B C 1
ATOM 2965 O O . LYS B 1 115 ? 7.949 -26.688 -1.726 1 63.5 115 LYS B O 1
ATOM 2970 N N . SER B 1 116 ? 7.527 -24.875 -0.61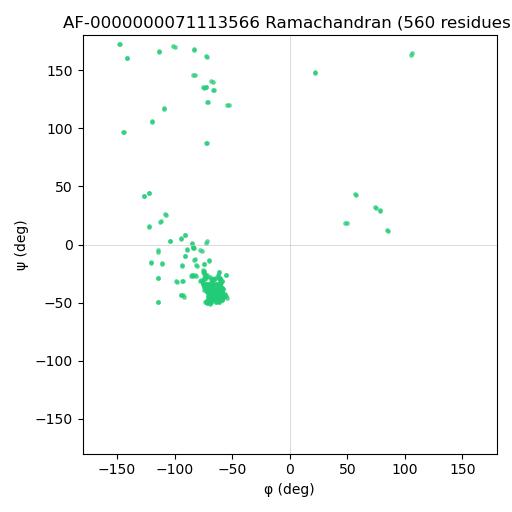9 1 59.16 116 SER B N 1
ATOM 2971 C CA . SER B 1 116 ? 6.09 -25.094 -0.702 1 59.16 116 SER B CA 1
ATOM 2972 C C . SER B 1 116 ? 5.375 -23.859 -1.262 1 59.16 116 SER B C 1
ATOM 2974 O O . SER B 1 116 ? 4.285 -23.516 -0.806 1 59.16 116 SER B O 1
ATOM 2976 N N . SER B 1 117 ? 5.973 -23.266 -2.357 1 55.59 117 SER B N 1
ATOM 2977 C CA . SER B 1 117 ? 5.508 -22.016 -2.943 1 55.59 117 SER B CA 1
ATOM 2978 C C . SER B 1 117 ? 4.027 -22.078 -3.301 1 55.59 117 SER B C 1
ATOM 2980 O O . SER B 1 117 ? 3.266 -21.156 -3.004 1 55.59 117 SER B O 1
ATOM 2982 N N . THR B 1 118 ? 3.582 -23.156 -3.943 1 50.88 118 THR B N 1
ATOM 2983 C CA . THR B 1 118 ? 2.252 -23.25 -4.535 1 50.88 118 THR B CA 1
ATOM 2984 C C . THR B 1 118 ? 1.174 -23.125 -3.463 1 50.88 118 THR B C 1
ATOM 2986 O O . THR B 1 118 ? 0.175 -22.438 -3.652 1 50.88 118 THR B O 1
ATOM 2989 N N . ASP B 1 119 ? 1.458 -23.781 -2.352 1 52.09 119 ASP B N 1
ATOM 2990 C CA . ASP B 1 119 ? 0.404 -23.875 -1.346 1 52.09 119 ASP B CA 1
ATOM 2991 C C . ASP B 1 119 ? 0.216 -22.547 -0.626 1 52.09 119 ASP B C 1
ATOM 2993 O O . ASP B 1 119 ? -0.914 -22.141 -0.333 1 52.09 119 ASP B O 1
ATOM 2997 N N . LEU B 1 120 ? 1.261 -21.797 -0.616 1 53.69 120 LEU B N 1
ATOM 2998 C CA . LEU B 1 120 ? 1.18 -20.609 0.215 1 53.69 120 LEU B CA 1
ATOM 2999 C C . LEU B 1 120 ? 0.535 -19.453 -0.549 1 53.69 120 LEU B C 1
ATOM 3001 O O . LEU B 1 120 ? -0.206 -18.656 0.03 1 53.69 120 LEU B O 1
ATOM 3005 N N . PHE B 1 121 ? 0.653 -19.453 -1.883 1 53.75 121 PHE B N 1
ATOM 3006 C CA . PHE B 1 121 ? 0.003 -18.422 -2.686 1 53.75 121 PHE B CA 1
ATOM 3007 C C . PHE B 1 121 ? -1.505 -18.641 -2.729 1 53.75 121 PHE B C 1
ATOM 3009 O O . PHE B 1 121 ? -2.275 -17.688 -2.752 1 53.75 121 PHE B O 1
ATOM 3016 N N . HIS B 1 122 ? -1.872 -19.875 -2.59 1 52.34 122 HIS B N 1
ATOM 3017 C CA . HIS B 1 122 ? -3.303 -20.156 -2.543 1 52.34 122 HIS B CA 1
ATOM 3018 C C . HIS B 1 122 ? -3.932 -19.609 -1.271 1 52.34 122 HIS B C 1
ATOM 3020 O O . HIS B 1 122 ? -5.094 -19.188 -1.274 1 52.34 122 HIS B O 1
ATOM 3026 N N . ILE B 1 123 ? -3.16 -19.609 -0.243 1 49.78 123 ILE B N 1
ATOM 3027 C CA . ILE B 1 123 ? -3.654 -19.094 1.032 1 49.78 123 ILE B CA 1
ATOM 3028 C C . ILE B 1 123 ? -3.816 -17.578 0.957 1 49.78 123 ILE B C 1
ATOM 3030 O O . ILE B 1 123 ? -4.785 -17.031 1.479 1 49.78 123 ILE B O 1
ATOM 3034 N N . LEU B 1 124 ? -2.875 -16.984 0.259 1 51.06 124 LEU B N 1
ATOM 3035 C CA . LEU B 1 124 ? -2.85 -15.523 0.224 1 51.06 124 LEU B CA 1
ATOM 3036 C C . LEU B 1 124 ? -3.939 -14.984 -0.694 1 51.06 124 LEU B C 1
ATOM 3038 O O . LEU B 1 124 ? -4.465 -13.891 -0.463 1 51.06 124 LEU B O 1
ATOM 3042 N N . PHE B 1 125 ? -4.219 -15.68 -1.706 1 52.03 125 PHE B N 1
ATOM 3043 C CA . PHE B 1 125 ? -5.234 -15.141 -2.604 1 52.03 125 PHE B CA 1
ATOM 3044 C C . PHE B 1 125 ? -6.621 -15.633 -2.209 1 52.03 125 PHE B C 1
ATOM 3046 O O . PHE B 1 125 ? -7.629 -15.008 -2.555 1 52.03 125 PHE B O 1
ATOM 3053 N N . GLY B 1 126 ? -6.859 -16.328 -1.05 1 53.72 126 GLY B N 1
ATOM 3054 C CA . GLY B 1 126 ? -8.133 -16.766 -0.507 1 53.72 126 GLY B CA 1
ATOM 3055 C C . GLY B 1 126 ? -9.227 -16.875 -1.557 1 53.72 126 GLY B C 1
ATOM 3056 O O . GLY B 1 126 ? -9.078 -16.359 -2.668 1 53.72 126 GLY B O 1
ATOM 3057 N N . ASN B 1 127 ? -10.148 -17.734 -1.489 1 62.59 127 ASN B N 1
ATOM 3058 C CA . ASN B 1 127 ? -11.352 -17.891 -2.307 1 62.59 127 ASN B CA 1
ATOM 3059 C C . ASN B 1 127 ? -12.617 -17.781 -1.464 1 62.59 127 ASN B C 1
ATOM 3061 O O . ASN B 1 127 ? -12.922 -18.672 -0.675 1 62.59 127 ASN B O 1
ATOM 3065 N N . ILE B 1 128 ? -13.258 -16.625 -1.627 1 62.91 128 ILE B N 1
ATOM 3066 C CA . ILE B 1 128 ? -14.453 -16.344 -0.836 1 62.91 128 ILE B CA 1
ATOM 3067 C C . ILE B 1 128 ? -15.469 -17.469 -1.034 1 62.91 128 ILE B C 1
ATOM 3069 O O . ILE B 1 128 ? -16.297 -17.734 -0.15 1 62.91 128 ILE B O 1
ATOM 3073 N N . LEU B 1 129 ? -15.406 -18.125 -2.137 1 64.88 129 LEU B N 1
ATOM 3074 C CA . LEU B 1 129 ? -16.375 -19.172 -2.41 1 64.88 129 LEU B CA 1
ATOM 3075 C C . LEU B 1 129 ? -15.953 -20.484 -1.762 1 64.88 129 LEU B C 1
ATOM 3077 O O . LEU B 1 129 ? -16.734 -21.438 -1.692 1 64.88 129 LEU B O 1
ATOM 3081 N N . ALA B 1 130 ? -14.797 -20.453 -1.144 1 66.12 130 ALA B N 1
ATOM 3082 C CA . ALA B 1 130 ? -14.297 -21.672 -0.515 1 66.12 130 ALA B CA 1
ATOM 3083 C C . ALA B 1 130 ? -14.281 -21.531 1.005 1 66.12 130 ALA B C 1
ATOM 3085 O O . ALA B 1 130 ? -13.609 -22.312 1.694 1 66.12 130 ALA B O 1
ATOM 3086 N N . VAL B 1 131 ? -15.078 -20.578 1.409 1 71.81 131 VAL B N 1
ATOM 3087 C CA . VAL B 1 131 ? -15.102 -20.344 2.848 1 71.81 131 VAL B CA 1
ATOM 3088 C C . VAL B 1 131 ? -15.82 -21.484 3.553 1 71.81 131 VAL B C 1
ATOM 3090 O O . VAL B 1 131 ? -16.969 -21.812 3.219 1 71.81 131 VAL B O 1
ATOM 3093 N N . GLN B 1 132 ? -15.172 -22.125 4.457 1 77.19 132 GLN B N 1
ATOM 3094 C CA . GLN B 1 132 ? -15.742 -23.219 5.246 1 77.19 132 GLN B CA 1
ATOM 3095 C C . GLN B 1 132 ? -16.531 -22.672 6.434 1 77.19 132 GLN B C 1
ATOM 3097 O O . GLN B 1 132 ? -16.422 -21.484 6.777 1 77.19 132 GLN B O 1
ATOM 3102 N N . ASP B 1 133 ? -17.281 -23.516 7.062 1 85.5 133 ASP B N 1
ATOM 3103 C CA . ASP B 1 133 ? -18.109 -23.141 8.203 1 85.5 133 ASP B CA 1
ATOM 3104 C C . ASP B 1 133 ? -17.25 -22.625 9.359 1 85.5 133 ASP B C 1
ATOM 3106 O O . ASP B 1 133 ? -17.594 -21.625 10 1 85.5 133 ASP B O 1
ATOM 3110 N N . THR B 1 134 ? -16.203 -23.234 9.523 1 81.31 134 THR B N 1
ATOM 3111 C CA . THR B 1 134 ? -15.344 -22.859 10.633 1 81.31 134 THR B CA 1
ATOM 3112 C C . THR B 1 134 ? -14.805 -21.438 10.438 1 81.31 134 THR B C 1
ATOM 3114 O O . THR B 1 134 ? -14.781 -20.641 11.375 1 81.31 134 THR B O 1
ATOM 3117 N N . ASP B 1 135 ? -14.469 -21.156 9.25 1 82.62 135 ASP B N 1
ATOM 3118 C CA . ASP B 1 135 ? -13.953 -19.828 8.938 1 82.62 135 ASP B CA 1
ATOM 3119 C C . ASP B 1 135 ? -15.039 -18.766 9.109 1 82.62 135 ASP B C 1
ATOM 3121 O O . ASP B 1 135 ? -14.766 -17.656 9.594 1 82.62 135 ASP B O 1
ATOM 3125 N N . MET B 1 136 ? -16.203 -19.125 8.703 1 88.19 136 MET B N 1
ATOM 3126 C CA . MET B 1 136 ? -17.328 -18.203 8.812 1 88.19 136 MET B CA 1
ATOM 3127 C C . MET B 1 136 ? -17.609 -17.859 10.273 1 88.19 136 MET B C 1
ATOM 3129 O O . MET B 1 136 ? -17.766 -16.688 10.617 1 88.19 136 MET B O 1
ATOM 3133 N N . PHE B 1 137 ? -17.562 -18.828 11.086 1 89.94 137 PHE B N 1
ATOM 3134 C CA . PHE B 1 137 ? -17.875 -18.625 12.5 1 89.94 137 PHE B CA 1
ATOM 3135 C C . PHE B 1 137 ? -16.75 -17.828 13.188 1 89.94 137 PHE B C 1
ATOM 3137 O O . PHE B 1 137 ? -17.031 -16.984 14.047 1 89.94 137 PHE B O 1
ATOM 3144 N N . ILE B 1 138 ? -15.578 -18.062 12.797 1 88.12 138 ILE B N 1
ATOM 3145 C CA . ILE B 1 138 ? -14.445 -17.312 13.352 1 88.12 138 ILE B CA 1
ATOM 3146 C C . ILE B 1 138 ? -14.555 -15.844 12.953 1 88.12 138 ILE B C 1
ATOM 3148 O O . ILE B 1 138 ? -14.375 -14.961 13.789 1 88.12 138 ILE B O 1
ATOM 3152 N N . THR B 1 139 ? -14.867 -15.648 11.734 1 90.12 139 THR B N 1
ATOM 3153 C CA . THR B 1 139 ? -15.016 -14.281 11.25 1 90.12 139 THR B CA 1
ATOM 3154 C C . THR B 1 139 ? -16.141 -13.562 11.984 1 90.12 139 THR B C 1
ATOM 3156 O O . THR B 1 139 ? -15.992 -12.398 12.375 1 90.12 139 THR B O 1
ATOM 3159 N N . MET B 1 140 ? -17.219 -14.289 12.195 1 93.69 140 MET B N 1
ATOM 3160 C CA . MET B 1 140 ? -18.344 -13.703 12.906 1 93.69 140 MET B CA 1
ATOM 3161 C C . MET B 1 140 ? -17.984 -13.398 14.352 1 93.69 140 MET B C 1
ATOM 3163 O O . MET B 1 140 ? -18.328 -12.336 14.875 1 93.69 140 MET B O 1
ATOM 3167 N N . GLY B 1 141 ? -17.328 -14.32 14.961 1 94.5 141 GLY B N 1
ATOM 3168 C CA . GLY B 1 141 ? -16.922 -14.133 16.344 1 94.5 141 GLY B CA 1
ATOM 3169 C C . GLY B 1 141 ? -15.93 -13 16.531 1 94.5 141 GLY B C 1
ATOM 3170 O O . GLY B 1 141 ? -16.125 -12.133 17.391 1 94.5 141 GLY B O 1
ATOM 3171 N N . VAL B 1 142 ? -14.906 -13 15.734 1 93.5 142 VAL B N 1
ATOM 3172 C CA . VAL B 1 142 ? -13.891 -11.953 15.797 1 93.5 142 VAL B CA 1
ATOM 3173 C C . VAL B 1 142 ? -14.516 -10.602 15.445 1 93.5 142 VAL B C 1
ATOM 3175 O O . VAL B 1 142 ? -14.227 -9.586 16.078 1 93.5 142 VAL B O 1
ATOM 3178 N N . GLY B 1 143 ? -15.367 -10.609 14.43 1 95.56 143 GLY B N 1
ATOM 3179 C CA . GLY B 1 143 ? -16.047 -9.383 14.055 1 95.56 143 GLY B CA 1
ATOM 3180 C C . GLY B 1 143 ? -16.891 -8.812 15.18 1 95.56 143 GLY B C 1
ATOM 3181 O O . GLY B 1 143 ? -16.859 -7.602 15.43 1 95.56 143 GLY B O 1
ATOM 3182 N N . ALA B 1 144 ? -17.625 -9.711 15.789 1 96.5 144 ALA B N 1
ATOM 3183 C CA . ALA B 1 144 ? -18.438 -9.273 16.922 1 96.5 144 ALA B CA 1
ATOM 3184 C C . ALA B 1 144 ? -17.578 -8.711 18.047 1 96.5 144 ALA B C 1
ATOM 3186 O O . ALA B 1 144 ? -17.938 -7.715 18.672 1 96.5 144 ALA B O 1
ATOM 3187 N N . ALA B 1 145 ? -16.5 -9.328 18.266 1 96.62 145 ALA B N 1
ATOM 3188 C CA . ALA B 1 145 ? -15.578 -8.875 19.312 1 96.62 145 ALA B CA 1
ATOM 3189 C C . ALA B 1 145 ? -15.023 -7.492 18.984 1 96.62 145 ALA B C 1
ATOM 3191 O O . ALA B 1 145 ? -14.914 -6.629 19.859 1 96.62 145 ALA B O 1
ATOM 3192 N N . ILE B 1 146 ? -14.703 -7.293 17.766 1 96.94 146 ILE B N 1
ATOM 3193 C CA . ILE B 1 146 ? -14.141 -6.023 17.312 1 96.94 146 ILE B CA 1
ATOM 3194 C C . ILE B 1 146 ? -15.18 -4.914 17.469 1 96.94 146 ILE B C 1
ATOM 3196 O O . ILE B 1 146 ? -14.883 -3.84 17.984 1 96.94 146 ILE B O 1
ATOM 3200 N N . LEU B 1 147 ? -16.406 -5.203 17.047 1 97.06 147 LEU B N 1
ATOM 3201 C CA . LEU B 1 147 ? -17.469 -4.211 17.172 1 97.06 147 LEU B CA 1
ATOM 3202 C C . LEU B 1 147 ? -17.766 -3.895 18.625 1 97.06 147 LEU B C 1
ATOM 3204 O O . LEU B 1 147 ? -18.031 -2.742 18.984 1 97.06 147 LEU B O 1
ATOM 3208 N N . LEU B 1 148 ? -17.672 -4.914 19.406 1 97.25 148 LEU B N 1
ATOM 3209 C CA . LEU B 1 148 ? -17.875 -4.719 20.828 1 97.25 148 LEU B CA 1
ATOM 3210 C C . LEU B 1 148 ? -16.797 -3.828 21.422 1 97.25 148 LEU B C 1
ATOM 3212 O O . LEU B 1 148 ? -17.078 -2.924 22.219 1 97.25 148 LEU B O 1
ATOM 3216 N N . LEU B 1 149 ? -15.586 -4.043 21.047 1 96.88 149 LEU B N 1
ATOM 3217 C CA . LEU B 1 149 ? -14.469 -3.254 21.562 1 96.88 149 LEU B CA 1
ATOM 3218 C C . LEU B 1 149 ? -14.562 -1.81 21.078 1 96.88 149 LEU B C 1
ATOM 3220 O O . LEU B 1 149 ? -14.266 -0.88 21.828 1 96.88 149 LEU B O 1
ATOM 3224 N N . ILE B 1 150 ? -15 -1.652 19.859 1 95.88 150 ILE B N 1
ATOM 3225 C CA . ILE B 1 150 ? -15.18 -0.305 19.328 1 95.88 150 ILE B CA 1
ATOM 3226 C C . ILE B 1 150 ? -16.281 0.408 20.109 1 95.88 150 ILE B C 1
ATOM 3228 O O . ILE B 1 150 ? -16.156 1.591 20.438 1 95.88 150 ILE B O 1
ATOM 3232 N N . TRP B 1 151 ? -17.297 -0.407 20.391 1 95.62 151 TRP B N 1
ATOM 3233 C CA . TRP B 1 151 ? -18.422 0.163 21.141 1 95.62 151 TRP B CA 1
ATOM 3234 C C . TRP B 1 151 ? -17.984 0.56 22.547 1 95.62 151 TRP B C 1
ATOM 3236 O O . TRP B 1 151 ? -18.328 1.643 23.031 1 95.62 151 TRP B O 1
ATOM 3246 N N . ILE B 1 152 ? -17.172 -0.22 23.219 1 96.38 152 ILE B N 1
ATOM 3247 C CA . ILE B 1 152 ? -16.734 0.004 24.594 1 96.38 152 ILE B CA 1
ATOM 3248 C C . ILE B 1 152 ? -15.773 1.194 24.641 1 96.38 152 ILE B C 1
ATOM 3250 O O . ILE B 1 152 ? -15.875 2.041 25.531 1 96.38 152 ILE B O 1
ATOM 3254 N N . PHE B 1 153 ? -14.93 1.335 23.672 1 95.88 153 PHE B N 1
ATOM 3255 C CA . PHE B 1 153 ? -13.906 2.373 23.688 1 95.88 153 PHE B CA 1
ATOM 3256 C C . PHE B 1 153 ? -14.227 3.465 22.672 1 95.88 153 PHE B C 1
ATOM 3258 O O . PHE B 1 153 ? -13.32 4.133 22.172 1 95.88 153 PHE B O 1
ATOM 3265 N N . PHE B 1 154 ? -15.445 3.637 22.359 1 95.12 154 PHE B N 1
ATOM 3266 C CA . PHE B 1 154 ? -15.852 4.555 21.297 1 95.12 154 PHE B CA 1
ATOM 3267 C C . PHE B 1 154 ? -15.422 5.98 21.625 1 95.12 154 PHE B C 1
ATOM 3269 O O . PHE B 1 154 ? -14.805 6.652 20.797 1 95.12 154 PHE B O 1
ATOM 3276 N N . LYS B 1 155 ? -15.664 6.441 22.828 1 93.62 155 LYS B N 1
ATOM 3277 C CA . LYS B 1 155 ? -15.359 7.816 23.219 1 93.62 155 LYS B CA 1
ATOM 3278 C C . LYS B 1 155 ? -13.852 8.062 23.219 1 93.62 155 LYS B C 1
ATOM 3280 O O . LYS B 1 155 ? -13.391 9.102 22.734 1 93.62 155 LYS B O 1
ATOM 3285 N N . GLN B 1 156 ? -13.172 7.094 23.703 1 94.38 156 GLN B N 1
ATOM 3286 C CA . GLN B 1 156 ? -11.719 7.223 23.766 1 94.38 156 GLN B CA 1
ATOM 3287 C C . GLN B 1 156 ? -11.102 7.211 22.359 1 94.38 156 GLN B C 1
ATOM 3289 O O . GLN B 1 156 ? -10.211 8.008 22.062 1 94.38 156 GLN B O 1
ATOM 3294 N N . LEU B 1 157 ? -11.656 6.355 21.516 1 94.12 157 LEU B N 1
ATOM 3295 C CA . LEU B 1 157 ? -11.148 6.277 20.156 1 94.12 157 LEU B CA 1
ATOM 3296 C C . LEU B 1 157 ? -11.523 7.527 19.359 1 94.12 157 LEU B C 1
ATOM 3298 O O . LEU B 1 157 ? -10.734 8 18.547 1 94.12 157 LEU B O 1
ATOM 3302 N N . LEU B 1 158 ? -12.648 8.031 19.656 1 93.19 158 LEU B N 1
ATOM 3303 C CA . LEU B 1 158 ? -13.102 9.25 19 1 93.19 158 LEU B CA 1
ATOM 3304 C C . LEU B 1 158 ? -12.188 10.422 19.328 1 93.19 158 LEU B C 1
ATOM 3306 O O . LEU B 1 158 ? -11.68 11.086 18.422 1 93.19 158 LEU B O 1
ATOM 3310 N N . ILE B 1 159 ? -11.867 10.625 20.562 1 92.62 159 ILE B N 1
ATOM 3311 C CA . ILE B 1 159 ? -11.086 11.773 21 1 92.62 159 ILE B CA 1
ATOM 3312 C C . ILE B 1 159 ? -9.648 11.641 20.516 1 92.62 159 ILE B C 1
ATOM 3314 O O . ILE B 1 159 ? -9.07 12.609 20.016 1 92.62 159 ILE B O 1
ATOM 3318 N N . THR B 1 160 ? -9.125 10.492 20.578 1 91.62 160 THR B N 1
ATOM 3319 C CA . THR B 1 160 ? -7.73 10.281 20.219 1 91.62 160 THR B CA 1
ATOM 3320 C C . THR B 1 160 ? -7.555 10.367 18.703 1 91.62 160 THR B C 1
ATOM 3322 O O . THR B 1 160 ? -6.469 10.688 18.219 1 91.62 160 THR B O 1
ATOM 3325 N N . SER B 1 161 ? -8.617 10.086 17.938 1 90 161 SER B N 1
ATOM 3326 C CA . SER B 1 161 ? -8.539 10.109 16.484 1 90 161 SER B CA 1
ATOM 3327 C C . SER B 1 161 ? -8.758 11.516 15.938 1 90 161 SER B C 1
ATOM 3329 O O . SER B 1 161 ? -8.195 11.883 14.906 1 90 161 SER B O 1
ATOM 3331 N N . PHE B 1 162 ? -9.453 12.336 16.641 1 87.19 162 PHE B N 1
ATOM 3332 C CA . PHE B 1 162 ? -9.789 13.672 16.156 1 87.19 162 PHE B CA 1
ATOM 3333 C C . PHE B 1 162 ? -8.75 14.688 16.609 1 87.19 162 PHE B C 1
ATOM 3335 O O . PHE B 1 162 ? -8.383 15.586 15.852 1 87.19 162 PHE B O 1
ATOM 3342 N N . ASP B 1 163 ? -8.383 14.539 17.906 1 89.75 163 ASP B N 1
ATOM 3343 C CA . ASP B 1 163 ? -7.434 15.508 18.453 1 89.75 163 ASP B CA 1
ATOM 3344 C C . ASP B 1 163 ? -6.488 14.844 19.453 1 89.75 163 ASP B C 1
ATOM 3346 O O . ASP B 1 163 ? -6.781 14.789 20.641 1 89.75 163 ASP B O 1
ATOM 3350 N N . GLU B 1 164 ? -5.402 14.547 18.844 1 87.25 164 GLU B N 1
ATOM 3351 C CA . GLU B 1 164 ? -4.414 13.859 19.672 1 87.25 164 GLU B CA 1
ATOM 3352 C C . GLU B 1 164 ? -3.922 14.758 20.797 1 87.25 164 GLU B C 1
ATOM 3354 O O . GLU B 1 164 ? -3.676 14.281 21.922 1 87.25 164 GLU B O 1
ATOM 3359 N N . LEU B 1 165 ? -3.771 16.031 20.531 1 87.69 165 LEU B N 1
ATOM 3360 C CA . LEU B 1 165 ? -3.273 16.984 21.531 1 87.69 165 LEU B CA 1
ATOM 3361 C C . LEU B 1 165 ? -4.277 17.156 22.656 1 87.69 165 LEU B C 1
ATOM 3363 O O . LEU B 1 165 ? -3.896 17.188 23.828 1 87.69 165 LEU B O 1
ATOM 3367 N N . LEU B 1 166 ? -5.465 17.297 22.25 1 89.69 166 LEU B N 1
ATOM 3368 C CA . LEU B 1 166 ? -6.512 17.422 23.25 1 89.69 166 LEU B CA 1
ATOM 3369 C C . LEU B 1 166 ? -6.578 16.156 24.109 1 89.69 166 LEU B C 1
ATOM 3371 O O . LEU B 1 166 ? -6.75 16.25 25.328 1 89.69 166 LEU B O 1
ATOM 3375 N N . ALA B 1 167 ? -6.43 15.023 23.516 1 92 167 ALA B N 1
ATOM 3376 C CA . ALA B 1 167 ? -6.465 13.75 24.234 1 92 167 ALA B CA 1
ATOM 3377 C C . ALA B 1 167 ? -5.328 13.672 25.25 1 92 167 ALA B C 1
ATOM 3379 O O . ALA B 1 167 ? -5.539 13.258 26.391 1 92 167 ALA B O 1
ATOM 3380 N N . LYS B 1 168 ? -4.18 14.078 24.828 1 91.06 168 LYS B N 1
ATOM 3381 C CA . LYS B 1 168 ? -3.029 14.094 25.719 1 91.06 168 LYS B CA 1
ATOM 3382 C C . LYS B 1 168 ? -3.252 15.062 26.891 1 91.06 168 LYS B C 1
ATOM 3384 O O . LYS B 1 168 ? -2.908 14.75 28.031 1 91.06 168 LYS B O 1
ATOM 3389 N N . ALA B 1 169 ? -3.832 16.188 26.578 1 91.56 169 ALA B N 1
ATOM 3390 C CA . ALA B 1 169 ? -4.113 17.188 27.594 1 91.56 169 ALA B CA 1
ATOM 3391 C C . ALA B 1 169 ? -5.125 16.688 28.609 1 91.56 169 ALA B C 1
ATOM 3393 O O . ALA B 1 169 ? -5.074 17.047 29.781 1 91.56 169 ALA B O 1
ATOM 3394 N N . MET B 1 170 ? -5.957 15.844 28.188 1 93.88 170 MET B N 1
ATOM 3395 C CA . MET B 1 170 ? -6.977 15.273 29.062 1 93.88 170 MET B CA 1
ATOM 3396 C C . MET B 1 170 ? -6.41 14.094 29.844 1 93.88 170 MET B C 1
ATOM 3398 O O . MET B 1 170 ? -7.121 13.477 30.641 1 93.88 170 MET B O 1
ATOM 3402 N N . GLY B 1 171 ? -5.152 13.734 29.609 1 91.25 171 GLY B N 1
ATOM 3403 C CA . GLY B 1 171 ? -4.48 12.672 30.328 1 91.25 171 GLY B CA 1
ATOM 3404 C C . GLY B 1 171 ? -4.738 11.289 29.766 1 91.25 171 GLY B C 1
ATOM 3405 O O . GLY B 1 171 ? -4.465 10.281 30.406 1 91.25 171 GLY B O 1
ATOM 3406 N N . MET B 1 172 ? -5.27 11.281 28.672 1 93.06 172 MET B N 1
ATOM 3407 C CA . MET B 1 172 ? -5.559 9.992 28.047 1 93.06 172 MET B CA 1
ATOM 3408 C C . MET B 1 172 ? -4.289 9.352 27.516 1 93.06 172 MET B C 1
ATOM 3410 O O . MET B 1 172 ? -3.422 10.039 26.969 1 93.06 172 MET B O 1
ATOM 3414 N N . PRO B 1 173 ? -4.172 8.086 27.797 1 93 173 PRO B N 1
ATOM 3415 C CA . PRO B 1 173 ? -3.033 7.395 27.188 1 93 173 PRO B CA 1
ATOM 3416 C C . PRO B 1 173 ? -3.211 7.176 25.688 1 93 173 PRO B C 1
ATOM 3418 O O . PRO B 1 173 ? -3.625 6.094 25.25 1 93 173 PRO B O 1
ATOM 3421 N N . VAL B 1 174 ? -2.842 8.07 24.938 1 91.19 174 VAL B N 1
ATOM 3422 C CA . VAL B 1 174 ? -3.064 8.094 23.484 1 91.19 174 VAL B CA 1
ATOM 3423 C C . VAL B 1 174 ? -2.395 6.887 22.844 1 91.19 174 VAL B C 1
ATOM 3425 O O . VAL B 1 174 ? -2.967 6.258 21.953 1 91.19 174 VAL B O 1
ATOM 3428 N N . ASN B 1 175 ? -1.269 6.469 23.344 1 89.06 175 ASN B N 1
ATOM 3429 C CA . ASN B 1 175 ? -0.534 5.344 22.781 1 89.06 175 ASN B CA 1
ATOM 3430 C C . ASN B 1 175 ? -1.287 4.031 22.969 1 89.06 175 ASN B C 1
ATOM 3432 O O . ASN B 1 175 ? -1.267 3.166 22.094 1 89.06 175 ASN B O 1
ATOM 3436 N N . PHE B 1 176 ? -1.871 3.943 24.062 1 92.38 176 PHE B N 1
ATOM 3437 C CA . PHE B 1 176 ? -2.639 2.736 24.328 1 92.38 176 PHE B CA 1
ATOM 3438 C C . PHE B 1 176 ? -3.754 2.559 23.312 1 92.38 176 PHE B C 1
ATOM 3440 O O . PHE B 1 176 ? -3.936 1.469 22.766 1 92.38 176 PHE B O 1
ATOM 3447 N N . TYR B 1 177 ? -4.438 3.604 23.031 1 93.44 177 TYR B N 1
ATOM 3448 C CA . TYR B 1 177 ? -5.578 3.523 22.109 1 93.44 177 TYR B CA 1
ATOM 3449 C C . TYR B 1 177 ? -5.117 3.375 20.672 1 93.44 177 TYR B C 1
ATOM 3451 O O . TYR B 1 177 ? -5.805 2.76 19.859 1 93.44 177 TYR B O 1
ATOM 3459 N N . HIS B 1 178 ? -3.979 3.916 20.469 1 91.06 178 HIS B N 1
ATOM 3460 C CA . HIS B 1 178 ? -3.391 3.688 19.141 1 91.06 178 HIS B CA 1
ATOM 3461 C C . HIS B 1 178 ? -3.07 2.211 18.938 1 91.06 178 HIS B C 1
ATOM 3463 O O . HIS B 1 178 ? -3.436 1.632 17.906 1 91.06 178 HIS B O 1
ATOM 3469 N N . TYR B 1 179 ? -2.479 1.623 19.906 1 91.12 179 TYR B N 1
ATOM 3470 C CA . TYR B 1 179 ? -2.133 0.209 19.812 1 91.12 179 TYR B CA 1
ATOM 3471 C C . TYR B 1 179 ? -3.387 -0.657 19.781 1 91.12 179 TYR B C 1
ATOM 3473 O O . TYR B 1 179 ? -3.418 -1.693 19.109 1 91.12 179 TYR B O 1
ATOM 3481 N N . LEU B 1 180 ? -4.32 -0.231 20.5 1 94.31 180 LEU B N 1
ATOM 3482 C CA . LEU B 1 180 ? -5.594 -0.946 20.453 1 94.31 180 LEU B CA 1
ATOM 3483 C C . LEU B 1 180 ? -6.16 -0.973 19.047 1 94.31 180 LEU B C 1
ATOM 3485 O O . LEU B 1 180 ? -6.586 -2.025 18.562 1 94.31 180 LEU B O 1
ATOM 3489 N N . LEU B 1 181 ? -6.109 0.143 18.438 1 93.81 181 LEU B N 1
ATOM 3490 C CA . LEU B 1 181 ? -6.613 0.24 17.062 1 93.81 181 LEU B CA 1
ATOM 3491 C C . LEU B 1 181 ? -5.797 -0.641 16.125 1 93.81 181 LEU B C 1
ATOM 3493 O O . LEU B 1 181 ? -6.355 -1.285 15.234 1 93.81 181 LEU B O 1
ATOM 3497 N N . MET B 1 182 ? -4.508 -0.709 16.359 1 92.44 182 MET B N 1
ATOM 3498 C CA . MET B 1 182 ? -3.645 -1.548 15.531 1 92.44 182 MET B CA 1
ATOM 3499 C C . MET B 1 182 ? -3.98 -3.023 15.711 1 92.44 182 MET B C 1
ATOM 3501 O O . MET B 1 182 ? -3.967 -3.791 14.75 1 92.44 182 MET B O 1
ATOM 3505 N N . VAL B 1 183 ? -4.273 -3.363 16.891 1 94.06 183 VAL B N 1
ATOM 3506 C CA . VAL B 1 183 ? -4.66 -4.738 17.188 1 94.06 183 VAL B CA 1
ATOM 3507 C C . VAL B 1 183 ? -5.965 -5.074 16.469 1 94.06 183 VAL B C 1
ATOM 3509 O O . VAL B 1 183 ? -6.09 -6.141 15.859 1 94.06 183 VAL B O 1
ATOM 3512 N N . LEU B 1 184 ? -6.895 -4.203 16.578 1 95.62 184 LEU B N 1
ATOM 3513 C CA . LEU B 1 184 ? -8.172 -4.406 15.906 1 95.62 184 LEU B CA 1
ATOM 3514 C C . LEU B 1 184 ? -7.977 -4.531 14.398 1 95.62 184 LEU B C 1
ATOM 3516 O O . LEU B 1 184 ? -8.555 -5.414 13.766 1 95.62 184 LEU B O 1
ATOM 3520 N N . LEU B 1 185 ? -7.16 -3.693 13.883 1 94.19 185 LEU B N 1
ATOM 3521 C CA . LEU B 1 185 ? -6.871 -3.705 12.453 1 94.19 185 LEU B CA 1
ATOM 3522 C C . LEU B 1 185 ? -6.215 -5.02 12.047 1 94.19 185 LEU B C 1
ATOM 3524 O O . LEU B 1 185 ? -6.551 -5.59 11.008 1 94.19 185 LEU B O 1
ATOM 3528 N N . THR B 1 186 ? -5.297 -5.457 12.836 1 93.31 186 THR B N 1
ATOM 3529 C CA . THR B 1 186 ? -4.598 -6.707 12.547 1 93.31 186 THR B CA 1
ATOM 3530 C C . THR B 1 186 ? -5.559 -7.891 12.594 1 93.31 186 THR B C 1
ATOM 3532 O O . THR B 1 186 ? -5.547 -8.742 11.703 1 93.31 186 THR B O 1
ATOM 3535 N N . LEU B 1 187 ? -6.391 -7.879 13.57 1 93.31 187 LEU B N 1
ATOM 3536 C CA . LEU B 1 187 ? -7.344 -8.969 13.742 1 93.31 187 LEU B CA 1
ATOM 3537 C C . LEU B 1 187 ? -8.312 -9.039 12.562 1 93.31 187 LEU B C 1
ATOM 3539 O O . LEU B 1 187 ? -8.547 -10.109 12.008 1 93.31 187 LEU B O 1
ATOM 3543 N N . VAL B 1 188 ? -8.773 -7.93 12.211 1 92.56 188 VAL B N 1
ATOM 3544 C CA . VAL B 1 188 ? -9.727 -7.906 11.102 1 92.56 188 VAL B CA 1
ATOM 3545 C C . VAL B 1 188 ? -9.016 -8.281 9.805 1 92.56 188 VAL B C 1
ATOM 3547 O O . VAL B 1 188 ? -9.555 -9.039 8.992 1 92.56 188 VAL B O 1
ATOM 3550 N N . SER B 1 189 ? -7.863 -7.809 9.57 1 91.56 189 SER B N 1
ATOM 3551 C CA . SER B 1 189 ? -7.125 -8.062 8.336 1 91.56 189 SER B CA 1
ATOM 3552 C C . SER B 1 189 ? -6.758 -9.539 8.203 1 91.56 189 SER B C 1
ATOM 3554 O O . SER B 1 189 ? -6.965 -10.141 7.145 1 91.56 189 SER B O 1
ATOM 3556 N N . VAL B 1 190 ? -6.27 -10.086 9.258 1 88.69 190 VAL B N 1
ATOM 3557 C CA . VAL B 1 190 ? -5.801 -11.469 9.227 1 88.69 190 VAL B CA 1
ATOM 3558 C C . VAL B 1 190 ? -6.988 -12.414 9.07 1 88.69 190 VAL B C 1
ATOM 3560 O O . VAL B 1 190 ? -6.945 -13.344 8.258 1 88.69 190 VAL B O 1
ATOM 3563 N N . THR B 1 191 ? -8.062 -12.195 9.805 1 87.06 191 THR B N 1
ATOM 3564 C CA . THR B 1 191 ? -9.234 -13.062 9.734 1 87.06 191 THR B CA 1
ATOM 3565 C C . THR B 1 191 ? -9.898 -12.961 8.367 1 87.06 191 THR B C 1
ATOM 3567 O O . THR B 1 191 ? -10.281 -13.977 7.785 1 87.06 191 THR B O 1
ATOM 3570 N N . ALA B 1 192 ? -9.969 -11.773 7.906 1 85.5 192 ALA B N 1
ATOM 3571 C CA . ALA B 1 192 ? -10.633 -11.539 6.625 1 85.5 192 ALA B CA 1
ATOM 3572 C C . ALA B 1 192 ? -9.773 -12.031 5.465 1 85.5 192 ALA B C 1
ATOM 3574 O O . ALA B 1 192 ? -10.297 -12.562 4.48 1 85.5 192 ALA B O 1
ATOM 3575 N N . MET B 1 193 ? -8.539 -11.859 5.594 1 82.06 193 MET B N 1
ATOM 3576 C CA . MET B 1 193 ? -7.641 -12.289 4.523 1 82.06 193 MET B CA 1
ATOM 3577 C C . MET B 1 193 ? -7.773 -13.781 4.266 1 82.06 193 MET B C 1
ATOM 3579 O O . MET B 1 193 ? -7.758 -14.219 3.111 1 82.06 193 MET B O 1
ATOM 3583 N N . GLN B 1 194 ? -7.902 -14.531 5.262 1 75.81 194 GLN B N 1
ATOM 3584 C CA . GLN B 1 194 ? -8.016 -15.984 5.141 1 75.81 194 GLN B CA 1
ATOM 3585 C C . GLN B 1 194 ? -9.352 -16.375 4.512 1 75.81 194 GLN B C 1
ATOM 3587 O O . GLN B 1 194 ? -9.438 -17.391 3.816 1 75.81 194 GLN B O 1
ATOM 3592 N N . SER B 1 195 ? -10.297 -15.539 4.73 1 72.75 195 SER B N 1
ATOM 3593 C CA . SER B 1 195 ? -11.633 -15.891 4.273 1 72.75 195 SER B CA 1
ATOM 3594 C C . SER B 1 195 ? -11.922 -15.305 2.895 1 72.75 195 SER B C 1
ATOM 3596 O O . SER B 1 195 ? -12.438 -16 2.014 1 72.75 195 SER B O 1
ATOM 3598 N N . VAL B 1 196 ? -11.516 -14.008 2.756 1 76.25 196 VAL B N 1
ATOM 3599 C CA . VAL B 1 196 ? -12.008 -13.336 1.561 1 76.25 196 VAL B CA 1
ATOM 3600 C C . VAL B 1 196 ? -10.836 -12.875 0.699 1 76.25 196 VAL B C 1
ATOM 3602 O O . VAL B 1 196 ? -11 -12.602 -0.492 1 76.25 196 VAL B O 1
ATOM 3605 N N . GLY B 1 197 ? -9.711 -12.836 1.213 1 77.38 197 GLY B N 1
ATOM 3606 C CA . GLY B 1 197 ? -8.539 -12.438 0.445 1 77.38 197 GLY B CA 1
ATOM 3607 C C . GLY B 1 197 ? -8.039 -11.047 0.808 1 77.38 197 GLY B C 1
ATOM 3608 O O . GLY B 1 197 ? -8.789 -10.234 1.354 1 77.38 197 GLY B O 1
ATOM 3609 N N . THR B 1 198 ? -6.848 -10.734 0.417 1 78.81 198 THR B N 1
ATOM 3610 C CA . THR B 1 198 ? -6.148 -9.523 0.818 1 78.81 198 THR B CA 1
ATOM 3611 C C . THR B 1 198 ? -6.719 -8.305 0.099 1 78.81 198 THR B C 1
ATOM 3613 O O . THR B 1 198 ? -6.891 -7.242 0.702 1 78.81 198 THR B O 1
ATOM 3616 N N . ILE B 1 199 ? -7.051 -8.445 -1.114 1 79.56 199 ILE B N 1
ATOM 3617 C CA . ILE B 1 199 ? -7.516 -7.32 -1.915 1 79.56 199 ILE B CA 1
ATOM 3618 C C . ILE B 1 199 ? -8.852 -6.816 -1.373 1 79.56 199 ILE B C 1
ATOM 3620 O O . ILE B 1 199 ? -9.07 -5.609 -1.264 1 79.56 199 ILE B O 1
ATOM 3624 N N . LEU B 1 200 ? -9.68 -7.738 -1.034 1 85.25 200 LEU B N 1
ATOM 3625 C CA . LEU B 1 200 ? -11.008 -7.391 -0.559 1 85.25 200 LEU B CA 1
ATOM 3626 C C . LEU B 1 200 ? -10.938 -6.641 0.768 1 85.25 200 LEU B C 1
ATOM 3628 O O . LEU B 1 200 ? -11.602 -5.617 0.947 1 85.25 200 LEU B O 1
ATOM 3632 N N . ILE B 1 201 ? -10.133 -7.102 1.607 1 88.44 201 ILE B N 1
ATOM 3633 C CA . ILE B 1 201 ? -10.109 -6.496 2.936 1 88.44 201 ILE B CA 1
ATOM 3634 C C . ILE B 1 201 ? -9.555 -5.078 2.848 1 88.44 201 ILE B C 1
ATOM 3636 O O . ILE B 1 201 ? -10.055 -4.168 3.512 1 88.44 201 ILE B O 1
ATOM 3640 N N . VAL B 1 202 ? -8.547 -4.895 2.057 1 90.06 202 VAL B N 1
ATOM 3641 C CA . VAL B 1 202 ? -7.957 -3.566 1.916 1 90.06 202 VAL B CA 1
ATOM 3642 C C . VAL B 1 202 ? -9 -2.6 1.353 1 90.06 202 VAL B C 1
ATOM 3644 O O . VAL B 1 202 ? -9.148 -1.483 1.853 1 90.06 202 VAL B O 1
ATOM 3647 N N . ALA B 1 203 ? -9.727 -3.053 0.404 1 94.56 203 ALA B N 1
ATOM 3648 C CA . ALA B 1 203 ? -10.75 -2.221 -0.217 1 94.56 203 ALA B CA 1
ATOM 3649 C C . ALA B 1 203 ? -11.883 -1.918 0.764 1 94.56 203 ALA B C 1
ATOM 3651 O O . ALA B 1 203 ? -12.359 -0.786 0.833 1 94.56 203 ALA B O 1
ATOM 3652 N N . MET B 1 204 ? -12.227 -2.908 1.51 1 95.19 204 MET B N 1
ATOM 3653 C CA . MET B 1 204 ? -13.367 -2.756 2.404 1 95.19 204 MET B CA 1
ATOM 3654 C C . MET B 1 204 ? -13.008 -1.897 3.611 1 95.19 204 MET B C 1
ATOM 3656 O O . MET B 1 204 ? -13.883 -1.274 4.219 1 95.19 204 MET B O 1
ATOM 3660 N N . LEU B 1 205 ? -11.766 -1.819 3.941 1 96 205 LEU B N 1
ATOM 3661 C CA . LEU B 1 205 ? -11.312 -0.972 5.039 1 96 205 LEU B CA 1
ATOM 3662 C C . LEU B 1 205 ? -11.32 0.497 4.629 1 96 205 LEU B C 1
ATOM 3664 O O . LEU B 1 205 ? -11.469 1.38 5.48 1 96 205 LEU B O 1
ATOM 3668 N N . ILE B 1 206 ? -11.273 0.771 3.328 1 96.75 206 ILE B N 1
ATOM 3669 C CA . ILE B 1 206 ? -11 2.141 2.904 1 96.75 206 ILE B CA 1
ATOM 3670 C C . ILE B 1 206 ? -12.219 2.711 2.189 1 96.75 206 ILE B C 1
ATOM 3672 O O . ILE B 1 206 ? -12.75 3.748 2.59 1 96.75 206 ILE B O 1
ATOM 3676 N N . THR B 1 207 ? -12.758 2.012 1.263 1 97.19 207 THR B N 1
ATOM 3677 C CA . THR B 1 207 ? -13.688 2.586 0.295 1 97.19 207 THR B CA 1
ATOM 3678 C C . THR B 1 207 ? -15.023 2.91 0.956 1 97.19 207 THR B C 1
ATOM 3680 O O . THR B 1 207 ? -15.531 4.023 0.818 1 97.19 207 THR B O 1
ATOM 3683 N N . PRO B 1 208 ? -15.594 1.96 1.685 1 97.69 208 PRO B N 1
ATOM 3684 C CA . PRO B 1 208 ? -16.859 2.318 2.332 1 97.69 208 PRO B CA 1
ATOM 3685 C C . PRO B 1 208 ? -16.703 3.459 3.336 1 97.69 208 PRO B C 1
ATOM 3687 O O . PRO B 1 208 ? -17.578 4.332 3.422 1 97.69 208 PRO B O 1
ATOM 3690 N N . ALA B 1 209 ? -15.648 3.4 4.074 1 97.5 209 ALA B N 1
ATOM 3691 C CA . ALA B 1 209 ? -15.391 4.457 5.051 1 97.5 209 ALA B CA 1
ATOM 3692 C C . ALA B 1 209 ? -15.188 5.801 4.359 1 97.5 209 ALA B C 1
ATOM 3694 O O . ALA B 1 209 ? -15.672 6.832 4.836 1 97.5 209 ALA B O 1
ATOM 3695 N N . ALA B 1 210 ? -14.492 5.824 3.271 1 96.56 210 ALA B N 1
ATOM 3696 C CA . ALA B 1 210 ? -14.281 7.051 2.504 1 96.56 210 ALA B CA 1
ATOM 3697 C C . ALA B 1 210 ? -15.602 7.59 1.96 1 96.56 210 ALA B C 1
ATOM 3699 O O . ALA B 1 210 ? -15.828 8.805 1.951 1 96.56 210 ALA B O 1
ATOM 3700 N N . THR B 1 211 ? -16.406 6.695 1.51 1 96.88 211 THR B N 1
ATOM 3701 C CA . THR B 1 211 ? -17.719 7.09 1.007 1 96.88 211 THR B CA 1
ATOM 3702 C C . THR B 1 211 ? -18.562 7.711 2.119 1 96.88 211 THR B C 1
ATOM 3704 O O . THR B 1 211 ? -19.172 8.758 1.925 1 96.88 211 THR B O 1
ATOM 3707 N N . ALA B 1 212 ? -18.547 7.051 3.234 1 96.75 212 ALA B N 1
ATOM 3708 C CA . ALA B 1 212 ? -19.297 7.551 4.379 1 96.75 212 ALA B CA 1
ATOM 3709 C C . ALA B 1 212 ? -18.781 8.914 4.824 1 96.75 212 ALA B C 1
ATOM 3711 O O . ALA B 1 212 ? -19.562 9.766 5.262 1 96.75 212 ALA B O 1
ATOM 3712 N N . TYR B 1 213 ? -17.5 9.086 4.688 1 94.56 213 TYR B N 1
ATOM 3713 C CA . TYR B 1 213 ? -16.844 10.328 5.102 1 94.56 213 TYR B CA 1
ATOM 3714 C C . TYR B 1 213 ? -17.391 11.516 4.312 1 94.56 213 TYR B C 1
ATOM 3716 O O . TYR B 1 213 ? -17.438 12.633 4.82 1 94.56 213 TYR B O 1
ATOM 3724 N N . LEU B 1 214 ? -17.844 11.297 3.107 1 93.75 214 LEU B N 1
ATOM 3725 C CA . LEU B 1 214 ? -18.344 12.359 2.238 1 93.75 214 LEU B CA 1
ATOM 3726 C C . LEU B 1 214 ? -19.719 12.836 2.695 1 93.75 214 LEU B C 1
ATOM 3728 O O . LEU B 1 214 ? -20.156 13.922 2.322 1 93.75 214 LEU B O 1
ATOM 3732 N N . TYR B 1 215 ? -20.375 12 3.545 1 93.25 215 TYR B N 1
ATOM 3733 C CA . TYR B 1 215 ? -21.75 12.305 3.941 1 93.25 215 TYR B CA 1
ATOM 3734 C C . TYR B 1 215 ? -21.828 12.602 5.434 1 93.25 215 TYR B C 1
ATOM 3736 O O . TYR B 1 215 ? -22.703 13.344 5.883 1 93.25 215 TYR B O 1
ATOM 3744 N N . ALA B 1 216 ? -20.984 12.047 6.203 1 91.62 216 ALA B N 1
ATOM 3745 C CA . ALA B 1 216 ? -21.156 11.992 7.652 1 91.62 216 ALA B CA 1
ATOM 3746 C C . ALA B 1 216 ? -20.688 13.289 8.305 1 91.62 216 ALA B C 1
ATOM 3748 O O . ALA B 1 216 ? -19.703 13.891 7.867 1 91.62 216 ALA B O 1
ATOM 3749 N N . ASN B 1 217 ? -21.391 13.633 9.375 1 90.69 217 ASN B N 1
ATOM 3750 C CA . ASN B 1 217 ? -21.031 14.805 10.156 1 90.69 217 ASN B CA 1
ATOM 3751 C C . ASN B 1 217 ? -20.578 14.43 11.562 1 90.69 217 ASN B C 1
ATOM 3753 O O . ASN B 1 217 ? -20.234 15.297 12.359 1 90.69 217 ASN B O 1
ATOM 3757 N N . SER B 1 218 ? -20.719 13.188 11.828 1 93.56 218 SER B N 1
ATOM 3758 C CA . SER B 1 218 ? -20.234 12.641 13.094 1 93.56 218 SER B CA 1
ATOM 3759 C C . SER B 1 218 ? -19.625 11.258 12.898 1 93.56 218 SER B C 1
ATOM 3761 O O . SER B 1 218 ? -19.875 10.594 11.883 1 93.56 218 SER B O 1
ATOM 3763 N N . LEU B 1 219 ? -18.844 10.875 13.828 1 94.88 219 LEU B N 1
ATOM 3764 C CA . LEU B 1 219 ? -18.188 9.578 13.711 1 94.88 219 LEU B CA 1
ATOM 3765 C C . LEU B 1 219 ? -19.203 8.445 13.812 1 94.88 219 LEU B C 1
ATOM 3767 O O . LEU B 1 219 ? -19.078 7.426 13.125 1 94.88 219 LEU B O 1
ATOM 3771 N N . LYS B 1 220 ? -20.188 8.609 14.68 1 95.44 220 LYS B N 1
ATOM 3772 C CA . LYS B 1 220 ? -21.234 7.602 14.82 1 95.44 220 LYS B CA 1
ATOM 3773 C C . LYS B 1 220 ? -21.953 7.375 13.5 1 95.44 220 LYS B C 1
ATOM 3775 O O . LYS B 1 220 ? -22.141 6.23 13.078 1 95.44 220 LYS B O 1
ATOM 3780 N N . SER B 1 221 ? -22.312 8.453 12.906 1 96.06 221 SER B N 1
ATOM 3781 C CA . SER B 1 221 ? -23 8.367 11.617 1 96.06 221 SER B CA 1
ATOM 3782 C C . SER B 1 221 ? -22.078 7.801 10.539 1 96.06 221 SER B C 1
ATOM 3784 O O . SER B 1 221 ? -22.531 7.059 9.664 1 96.06 221 SER B O 1
ATOM 3786 N N . MET B 1 222 ? -20.844 8.156 10.672 1 96.06 222 MET B N 1
ATOM 3787 C CA . MET B 1 222 ? -19.875 7.664 9.695 1 96.06 222 MET B CA 1
ATOM 3788 C C . MET B 1 222 ? -19.734 6.148 9.789 1 96.06 222 MET B C 1
ATOM 3790 O O . MET B 1 222 ? -19.734 5.457 8.773 1 96.06 222 MET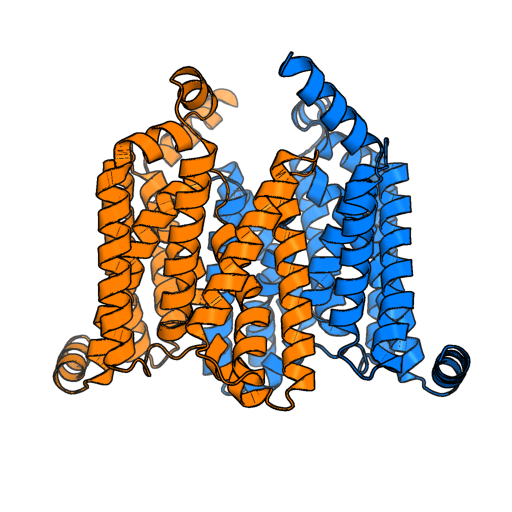 B O 1
ATOM 3794 N N . ILE B 1 223 ? -19.656 5.684 11.008 1 97.44 223 ILE B N 1
ATOM 3795 C CA . ILE B 1 223 ? -19.484 4.25 11.219 1 97.44 223 ILE B CA 1
ATOM 3796 C C . ILE B 1 223 ? -20.703 3.502 10.711 1 97.44 223 ILE B C 1
ATOM 3798 O O . ILE B 1 223 ? -20.578 2.488 10.016 1 97.44 223 ILE B O 1
ATOM 3802 N N . PHE B 1 224 ? -21.859 4.012 10.977 1 97.12 224 PHE B N 1
ATOM 3803 C CA . PHE B 1 224 ? -23.094 3.379 10.547 1 97.12 224 PHE B CA 1
ATOM 3804 C C . PHE B 1 224 ? -23.203 3.363 9.023 1 97.12 224 PHE B C 1
ATOM 3806 O O . PHE B 1 224 ? -23.5 2.33 8.43 1 97.12 224 PHE B O 1
ATOM 3813 N N . LEU B 1 225 ? -22.938 4.441 8.445 1 97.5 225 LEU B N 1
ATOM 3814 C CA . LEU B 1 225 ? -23 4.547 6.988 1 97.5 225 LEU B CA 1
ATOM 3815 C C . LEU B 1 225 ? -21.953 3.646 6.332 1 97.5 225 LEU B C 1
ATOM 3817 O O . LEU B 1 225 ? -22.25 2.965 5.348 1 97.5 225 LEU B O 1
ATOM 3821 N N . SER B 1 226 ? -20.75 3.732 6.867 1 98.25 226 SER B N 1
ATOM 3822 C CA . SER B 1 226 ? -19.672 2.922 6.32 1 98.25 226 SER B CA 1
ATOM 3823 C C . SER B 1 226 ? -20.016 1.436 6.387 1 98.25 226 SER B C 1
ATOM 3825 O O . SER B 1 226 ? -19.812 0.708 5.41 1 98.25 226 SER B O 1
ATOM 3827 N N . SER B 1 227 ? -20.484 1.01 7.543 1 98.06 227 SER B N 1
ATOM 3828 C CA . SER B 1 227 ? -20.859 -0.392 7.711 1 98.06 227 SER B CA 1
ATOM 3829 C C . SER B 1 227 ? -21.984 -0.786 6.758 1 98.06 227 SER B C 1
ATOM 3831 O O . SER B 1 227 ? -21.984 -1.887 6.203 1 98.06 227 SER B O 1
ATOM 3833 N N . THR B 1 228 ? -22.891 0.078 6.559 1 97.88 228 THR B N 1
ATOM 3834 C CA . THR B 1 228 ? -24 -0.182 5.652 1 97.88 228 THR B CA 1
ATOM 3835 C C . THR B 1 228 ? -23.516 -0.269 4.211 1 97.88 228 THR B C 1
ATOM 3837 O O . THR B 1 228 ? -23.906 -1.167 3.467 1 97.88 228 THR B O 1
ATOM 3840 N N . PHE B 1 229 ? -22.656 0.657 3.803 1 97.75 229 PHE B N 1
ATOM 3841 C CA . PHE B 1 229 ? -22.078 0.63 2.461 1 97.75 229 PHE B CA 1
ATOM 3842 C C . PHE B 1 229 ? -21.266 -0.642 2.244 1 97.75 229 PHE B C 1
ATOM 3844 O O . PHE B 1 229 ? -21.328 -1.24 1.166 1 97.75 229 PHE B O 1
ATOM 3851 N N . GLY B 1 230 ? -20.516 -1.009 3.301 1 97.44 230 GLY B N 1
ATOM 3852 C CA . GLY B 1 230 ? -19.75 -2.24 3.211 1 97.44 230 GLY B CA 1
ATOM 3853 C C . GLY B 1 230 ? -20.609 -3.475 3.061 1 97.44 230 GLY B C 1
ATOM 3854 O O . GLY B 1 230 ? -20.344 -4.336 2.225 1 97.44 230 GLY B O 1
ATOM 3855 N N . ALA B 1 231 ? -21.672 -3.508 3.836 1 97.31 231 ALA B N 1
ATOM 3856 C CA . ALA B 1 231 ? -22.594 -4.641 3.789 1 97.31 231 ALA B CA 1
ATOM 3857 C C . ALA B 1 231 ? -23.328 -4.699 2.449 1 97.31 231 ALA B C 1
ATOM 3859 O O . ALA B 1 231 ? -23.453 -5.77 1.848 1 97.31 231 ALA B O 1
ATOM 3860 N N . THR B 1 232 ? -23.781 -3.615 1.993 1 97.62 232 THR B N 1
ATOM 3861 C CA . THR B 1 232 ? -24.516 -3.562 0.734 1 97.62 232 THR B CA 1
ATOM 3862 C C . THR B 1 232 ? -23.594 -3.91 -0.439 1 97.62 232 THR B C 1
ATOM 3864 O O . THR B 1 232 ? -24.016 -4.586 -1.38 1 97.62 232 THR B O 1
ATOM 3867 N N . ALA B 1 233 ? -22.391 -3.379 -0.37 1 97.25 233 ALA B N 1
ATOM 3868 C CA . ALA B 1 233 ? -21.438 -3.705 -1.42 1 97.25 233 ALA B CA 1
ATOM 3869 C C . ALA B 1 233 ? -21.141 -5.203 -1.454 1 97.25 233 ALA B C 1
ATOM 3871 O O . ALA B 1 233 ? -20.938 -5.781 -2.525 1 97.25 233 ALA B O 1
ATOM 3872 N N . SER B 1 234 ? -21.109 -5.785 -0.255 1 95.69 234 SER B N 1
ATOM 3873 C CA . SER B 1 234 ? -20.859 -7.223 -0.167 1 95.69 234 SER B CA 1
ATOM 3874 C C . SER B 1 234 ? -22 -8.016 -0.806 1 95.69 234 SER B C 1
ATOM 3876 O O . SER B 1 234 ? -21.75 -8.953 -1.566 1 95.69 234 SER B O 1
ATOM 3878 N N . VAL B 1 235 ? -23.203 -7.641 -0.573 1 94.81 235 VAL B N 1
ATOM 3879 C CA . VAL B 1 235 ? -24.375 -8.336 -1.104 1 94.81 235 VAL B CA 1
ATOM 3880 C C . VAL B 1 235 ? -24.453 -8.133 -2.615 1 94.81 235 VAL B C 1
ATOM 3882 O O . VAL B 1 235 ? -24.547 -9.102 -3.373 1 94.81 235 VAL B O 1
ATOM 3885 N N . LEU B 1 236 ? -24.375 -6.918 -3.037 1 95.75 236 LEU B N 1
ATOM 3886 C CA . LEU B 1 236 ? -24.5 -6.602 -4.457 1 95.75 236 LEU B CA 1
ATOM 3887 C C . LEU B 1 236 ? -23.312 -7.148 -5.238 1 95.75 236 LEU B C 1
ATOM 3889 O O . LEU B 1 236 ? -23.469 -7.637 -6.359 1 95.75 236 LEU B O 1
ATOM 3893 N N . GLY B 1 237 ? -22.156 -6.977 -4.637 1 94.12 237 GLY B N 1
ATOM 3894 C CA . GLY B 1 237 ? -20.969 -7.484 -5.297 1 94.12 237 GLY B CA 1
ATOM 3895 C C . GLY B 1 237 ? -20.984 -8.992 -5.484 1 94.12 237 GLY B C 1
ATOM 3896 O O . GLY B 1 237 ? -20.594 -9.492 -6.539 1 94.12 237 GLY B O 1
ATOM 3897 N N . LEU B 1 238 ? -21.391 -9.656 -4.445 1 91.31 238 LEU B N 1
ATOM 3898 C CA . LEU B 1 238 ? -21.484 -11.109 -4.551 1 91.31 238 LEU B CA 1
ATOM 3899 C C . LEU B 1 238 ? -22.516 -11.516 -5.59 1 91.31 238 LEU B C 1
ATOM 3901 O O . LEU B 1 238 ? -22.312 -12.477 -6.336 1 91.31 238 LEU B O 1
ATOM 3905 N N . PHE B 1 239 ? -23.594 -10.812 -5.598 1 91.75 239 PHE B N 1
ATOM 3906 C CA . PHE B 1 239 ? -24.625 -11.07 -6.59 1 91.75 239 PHE B CA 1
ATOM 3907 C C . PHE B 1 239 ? -24.078 -10.898 -8 1 91.75 239 PHE B C 1
ATOM 3909 O O . PHE B 1 239 ? -24.312 -11.75 -8.867 1 91.75 239 PHE B O 1
ATOM 3916 N N . ILE B 1 240 ? -23.359 -9.867 -8.219 1 92.19 240 ILE B N 1
ATOM 3917 C CA . ILE B 1 240 ? -22.781 -9.594 -9.531 1 92.19 240 ILE B CA 1
ATOM 3918 C C . ILE B 1 240 ? -21.734 -10.648 -9.867 1 92.19 240 ILE B C 1
ATOM 3920 O O . ILE B 1 240 ? -21.719 -11.164 -10.984 1 92.19 240 ILE B O 1
ATOM 3924 N N . GLY B 1 241 ? -20.906 -10.914 -8.898 1 89.38 241 GLY B N 1
ATOM 3925 C CA . GLY B 1 241 ? -19.891 -11.914 -9.117 1 89.38 241 GLY B CA 1
ATOM 3926 C C . GLY B 1 241 ? -20.453 -13.281 -9.477 1 89.38 241 GLY B C 1
ATOM 3927 O O . GLY B 1 241 ? -19.953 -13.945 -10.391 1 89.38 241 GLY B O 1
ATOM 3928 N N . TYR B 1 242 ? -21.469 -13.633 -8.812 1 85.38 242 TYR B N 1
ATOM 3929 C CA . TYR B 1 242 ? -22.094 -14.938 -9.031 1 85.38 242 TYR B CA 1
ATOM 3930 C C . TYR B 1 242 ? -22.859 -14.961 -10.359 1 85.38 242 TYR B C 1
ATOM 3932 O O . TYR B 1 242 ? -22.812 -15.953 -11.086 1 85.38 242 TYR B O 1
ATOM 3940 N N . SER B 1 243 ? -23.516 -13.953 -10.68 1 88.38 243 SER B N 1
ATOM 3941 C CA . SER B 1 243 ? -24.344 -13.898 -11.883 1 88.38 243 SER B CA 1
ATOM 3942 C C . SER B 1 243 ? -23.484 -13.836 -13.141 1 88.38 243 SER B C 1
ATOM 3944 O O . SER B 1 243 ? -23.828 -14.43 -14.164 1 88.38 243 SER B O 1
ATOM 3946 N N . PHE B 1 244 ? -22.328 -13.172 -13.062 1 88.62 244 PHE B N 1
ATOM 3947 C CA . PHE B 1 244 ? -21.5 -12.984 -14.25 1 88.62 244 PHE B CA 1
ATOM 3948 C C . PHE B 1 244 ? -20.297 -13.93 -14.211 1 88.62 244 PHE B C 1
ATOM 3950 O O . PHE B 1 244 ? -19.438 -13.867 -15.094 1 88.62 244 PHE B O 1
ATOM 3957 N N . ASN B 1 245 ? -20.25 -14.727 -13.242 1 85.56 245 ASN B N 1
ATOM 3958 C CA . ASN B 1 245 ? -19.188 -15.711 -13.102 1 85.56 245 ASN B CA 1
ATOM 3959 C C . ASN B 1 245 ? -17.812 -15.055 -13.094 1 85.56 245 ASN B C 1
ATOM 3961 O O . ASN B 1 245 ? -16.922 -15.453 -13.852 1 85.56 245 ASN B O 1
ATOM 3965 N N . VAL B 1 246 ? -17.719 -14 -12.391 1 86.44 246 VAL B N 1
ATOM 3966 C CA . VAL B 1 246 ? -16.438 -13.328 -12.188 1 86.44 246 VAL B CA 1
ATOM 3967 C C . VAL B 1 246 ? -16.031 -13.422 -10.727 1 86.44 246 VAL B C 1
ATOM 3969 O O . VAL B 1 246 ? -16.812 -13.844 -9.875 1 86.44 246 VAL B O 1
ATOM 3972 N N . ALA B 1 247 ? -14.766 -13.117 -10.492 1 84.88 247 ALA B N 1
ATOM 3973 C CA . ALA B 1 247 ? -14.25 -13.195 -9.125 1 84.88 247 ALA B CA 1
ATOM 3974 C C . ALA B 1 247 ? -15.117 -12.391 -8.164 1 84.88 247 ALA B C 1
ATOM 3976 O O . ALA B 1 247 ? -15.266 -11.18 -8.328 1 84.88 247 ALA B O 1
ATOM 3977 N N . ALA B 1 248 ? -15.672 -13.039 -7.188 1 86.94 248 ALA B N 1
ATOM 3978 C CA . ALA B 1 248 ? -16.625 -12.445 -6.254 1 86.94 248 ALA B CA 1
ATOM 3979 C C . ALA B 1 248 ? -15.977 -11.312 -5.453 1 86.94 248 ALA B C 1
ATOM 3981 O O . ALA B 1 248 ? -16.562 -10.242 -5.289 1 86.94 248 ALA B O 1
ATOM 3982 N N . GLY B 1 249 ? -14.781 -11.531 -4.984 1 88.56 249 GLY B N 1
ATOM 3983 C CA . GLY B 1 249 ? -14.078 -10.516 -4.215 1 88.56 249 GLY B CA 1
ATOM 3984 C C . GLY B 1 249 ? -13.852 -9.234 -4.992 1 88.56 249 GLY B C 1
ATOM 3985 O O . GLY B 1 249 ? -14.086 -8.141 -4.477 1 88.56 249 GLY B O 1
ATOM 3986 N N . SER B 1 250 ? -13.391 -9.375 -6.184 1 92.12 250 SER B N 1
ATOM 3987 C CA . SER B 1 250 ? -13.133 -8.211 -7.027 1 92.12 250 SER B CA 1
ATOM 3988 C C . SER B 1 250 ? -14.422 -7.473 -7.367 1 92.12 250 SER B C 1
ATOM 3990 O O . SER B 1 250 ? -14.43 -6.246 -7.469 1 92.12 250 SER B O 1
ATOM 3992 N N . SER B 1 251 ? -15.477 -8.211 -7.523 1 93.75 251 SER B N 1
ATOM 3993 C CA . SER B 1 251 ? -16.766 -7.598 -7.805 1 93.75 251 SER B CA 1
ATOM 3994 C C . SER B 1 251 ? -17.25 -6.754 -6.629 1 93.75 251 SER B C 1
ATOM 3996 O O . SER B 1 251 ? -17.812 -5.676 -6.82 1 93.75 251 SER B O 1
ATOM 3998 N N . ILE B 1 252 ? -17.031 -7.227 -5.469 1 94.56 252 ILE B N 1
ATOM 3999 C CA . ILE B 1 252 ? -17.406 -6.484 -4.273 1 94.56 252 ILE B CA 1
ATOM 4000 C C . ILE B 1 252 ? -16.625 -5.176 -4.207 1 94.56 252 ILE B C 1
ATOM 4002 O O . ILE B 1 252 ? -17.203 -4.113 -3.938 1 94.56 252 ILE B O 1
ATOM 4006 N N . VAL B 1 253 ? -15.375 -5.262 -4.516 1 95.81 253 VAL B N 1
ATOM 4007 C CA . VAL B 1 253 ? -14.5 -4.098 -4.477 1 95.81 253 VAL B CA 1
ATOM 4008 C C . VAL B 1 253 ? -14.961 -3.066 -5.5 1 95.81 253 VAL B C 1
ATOM 4010 O O . VAL B 1 253 ? -15.062 -1.876 -5.191 1 95.81 253 VAL B O 1
ATOM 4013 N N . LEU B 1 254 ? -15.305 -3.529 -6.645 1 96.94 254 LEU B N 1
ATOM 4014 C CA . LEU B 1 254 ? -15.727 -2.615 -7.699 1 96.94 254 LEU B CA 1
ATOM 4015 C C . LEU B 1 254 ? -17.094 -2.006 -7.379 1 96.94 254 LEU B C 1
ATOM 4017 O O . LEU B 1 254 ? -17.359 -0.854 -7.727 1 96.94 254 LEU B O 1
ATOM 4021 N N . THR B 1 255 ? -17.906 -2.795 -6.793 1 97.25 255 THR B N 1
ATOM 4022 C CA . THR B 1 255 ? -19.188 -2.262 -6.348 1 97.25 255 THR B CA 1
ATOM 4023 C C . THR B 1 255 ? -18.984 -1.157 -5.312 1 97.25 255 THR B C 1
ATOM 4025 O O . THR B 1 255 ? -19.594 -0.093 -5.406 1 97.25 255 THR B O 1
ATOM 4028 N N . ALA B 1 256 ? -18.125 -1.425 -4.34 1 97.25 256 ALA B N 1
ATOM 4029 C CA . ALA B 1 256 ? -17.812 -0.406 -3.34 1 97.25 256 ALA B CA 1
ATOM 4030 C C . ALA B 1 256 ? -17.219 0.839 -3.996 1 97.25 256 ALA B C 1
ATOM 4032 O O . ALA B 1 256 ? -17.562 1.965 -3.619 1 97.25 256 ALA B O 1
ATOM 4033 N N . ALA B 1 257 ? -16.391 0.617 -4.938 1 96.88 257 ALA B N 1
ATOM 4034 C CA . ALA B 1 257 ? -15.789 1.727 -5.664 1 96.88 257 ALA B CA 1
ATOM 4035 C C . ALA B 1 257 ? -16.844 2.531 -6.422 1 96.88 257 ALA B C 1
ATOM 4037 O O . ALA B 1 257 ? -16.75 3.758 -6.516 1 96.88 257 ALA B O 1
ATOM 4038 N N . SER B 1 258 ? -17.75 1.849 -6.965 1 97.38 258 SER B N 1
ATOM 4039 C CA . SER B 1 258 ? -18.828 2.529 -7.668 1 97.38 258 SER B CA 1
ATOM 4040 C C . SER B 1 258 ? -19.641 3.406 -6.719 1 97.38 258 SER B C 1
ATOM 4042 O O . SER B 1 258 ? -20.047 4.512 -7.082 1 97.38 258 SER B O 1
ATOM 4044 N N . PHE B 1 259 ? -19.891 2.869 -5.523 1 97.31 259 PHE B N 1
ATOM 4045 C CA . PHE B 1 259 ? -20.547 3.684 -4.516 1 97.31 259 PHE B CA 1
ATOM 4046 C C . PHE B 1 259 ? -19.781 4.969 -4.254 1 97.31 259 PHE B C 1
ATOM 4048 O O . PHE B 1 259 ? -20.359 6.047 -4.172 1 97.31 259 PHE B O 1
ATOM 4055 N N . PHE B 1 260 ? -18.5 4.867 -4.168 1 96.94 260 PHE B N 1
ATOM 4056 C CA . PHE B 1 260 ? -17.672 6.031 -3.914 1 96.94 260 PHE B CA 1
ATOM 4057 C C . PHE B 1 260 ? -17.719 7.004 -5.086 1 96.94 260 PHE B C 1
ATOM 4059 O O . PHE B 1 260 ? -17.859 8.219 -4.891 1 96.94 260 PHE B O 1
ATOM 4066 N N . LEU B 1 261 ? -17.578 6.438 -6.234 1 94.75 261 LEU B N 1
ATOM 4067 C CA . LEU B 1 261 ? -17.562 7.27 -7.43 1 94.75 261 LEU B CA 1
ATOM 4068 C C . LEU B 1 261 ? -18.859 8.062 -7.555 1 94.75 261 LEU B C 1
ATOM 4070 O O . LEU B 1 261 ? -18.828 9.266 -7.836 1 94.75 261 LEU B O 1
ATOM 4074 N N . ILE B 1 262 ? -19.922 7.445 -7.34 1 95.25 262 ILE B N 1
ATOM 4075 C CA . ILE B 1 262 ? -21.219 8.102 -7.402 1 95.25 262 ILE B CA 1
ATOM 4076 C C . ILE B 1 262 ? -21.328 9.148 -6.293 1 95.25 262 ILE B C 1
ATOM 4078 O O . ILE B 1 262 ? -21.734 10.281 -6.539 1 95.25 262 ILE B O 1
ATOM 4082 N N . SER B 1 263 ? -20.938 8.773 -5.152 1 94 263 SER B N 1
ATOM 4083 C CA . SER B 1 263 ? -21.031 9.664 -3.996 1 94 263 SER B CA 1
ATOM 4084 C C . SER B 1 263 ? -20.094 10.859 -4.145 1 94 263 SER B C 1
ATOM 4086 O O . SER B 1 263 ? -20.375 11.945 -3.643 1 94 263 SER B O 1
ATOM 4088 N N . PHE B 1 264 ? -18.984 10.625 -4.789 1 91.75 264 PHE B N 1
ATOM 4089 C CA . PHE B 1 264 ? -17.984 11.672 -4.988 1 91.75 264 PHE B CA 1
ATOM 4090 C C . PHE B 1 264 ? -18.594 12.836 -5.766 1 91.75 264 PHE B C 1
ATOM 4092 O O . PHE B 1 264 ? -18.266 14 -5.504 1 91.75 264 PHE B O 1
ATOM 4099 N N . PHE B 1 265 ? -19.469 12.594 -6.633 1 89.81 265 PHE B N 1
ATOM 4100 C CA . PHE B 1 265 ? -20.031 13.641 -7.477 1 89.81 265 PHE B CA 1
ATOM 4101 C C . PHE B 1 265 ? -21.312 14.203 -6.855 1 89.81 265 PHE B C 1
ATOM 4103 O O . PHE B 1 265 ? -21.688 15.344 -7.137 1 89.81 265 PHE B O 1
ATOM 4110 N N . ILE B 1 266 ? -21.922 13.5 -5.938 1 88.94 266 ILE B N 1
ATOM 4111 C CA . ILE B 1 266 ? -23.234 13.922 -5.445 1 88.94 266 ILE B CA 1
ATOM 4112 C C . ILE B 1 266 ? -23.109 14.406 -4 1 88.94 266 ILE B C 1
ATOM 4114 O O . ILE B 1 266 ? -23.953 15.172 -3.521 1 88.94 266 ILE B O 1
ATOM 4118 N N . ALA B 1 267 ? -22.109 14.117 -3.369 1 85.25 267 ALA B N 1
ATOM 4119 C CA . ALA B 1 267 ? -22.016 14.352 -1.931 1 85.25 267 ALA B CA 1
ATOM 4120 C C . ALA B 1 267 ? -21.969 15.844 -1.62 1 85.25 267 ALA B C 1
ATOM 4122 O O . ALA B 1 267 ? -21.359 16.625 -2.355 1 85.25 267 ALA B O 1
ATOM 4123 N N . PRO B 1 268 ? -22.594 16.266 -0.635 1 73.5 268 PRO B N 1
ATOM 4124 C CA . PRO B 1 268 ? -22.75 17.672 -0.252 1 73.5 268 PRO B CA 1
ATOM 4125 C C . PRO B 1 268 ? -21.422 18.344 0.1 1 73.5 268 PRO B C 1
ATOM 4127 O O . PRO B 1 268 ? -21.203 19.516 -0.244 1 73.5 268 PRO B O 1
ATOM 4130 N N . LYS B 1 269 ? -20.672 17.609 0.864 1 73.06 269 LYS B N 1
ATOM 4131 C CA . LYS B 1 269 ? -19.406 18.203 1.3 1 73.06 269 LYS B CA 1
ATOM 4132 C C . LYS B 1 269 ? -18.547 18.578 0.106 1 73.06 269 LYS B C 1
ATOM 4134 O O . LYS B 1 269 ? -17.75 19.531 0.184 1 73.06 269 LYS B O 1
ATOM 4139 N N . GLN B 1 270 ? -18.688 17.844 -0.87 1 67.62 270 GLN B N 1
ATOM 4140 C CA . GLN B 1 270 ? -17.953 18.125 -2.098 1 67.62 270 GLN B CA 1
ATOM 4141 C C . GLN B 1 270 ? -18.469 19.391 -2.775 1 67.62 270 GLN B C 1
ATOM 4143 O O . GLN B 1 270 ? -17.703 20.172 -3.344 1 67.62 270 GLN B O 1
ATOM 4148 N N . ARG B 1 271 ? -19.672 19.531 -2.695 1 63.25 271 ARG B N 1
ATOM 4149 C CA . ARG B 1 271 ? -20.312 20.688 -3.312 1 63.25 271 ARG B CA 1
ATOM 4150 C C . ARG B 1 271 ? -19.922 21.984 -2.621 1 63.25 271 ARG B C 1
ATOM 4152 O O . ARG B 1 271 ? -19.703 23 -3.277 1 63.25 271 ARG B O 1
ATOM 4159 N N . TYR B 1 272 ? -19.812 21.797 -1.351 1 63.06 272 TYR B N 1
ATOM 4160 C CA . TYR B 1 272 ? -19.438 23 -0.606 1 63.06 272 TYR B CA 1
ATOM 4161 C C . TYR B 1 272 ? -18.016 23.422 -0.94 1 63.06 272 TYR B C 1
ATOM 4163 O O . TYR B 1 272 ? -17.719 24.609 -1.074 1 63.06 272 TYR B O 1
ATOM 4171 N N . LEU B 1 273 ? -17.203 22.438 -1.069 1 62.31 273 LEU B N 1
ATOM 4172 C CA . LEU B 1 273 ? -15.805 22.734 -1.392 1 62.31 273 LEU B CA 1
ATOM 4173 C C . LEU B 1 273 ? -15.695 23.344 -2.785 1 62.31 273 LEU B C 1
ATOM 4175 O O . LEU B 1 273 ? -14.914 24.281 -3 1 62.31 273 LEU B O 1
ATOM 4179 N N . LYS B 1 274 ? -16.453 22.875 -3.707 1 60.84 274 LYS B N 1
ATOM 4180 C CA . LYS B 1 274 ? -16.469 23.406 -5.066 1 60.84 274 LYS B CA 1
ATOM 4181 C C . LYS B 1 274 ? -16.953 24.859 -5.082 1 60.84 274 LYS B C 1
ATOM 4183 O O . LYS B 1 274 ? -16.406 25.688 -5.805 1 60.84 274 LYS B O 1
ATOM 4188 N N . LEU B 1 275 ? -17.859 25.047 -4.246 1 56.25 275 LEU B N 1
ATOM 4189 C CA . LEU B 1 275 ? -18.391 26.406 -4.176 1 56.25 275 LEU B CA 1
ATOM 4190 C C . LEU B 1 275 ? -17.391 27.344 -3.504 1 56.25 275 LEU B C 1
ATOM 4192 O O . LEU B 1 275 ? -17.234 28.5 -3.918 1 56.25 275 LEU B O 1
ATOM 4196 N N . LYS B 1 276 ? -16.734 26.766 -2.561 1 58.56 276 LYS B N 1
ATOM 4197 C CA . LYS B 1 276 ? -15.766 27.594 -1.854 1 58.56 276 LYS B CA 1
ATOM 4198 C C . LYS B 1 276 ? -14.555 27.906 -2.736 1 58.56 276 LYS B C 1
ATOM 4200 O O . LYS B 1 276 ? -14.039 29.031 -2.729 1 58.56 276 LYS B O 1
ATOM 4205 N N . ASN B 1 277 ? -14.117 26.922 -3.43 1 56.31 277 ASN B N 1
ATOM 4206 C CA . ASN B 1 277 ? -12.984 27.156 -4.316 1 56.31 277 ASN B CA 1
ATOM 4207 C C . ASN B 1 277 ? -13.352 28.094 -5.461 1 56.31 277 ASN B C 1
ATOM 4209 O O . ASN B 1 277 ? -12.516 28.859 -5.938 1 56.31 277 ASN B O 1
ATOM 4213 N N . LYS B 1 278 ? -14.578 28.078 -5.863 1 53.88 278 LYS B N 1
ATOM 4214 C CA . LYS B 1 278 ? -15.062 28.984 -6.902 1 53.88 278 LYS B CA 1
ATOM 4215 C C . LYS B 1 278 ? -15.086 30.422 -6.402 1 53.88 278 LYS B C 1
ATOM 4217 O O . LYS B 1 278 ? -14.781 31.344 -7.152 1 53.88 278 LYS B O 1
ATOM 4222 N N . HIS B 1 279 ? -15.383 30.484 -5.199 1 50.62 279 HIS B N 1
ATOM 4223 C CA . HIS B 1 279 ? -15.469 31.844 -4.672 1 50.62 279 HIS B CA 1
ATOM 4224 C C . HIS B 1 279 ? -14.078 32.438 -4.434 1 50.62 279 HIS B C 1
ATOM 4226 O O . HIS B 1 279 ? -13.898 33.656 -4.477 1 50.62 279 HIS B O 1
ATOM 4232 N N . LEU B 1 280 ? -13.117 31.516 -4.09 1 50.59 280 LEU B N 1
ATOM 4233 C CA . LEU B 1 280 ? -11.773 32.031 -3.865 1 50.59 280 LEU B CA 1
ATOM 4234 C C . LEU B 1 280 ? -11.102 32.406 -5.188 1 50.59 280 LEU B C 1
ATOM 4236 O O . LEU B 1 280 ? -10.125 33.156 -5.203 1 50.59 280 LEU B O 1
ATOM 4240 N N . LEU B 1 281 ? -11.469 31.75 -6.133 1 47.81 281 LEU B N 1
ATOM 4241 C CA . LEU B 1 281 ? -10.93 32.125 -7.434 1 47.81 281 LEU B CA 1
ATOM 4242 C C . LEU B 1 281 ? -11.609 33.375 -7.969 1 47.81 281 LEU B C 1
ATOM 4244 O O . LEU B 1 281 ? -11.141 33.969 -8.938 1 47.81 281 LEU B O 1
ATOM 4248 N N . LYS B 1 282 ? -12.656 33.938 -7.305 1 43.81 282 LYS B N 1
ATOM 4249 C CA . LYS B 1 282 ? -13.18 35.219 -7.723 1 43.81 282 LYS B CA 1
ATOM 4250 C C . LYS B 1 282 ? -12.586 36.344 -6.879 1 43.81 282 LYS B C 1
ATOM 4252 O O . LYS B 1 282 ? -12.438 36.219 -5.664 1 43.81 282 LYS B O 1
#

Sequence (564 aa):
MIAEFIDGLQKFHFLQNALITAIVVGIVAGAVGCFIILRGMSLMGDAISHAVLPGVALSFILGLDFFIGAIVFGLLAAIIITYIKGNSIIKSDTAIGITFSSFLALGIILIGVAKSSTDLFHILFGNILAVQDTDMFITMGVGAAILLLIWIFFKQLLITSFDELLAKAMGMPVNFYHYLLMVLLTLVSVTAMQSVGTILIVAMLITPAATAYLYANSLKSMIFLSSTFGATASVLGLFIGYSFNVAAGSSIVLTAASFFLISFFIAPKQRYLKLKNKHLLKMIAEFIDGLQKFHFLQNALITAIVVGIVAGAVGCFIILRGMSLMGDAISHAVLPGVALSFILGLDFFIGAIVFGLLAAIIITYIKGNSIIKSDTAIGITFSSFLALGIILIGVAKSSTDLFHILFGNILAVQDTDMFITMGVGAAILLLIWIFFKQLLITSFDELLAKAMGMPVNFYHYLLMVLLTLVSVTAMQSVGTILIVAMLITPAATAYLYANSLKSMIFLSSTFGATASVLGLFIGYSFNVAAGSSIVLTAASFFLISFFIAPKQRYLKLKNKHLLK

Nearest PDB structures (foldseek):
  7kyp-assembly4_N  TM=9.093E-01  e=3.671E-29  Streptococcus pneumoniae D39
  7kyo-assembly1_C-2  TM=8.939E-01  e=7.289E-27  Streptococcus pneumoniae D39
  2nq2-assembly1_A  TM=7.790E-01  e=5.603E-05  Haemophilus influenzae
  2nq2-assembly1_B  TM=6.693E-01  e=1.373E-04  Haemophilus influenzae
  7lb8-assembly1_B  TM=7.291E-01  e=5.386E-03  Escherichia coli K-12

pLDDT: mean 87.16, std 11.89, range [43.16, 98.25]

Solvent-accessible surface area (backbone atoms only — not comparable to full-atom values): 26438 Å² total; per-residue (Å²): 106,67,67,57,49,55,53,39,46,73,68,32,66,38,50,40,38,27,50,52,41,38,27,47,47,12,29,43,29,2,40,57,14,41,54,31,51,63,59,70,43,40,51,48,55,51,33,37,61,36,18,14,38,32,17,30,35,48,14,58,75,70,70,46,59,46,67,56,24,22,49,53,29,18,49,49,48,49,49,52,29,51,49,44,34,75,61,40,91,51,49,63,52,47,29,41,44,44,48,21,40,35,30,33,23,49,11,52,44,47,29,60,70,62,72,46,57,72,63,53,52,54,49,54,54,23,48,37,70,66,33,46,71,69,55,37,51,48,44,49,52,53,37,51,50,48,53,48,51,47,64,75,41,38,69,61,50,50,42,45,44,76,33,54,65,60,27,48,73,72,66,45,64,56,65,58,55,50,52,49,49,48,50,49,50,39,51,52,41,56,52,37,19,60,35,41,4,48,65,35,44,39,28,31,25,37,29,21,16,53,42,18,56,44,71,39,90,44,68,69,54,20,31,53,43,1,16,49,44,17,27,48,17,28,54,53,8,39,50,50,8,63,72,67,71,44,55,38,47,33,30,19,34,43,40,29,43,47,51,29,57,55,42,62,76,64,26,59,60,35,50,51,49,53,50,50,54,54,52,68,74,96,105,66,66,57,48,56,51,41,45,72,69,32,66,39,51,41,38,28,48,54,42,39,27,47,47,12,29,42,29,1,40,56,14,41,54,31,51,64,59,69,43,40,51,48,57,50,30,37,61,37,17,15,38,33,18,31,36,47,14,56,76,71,69,45,59,47,68,56,24,23,48,52,29,20,50,49,46,51,50,51,28,51,49,43,34,74,62,41,91,50,50,62,52,47,28,42,44,44,49,23,39,36,29,34,24,51,11,54,43,47,30,60,70,64,73,47,56,70,64,52,53,55,50,54,55,23,48,37,68,66,34,48,70,68,55,36,52,49,44,49,51,53,37,50,51,48,52,48,50,47,63,74,40,39,69,60,51,49,41,44,44,74,32,54,65,60,28,47,73,71,66,44,64,55,64,59,56,51,51,49,50,48,50,50,49,38,50,53,43,54,51,36,17,60,36,43,4,48,66,37,45,40,28,31,25,37,30,22,16,55,41,18,56,45,72,38,90,43,69,69,54,21,29,53,44,1,16,49,44,18,26,50,18,30,53,53,8,39,50,49,8,62,71,66,72,44,55,39,48,34,32,19,35,44,41,30,44,47,52,29,56,55,41,61,76,64,26,60,59,34,52,49,50,53,52,50,54,53,53,67,73,97

InterPro domains:
  IPR001626 ABC transporter, TroCD-like [PF00950] (12-266)
  IPR001626 ABC transporter, TroCD-like [PTHR30477] (4-275)
  IPR037294 ABC transporter, BtuC-like [G3DSA:1.10.3470.10] (10-271)
  IPR037294 ABC transporter, BtuC-like [SSF81345] (11-26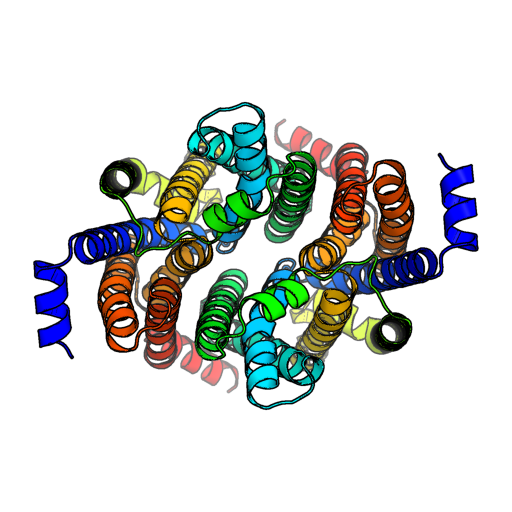2)

Foldseek 3Di:
DVVVLVVCCVPPPLLVLLLLLQLLLLLLLLQLLLLCVLQVNLCLLLLLLQQLLLLLLVCVVVVHDSLVRSLVSSLVLLVQLVVDCVPHPDHSVVSSVVSSVVSNVNNVVSCVVVVPVVVSVCQQAAALSPADPVLSVLSNVLSVVLVVVCVVCVVVSQCLSNDVPVCVVVVHPSVVSSSVSSSNSSSSSSSSCRNQHSVLSSLSNHLLLLLLVLADPDSVSSSVRSSVLSSVLLVVLQVVCVVVVHRSSVSSSVSSVVSNVVSCVVRPSNVVVVVVVVVVVD/DVVVLVVCCVPPPLLVLLLLLQLLLLLLLLQLLLLCVLQVNLCLLLLLLQQLLLLLLVCVVVVHDSLVRSLVSSLVLLVQLVVDCVPHPDHSVVSSVVSSVVSNVNNVVSCVVVVPVVVSVCQQAAALSPADPVLSVLSNVLSVVLVVVCVVCVVVSQCLSNDVPVCVVVVHPSVVVSSVSSSNSSSSSSSSCRNQHSVLSSLSNHLLLLLLVLADPDSVSSSVRSSVLSNVLLVVLQVVCVVVVHRSSVSSSVSSVVSNVVSCVVRPSNVVVVVVVVVVVD

Secondary structure (DSSP, 8-state):
-HHHHHHHHHH-HHHHHHHHHHHHHHHHHHHHHHHHHHTT-TTHHHHHHHHTHHHHHHHHHHT--HHHHHHHHHHHHHHHHHHHHHTSS--HHHHHHHHHHHHHHHHHHHHHHHT-HHHHHHHHH--GGG--HHHHHHHHHHHHHHHHHHHHTHHHHHHHHH-HHHHHHTT--HHHHHHHHHHHHHHHHHHHHHHT-HHHHHHHHHHHHHHHHTT-SSHHHHHHHHHHHHHHHHHHHHHHHHHHTS-HHHHHHHHHHHHHHHHHHH-HHHHHHHHHHHHH--/-HHHHHHHHHH-HHHHHHHHHHHHHHHHHHHHHHHHHHTT-TTHHHHHHHHTHHHHHHHHHHT--HHHHHHHHHHHHHHHHHHHHHTSS--HHHHHHHHHHHHHHHHHHHHHHHT-HHHHHHHHH--GGG--HHHHHHHHHHHHHHHHHHHHTHHHHHHHHH-HHHHHHTT--HHHHHHHHHHHHHHHHHHHHHHT-HHHHHHHHHHHHHHHHTT-SSHHHHHHHHHHHHHHHHHHHHHHHHHHTS-HHHHHHHHHHHHHHHHHHH-HHHHHHHHHHHHH--